Protein 3TC2 (pdb70)

Solvent-accessible surface area: 26231 Å² total; per-residue (Å²): 190,93,132,60,62,35,0,69,10,65,112,45,95,97,2,40,26,154,55,28,0,46,1,26,18,81,86,197,34,76,112,0,3,20,2,23,16,8,130,18,56,163,50,152,29,86,10,5,18,0,0,2,25,25,32,8,66,90,5,9,30,4,20,19,0,83,1,42,18,29,129,80,125,61,21,113,12,0,23,44,64,30,65,0,1,0,21,1,17,56,108,35,62,192,135,2,76,50,51,4,15,0,66,22,5,127,132,40,89,101,50,50,19,74,7,0,39,2,26,8,42,61,53,98,114,108,11,13,31,0,27,0,28,113,12,112,123,102,17,16,9,2,7,37,9,71,172,133,159,168,17,74,68,2,0,37,28,126,20,110,51,40,39,3,0,0,12,27,187,116,128,33,23,29,4,17,0,109,32,35,143,188,39,70,38,0,67,8,78,116,47,99,68,0,21,42,171,53,27,0,45,1,33,17,28,72,190,25,48,107,0,1,20,2,23,35,12,104,11,22,153,48,151,28,86,19,30,10,0,0,2,21,32,21,9,74,128,46,75,68,3,21,19,0,82,0,42,27,41,112,81,69,136,59,129,3,1,19,39,86,6,68,0,1,1,29,1,16,67,117,53,62,178,128,18,78,39,50,4,19,1,67,19,5,117,121,38,88,104,46,48,23,62,10,0,36,2,28,7,43,57,47,103,109,112,11,11,47,0,48,0,26,102,9,121,101,130,5,22,8,3,26,34,16,57,190,241,42,83,82,1,0,40,28,131,10,75,64,50,33,3,0,0,8,31,198,96,125,35,22,12,1,22,0,77,65,32,120,112,77,41,0,72,13,81,93,44,137,90,0,17,33,169,66,24,1,58,1,38,12,36,62,231,52,93,91,0,1,15,2,23,32,6,124,21,38,133,39,22,20,80,3,23,19,0,0,0,8,48,108,43,63,145,26,84,72,3,20,22,0,82,2,41,29,7,38,21,16,170,52,90,5,1,26,39,42,26,32,0,1,0,29,1,16,68,116,53,67,191,135,23,96,54,22,8,30,0,71,20,7,26,68,38,75,112,66,30,6,52,12,0,28,4,32,17,47,62,8,85,48,110,5,13,1,0,16,0,29,108,8,110,109,132,13,18,13,3,10,32,10,60,105,97,75,74,16,76,76,1,0,40,28,129,30,116,74,62,37,3,0,0,4,21,146,105,127,39,19,20,2,14,0,113,48,42,192

B-factor: mean 25.9, std 17.26, range [9.64, 158.47]

InterPro domains:
  IPR002160 Proteinase inhibitor I3, Kunitz legume [PF00197] (36-218)
  IPR002160 Proteinase inhibitor I3, Kunitz legume [PR00291] (35-64)
  IPR002160 Proteinase inhibitor I3, Kunitz legume [PR00291] (76-96)
  IPR002160 Proteinase inhibitor I3, Kunitz legume [PR00291] (158-177)
  IPR002160 Proteinase inhibitor I3, Kunitz legume [PR00291] (188-217)
  IPR002160 Proteinase inhibitor I3, Kunitz legume [PS00283] (36-52)
  IPR002160 Proteinase inhibitor I3, Kunitz legume [PTHR33107] (8-219)
  IPR002160 Proteinase inhibitor I3, Kunitz legume [SM00452] (35-221)
  IPR011065 Kunitz inhibitor STI-like superfamily [SSF50386] (32-217)

CATH classification: 2.80.10.50

Radius of gyration: 25.74 Å; Cα contacts (8 Å, |Δi|>4): 1441; chains: 3; bounding box: 69×62×65 Å

Foldseek 3Di:
DDDFAFAAFPVRHGAALVFWWWWWAPPAFQSTWTWAFAADPPDPDPDGWFIFTFRGRPDDTHFIKGWAFEPPCCPRTATAPGKTWIFRPDDDPPVCRQQRTWAWADQDPVFRFIFITGNADGRDCRGWIWGWHQDPPHAIWIFTARVVVGTFTWAFDADPNTTTITTDRDHHRHTGIGTDD/DFAAAAFPVRHGAFLVFWWWWWAPDFFQVIWTWAFAADPPDPQPDGWFIFTDRGPPDDTHQIKGWAFLVPDDHRGATAPTKTWMFRPDDDPPSCRQQRTKDWADQDVVQGFIFITGNADGNDCRHWIWGWHADPDDHIWIWTVHVVTFTWAFTADPNTTTITTDRDDHGHTHIGTDD/DAFAAFPVRDGAFLVFWWWWFFPDADQLTWTWAFAQAVVDDAPERWFTFTDGHNVDDTHQIKGWAFAPVDPDGTAGAPGKIWMFRPDDDDPSHPQRTTWAWADQDVVQRFTFITGRADGHDCRGWIKGWHADPPHAIWIWTAPVVVGTFTWAWDADPNTTTITTDRDDHGHIHIHTDD

Organism: Solanum tuberosum (NCBI:txid4113)

Sequence (536 aa):
PSDATPVLDVTGKELDPRLSYRIISTFWGALGGDVYLGKSPNSDAPCANGVFRYNSDVGPSGTPVRFIGSSSHFGQGIFEDEELLNIQFAISTSKMCVSYTIWKVGDYDASLGTMLLETGGTIGQADSSWFKIVKSSQFGYNLLYCPVDQFCLKVGVVHQNGKRRLALVKDNPLDVSFKQVQDATPVLDVTGKELDPRLSYRIISTFWGALGGDVYLGKSPNSDAPCANGVFRYNSDVGPSGTPVRFIGSSSHFGQGIFEDDELLNIQFAISTSKMCVSYTIWKVGDYDASLGTMLLETGGTIGQADSSWFKIVKSSQFGYNLLYCPVFCLKVGVVHQNGKRRLALVKDNPLDDVSFKQVQATPVLDVTGKELDPRLSSYRIISTFWGALGGDVYLGKSPNSDAPCANGVFRYNSDVGPSGTPVRFIGSSSHFGQGIFEDELLNIQFAISTSKMCVSYTIWKVGDYDASLGTMLLETGGTIGQADSSWFKIVKSSQFGYNLLYCPVDQFCLKVGVVHQNGKKRRLALVKDNPLDVSFKQVQ

Secondary structure (DSSP, 8-state):
-----B-B-TTSPBP-TTS-EEEE-S--GGG---EEEEPPTT---SS--EEEE-SSSSS-----EEEEE-SS---SS-BTT--EEEEE-----GGGGGGGBEEEEEEETTTTEEEEEE---SSSTTSPPEEEEE-SSSSEEEEE-----SSEEEEEEEETTEEEEEEESS-PPPBEEEE--/-PPBPB-TTSPBP-TTS-EEEEESS-GGG---EEEEPPTT---SS--EEEE-S-SSSPPPPPEEEEE-SSS-TTS-BTT--EEEEE-----GGGGGGGBEEEEEEETTTTEEEEEE---SSSTTSPEEEEEE-SSSSEEEEEE----EEEEEEEETTEEEEEEESS-PPPEEEEE--/--B-B-TTSPBP-TTS-EEEEESS-GGG---EEEEPPTT-SSSS--EEEE-S-SSSSPPPPEEEEE-TTS-TT--BTT--EEEEE-----STTTTS-BEEEEEEETTTTEEEEEE---SSSTTS--EEEEE-SSSSEEEEE-----S-EEEEEEEETTEEEEEEESS-PPPEEEEE--

Nearest PDB structures (foldseek):
  3tc2-assembly2_B  TM=1.006E+00  e=1.836E-35  Solanum tuberosum
  3tc2-assembly3_C  TM=9.780E-01  e=5.487E-29  Solanum tuberosum
  5dzu-assembly1_B  TM=9.741E-01  e=6.783E-26  Solanum tuberosum
  5dzu-assembly1_A  TM=9.634E-01  e=1.045E-24  Solanum tuberosum
  5fzz-assembly1_A  TM=9.513E-01  e=2.644E-24  Solanum tuberosum

Structure (mmCIF, N/CA/C/O backbone):
data_3TC2
#
_entry.id   3TC2
#
_cell.length_a   54.822
_cell.length_b   93.920
_cell.length_c   55.442
_cell.angle_alpha   90.00
_cell.angle_beta   100.69
_cell.angle_gamma   90.00
#
_symmetry.space_group_name_H-M   'P 1 21 1'
#
loop_
_entity.id
_entity.type
_entity.pdbx_description
1 polymer 'Kunitz-type proteinase inhibitor P1H5'
2 water water
#
loop_
_atom_site.group_PDB
_atom_site.id
_atom_site.type_symbol
_atom_site.label_atom_id
_atom_site.label_alt_id
_atom_site.label_comp_id
_atom_site.label_asym_id
_atom_site.label_entity_id
_atom_site.label_seq_id
_atom_site.pdbx_PDB_ins_code
_atom_site.Cartn_x
_atom_site.Cartn_y
_atom_site.Cartn_z
_atom_site.occupancy
_atom_site.B_iso_or_equiv
_atom_site.auth_seq_id
_atom_site.auth_comp_id
_atom_site.auth_asym_id
_atom_site.auth_atom_id
_atom_site.pdbx_PDB_model_num
ATOM 1 N N . PRO A 1 2 ? 19.883 82.525 -28.801 1.00 26.97 2 PRO A N 1
ATOM 2 C CA . PRO A 1 2 ? 20.786 81.558 -28.098 1.00 28.23 2 PRO A CA 1
ATOM 3 C C . PRO A 1 2 ? 21.121 81.890 -26.640 1.00 28.91 2 PRO A C 1
ATOM 4 O O . PRO A 1 2 ? 21.625 82.948 -26.311 1.00 26.71 2 PRO A O 1
ATOM 8 N N . SER A 1 3 ? 20.841 80.927 -25.738 1.00 27.76 3 SER A N 1
ATOM 9 C CA . SER A 1 3 ? 21.078 81.225 -24.342 1.00 29.59 3 SER A CA 1
ATOM 10 C C . SER A 1 3 ? 21.782 80.002 -23.656 1.00 29.87 3 SER A C 1
ATOM 11 O O . SER A 1 3 ? 21.919 78.881 -24.270 1.00 29.96 3 SER A O 1
ATOM 14 N N . ASP A 1 4 ? 22.263 80.281 -22.448 1.00 33.31 4 ASP A N 1
ATOM 15 C CA . ASP A 1 4 ? 22.723 79.299 -21.446 1.00 34.17 4 ASP A CA 1
ATOM 16 C C . ASP A 1 4 ? 21.685 78.191 -21.295 1.00 33.45 4 ASP A C 1
ATOM 17 O O . ASP A 1 4 ? 20.492 78.471 -21.174 1.00 33.29 4 ASP A O 1
ATOM 22 N N . ALA A 1 5 ? 22.137 76.937 -21.303 1.00 30.90 5 ALA A N 1
ATOM 23 C CA . ALA A 1 5 ? 21.234 75.799 -21.194 1.00 27.45 5 ALA A CA 1
ATOM 24 C C . ALA A 1 5 ? 20.416 75.904 -19.900 1.00 26.36 5 ALA A C 1
ATOM 25 O O . ALA A 1 5 ? 20.992 75.921 -18.793 1.00 26.55 5 ALA A O 1
ATOM 27 N N . THR A 1 6 ? 19.097 75.986 -20.013 1.00 23.42 6 THR A N 1
ATOM 28 C CA . THR A 1 6 ? 18.239 75.970 -18.803 1.00 22.40 6 THR A CA 1
ATOM 29 C C . THR A 1 6 ? 17.442 74.719 -18.917 1.00 19.93 6 THR A C 1
ATOM 30 O O . THR A 1 6 ? 16.622 74.601 -19.816 1.00 18.57 6 THR A O 1
ATOM 34 N N . PRO A 1 7 ? 17.681 73.740 -18.018 1.00 18.82 7 PRO A N 1
ATOM 35 C CA . PRO A 1 7 ? 16.918 72.516 -18.201 1.00 17.68 7 PRO A CA 1
ATOM 36 C C . PRO A 1 7 ? 15.423 72.785 -17.986 1.00 16.42 7 PRO A C 1
ATOM 37 O O . PRO A 1 7 ? 15.044 73.540 -17.059 1.00 16.97 7 PRO A O 1
ATOM 41 N N . VAL A 1 8 ? 14.576 72.104 -18.752 1.00 15.05 8 VAL A N 1
ATOM 42 C CA . VAL A 1 8 ? 13.176 71.984 -18.409 1.00 14.32 8 VAL A CA 1
ATOM 43 C C . VAL A 1 8 ? 13.019 71.071 -17.223 1.00 14.63 8 VAL A C 1
ATOM 44 O O . VAL A 1 8 ? 13.698 70.053 -17.134 1.00 14.71 8 VAL A O 1
ATOM 48 N N . LEU A 1 9 ? 12.117 71.408 -16.308 1.00 14.73 9 LEU A N 1
ATOM 49 C CA . LEU A 1 9 ? 11.877 70.604 -15.174 1.00 15.31 9 LEU A CA 1
ATOM 50 C C . LEU A 1 9 ? 10.483 69.964 -15.236 1.00 15.69 9 LEU A C 1
ATOM 51 O O . LEU A 1 9 ? 9.541 70.561 -15.777 1.00 14.85 9 LEU A O 1
ATOM 56 N N . ASP A 1 10 ? 10.299 68.831 -14.525 1.00 16.46 10 ASP A N 1
ATOM 57 C CA . ASP A 1 10 ? 8.980 68.269 -14.305 1.00 16.90 10 ASP A CA 1
ATOM 58 C C . ASP A 1 10 ? 8.316 68.835 -13.101 1.00 18.61 10 ASP A C 1
ATOM 59 O O . ASP A 1 10 ? 8.891 69.722 -12.402 1.00 17.85 10 ASP A O 1
ATOM 64 N N . VAL A 1 11 ? 7.141 68.289 -12.789 1.00 19.23 11 VAL A N 1
ATOM 65 C CA . VAL A 1 11 ? 6.367 68.797 -11.666 1.00 20.95 11 VAL A CA 1
ATOM 66 C C . VAL A 1 11 ? 7.004 68.625 -10.304 1.00 22.72 11 VAL A C 1
ATOM 67 O O . VAL A 1 11 ? 6.642 69.330 -9.351 1.00 25.03 11 VAL A O 1
ATOM 71 N N . THR A 1 12 ? 7.947 67.701 -10.185 1.00 20.69 12 THR A N 1
ATOM 72 C CA . THR A 1 12 ? 8.725 67.497 -9.004 1.00 21.57 12 THR A CA 1
ATOM 73 C C . THR A 1 12 ? 10.030 68.344 -8.937 1.00 21.27 12 THR A C 1
ATOM 74 O O . THR A 1 12 ? 10.685 68.386 -7.890 1.00 21.85 12 THR A O 1
ATOM 78 N N . GLY A 1 13 ? 10.344 69.085 -9.999 1.00 19.79 13 GLY A N 1
ATOM 79 C CA . GLY A 1 13 ? 11.507 69.932 -9.989 1.00 20.29 13 GLY A CA 1
ATOM 80 C C . GLY A 1 13 ? 12.689 69.200 -10.566 1.00 20.60 13 GLY A C 1
ATOM 81 O O . GLY A 1 13 ? 13.782 69.722 -10.549 1.00 19.71 13 GLY A O 1
ATOM 82 N N . LYS A 1 14 ? 12.468 67.977 -11.030 1.00 21.29 14 LYS A N 1
ATOM 83 C CA . LYS A 1 14 ? 13.574 67.177 -11.607 1.00 22.32 14 LYS A CA 1
ATOM 84 C C . LYS A 1 14 ? 13.757 67.453 -13.132 1.00 21.23 14 LYS A C 1
ATOM 85 O O . LYS A 1 14 ? 12.796 67.684 -13.834 1.00 19.66 14 LYS A O 1
ATOM 91 N N . GLU A 1 15 ? 14.984 67.491 -13.608 1.00 21.22 15 GLU A N 1
ATOM 92 C CA . GLU A 1 15 ? 15.226 67.864 -14.995 1.00 20.48 15 GLU A CA 1
ATOM 93 C C . GLU A 1 15 ? 14.614 66.845 -15.942 1.00 19.36 15 GLU A C 1
ATOM 94 O O . GLU A 1 15 ? 14.708 65.651 -15.627 1.00 19.54 15 GLU A O 1
ATOM 100 N N . LEU A 1 16 ? 13.973 67.283 -17.066 1.00 17.58 16 LEU A N 1
ATOM 101 C CA . LEU A 1 16 ? 13.411 66.329 -18.029 1.00 17.81 16 LEU A CA 1
ATOM 102 C C . LEU A 1 16 ? 14.554 65.531 -18.695 1.00 18.03 16 LEU A C 1
ATOM 103 O O . LEU A 1 16 ? 15.691 66.046 -18.911 1.00 18.14 16 LEU A O 1
ATOM 108 N N . ASP A 1 17 ? 14.274 64.252 -18.899 1.00 17.79 17 ASP A N 1
ATOM 109 C CA . ASP A 1 17 ? 15.313 63.352 -19.465 1.00 18.30 17 ASP A CA 1
ATOM 110 C C . ASP A 1 17 ? 14.681 62.801 -20.720 1.00 17.87 17 ASP A C 1
ATOM 111 O O . ASP A 1 17 ? 13.571 62.311 -20.684 1.00 18.09 17 ASP A O 1
ATOM 116 N N . PRO A 1 18 ? 15.388 62.825 -21.847 1.00 17.96 18 PRO A N 1
ATOM 117 C CA . PRO A 1 18 ? 14.840 62.164 -23.069 1.00 17.58 18 PRO A CA 1
ATOM 118 C C . PRO A 1 18 ? 14.691 60.649 -22.971 1.00 17.70 18 PRO A C 1
ATOM 119 O O . PRO A 1 18 ? 14.017 60.027 -23.817 1.00 18.31 18 PRO A O 1
ATOM 123 N N . ARG A 1 19 ? 15.322 60.029 -21.983 1.00 17.36 19 ARG A N 1
ATOM 124 C CA . ARG A 1 19 ? 15.248 58.587 -21.789 1.00 17.42 19 ARG A CA 1
ATOM 125 C C . ARG A 1 19 ? 13.983 58.190 -21.028 1.00 17.18 19 ARG A C 1
ATOM 126 O O . ARG A 1 19 ? 13.745 57.025 -20.865 1.00 17.70 19 ARG A O 1
ATOM 134 N N . LEU A 1 20 ? 13.163 59.152 -20.587 1.00 16.33 20 LEU A N 1
ATOM 135 C CA . LEU A 1 20 ? 11.951 58.906 -19.786 1.00 17.03 20 LEU A CA 1
ATOM 136 C C . LEU A 1 20 ? 10.729 59.431 -20.527 1.00 16.57 20 LEU A C 1
ATOM 137 O O . LEU A 1 20 ? 10.920 60.136 -21.536 1.00 17.41 20 LEU A O 1
ATOM 142 N N . SER A 1 21 ? 9.523 59.079 -20.058 1.00 17.29 21 SER A N 1
ATOM 143 C CA . SER A 1 21 ? 8.231 59.503 -20.711 1.00 17.45 21 SER A CA 1
ATOM 144 C C . SER A 1 21 ? 7.515 60.370 -19.723 1.00 16.67 21 SER A C 1
ATOM 145 O O . SER A 1 21 ? 7.739 60.224 -18.548 1.00 16.35 21 SER A O 1
ATOM 148 N N . TYR A 1 22 ? 6.634 61.242 -20.189 1.00 15.10 22 TYR A N 1
ATOM 149 C CA . TYR A 1 22 ? 6.011 62.285 -19.345 1.00 14.89 22 TYR A CA 1
ATOM 150 C C . TYR A 1 22 ? 4.602 62.445 -19.903 1.00 14.86 22 TYR A C 1
ATOM 151 O O . TYR A 1 22 ? 4.424 62.450 -21.138 1.00 14.83 22 TYR A O 1
ATOM 160 N N . ARG A 1 23 ? 3.626 62.667 -19.058 1.00 15.01 23 ARG A N 1
ATOM 161 C CA . ARG A 1 23 ? 2.394 63.218 -19.471 1.00 14.05 23 ARG A CA 1
ATOM 162 C C . ARG A 1 23 ? 2.488 64.737 -19.454 1.00 13.35 23 ARG A C 1
ATOM 163 O O . ARG A 1 23 ? 3.176 65.361 -18.627 1.00 13.05 23 ARG A O 1
ATOM 171 N N . ILE A 1 24 ? 1.777 65.345 -20.409 1.00 12.16 24 ILE A N 1
ATOM 172 C CA . ILE A 1 24 ? 1.731 66.785 -20.503 1.00 11.89 24 ILE A CA 1
ATOM 173 C C . ILE A 1 24 ? 0.409 67.101 -19.820 1.00 12.35 24 ILE A C 1
ATOM 174 O O . ILE A 1 24 ? -0.659 66.828 -20.334 1.00 12.42 24 ILE A O 1
ATOM 179 N N . ILE A 1 25 ? 0.546 67.714 -18.635 1.00 12.39 25 ILE A N 1
ATOM 180 C CA . ILE A 1 25 ? -0.621 67.895 -17.787 1.00 13.36 25 ILE A CA 1
ATOM 181 C C . ILE A 1 25 ? -0.954 69.389 -17.594 1.00 14.32 25 ILE A C 1
ATOM 182 O O . ILE A 1 25 ? -0.121 70.286 -17.863 1.00 13.72 25 ILE A O 1
ATOM 187 N N . SER A 1 26 ? -2.157 69.660 -17.143 1.00 16.39 26 SER A N 1
ATOM 188 C CA . SER A 1 26 ? -2.484 71.073 -16.852 1.00 21.40 26 SER A CA 1
ATOM 189 C C . SER A 1 26 ? -1.836 71.759 -15.669 1.00 29.52 26 SER A C 1
ATOM 190 O O . SER A 1 26 ? -1.479 73.060 -15.726 1.00 31.76 26 SER A O 1
ATOM 193 N N . THR A 1 27 ? -1.756 71.034 -14.572 1.00 28.26 27 THR A N 1
ATOM 194 C CA . THR A 1 27 ? -1.641 71.748 -13.207 1.00 37.19 27 THR A CA 1
ATOM 195 C C . THR A 1 27 ? -2.723 72.884 -12.938 1.00 39.28 27 THR A C 1
ATOM 196 O O . THR A 1 27 ? -2.392 73.979 -12.463 1.00 44.02 27 THR A O 1
ATOM 200 N N . PHE A 1 28 ? -3.974 72.623 -13.290 1.00 34.18 28 PHE A N 1
ATOM 201 C CA . PHE A 1 28 ? -5.139 73.203 -12.652 1.00 31.16 28 PHE A CA 1
ATOM 202 C C . PHE A 1 28 ? -5.855 71.875 -12.454 1.00 28.99 28 PHE A C 1
ATOM 203 O O . PHE A 1 28 ? -5.473 70.858 -13.080 1.00 30.23 28 PHE A O 1
ATOM 211 N N . TRP A 1 29 ? -6.927 71.858 -11.731 1.00 27.27 29 TRP A N 1
ATOM 212 C CA . TRP A 1 29 ? -7.659 70.643 -11.469 1.00 26.34 29 TRP A CA 1
ATOM 213 C C . TRP A 1 29 ? -9.072 71.001 -11.737 1.00 26.02 29 TRP A C 1
ATOM 214 O O . TRP A 1 29 ? -9.342 72.170 -12.057 1.00 26.08 29 TRP A O 1
ATOM 225 N N . GLY A 1 30 ? -9.979 70.023 -11.673 1.00 24.14 30 GLY A N 1
ATOM 226 C CA . GLY A 1 30 ? -11.373 70.350 -11.944 1.00 25.95 30 GLY A CA 1
ATOM 227 C C . GLY A 1 30 ? -11.579 70.461 -13.434 1.00 24.77 30 GLY A C 1
ATOM 228 O O . GLY A 1 30 ? -10.814 69.852 -14.268 1.00 23.14 30 GLY A O 1
ATOM 229 N N . ALA A 1 31 ? -12.593 71.231 -13.779 1.00 25.93 31 ALA A N 1
ATOM 230 C CA . ALA A 1 31 ? -12.950 71.430 -15.217 1.00 24.88 31 ALA A CA 1
ATOM 231 C C . ALA A 1 31 ? -11.856 72.136 -16.005 1.00 24.27 31 ALA A C 1
ATOM 232 O O . ALA A 1 31 ? -11.757 71.941 -17.171 1.00 23.19 31 ALA A O 1
ATOM 234 N N . LEU A 1 32 ? -10.974 72.871 -15.319 1.00 22.51 32 LEU A N 1
ATOM 235 C CA . LEU A 1 32 ? -9.792 73.458 -15.919 1.00 20.96 32 LEU A CA 1
ATOM 236 C C . LEU A 1 32 ? -8.675 72.488 -16.262 1.00 20.11 32 LEU A C 1
ATOM 237 O O . LEU A 1 32 ? -7.826 72.817 -17.162 1.00 20.65 32 LEU A O 1
ATOM 242 N N . GLY A 1 33 ? -8.615 71.326 -15.590 1.00 18.66 33 GLY A N 1
ATOM 243 C CA . GLY A 1 33 ? -7.582 70.317 -15.876 1.00 16.60 33 GLY A CA 1
ATOM 244 C C . GLY A 1 33 ? -7.921 69.453 -17.104 1.00 15.42 33 GLY A C 1
ATOM 245 O O . GLY A 1 33 ? -8.968 69.624 -17.754 1.00 15.26 33 GLY A O 1
ATOM 246 N N . GLY A 1 34 ? -7.013 68.537 -17.360 1.00 14.54 34 GLY A N 1
ATOM 247 C CA . GLY A 1 34 ? -7.158 67.553 -18.498 1.00 14.08 34 GLY A CA 1
ATOM 248 C C . GLY A 1 34 ? -5.802 67.406 -19.169 1.00 13.48 34 GLY A C 1
ATOM 249 O O . GLY A 1 34 ? -5.249 68.386 -19.648 1.00 13.58 34 GLY A O 1
ATOM 250 N N . ASP A 1 35 ? -5.281 66.211 -19.236 1.00 13.61 35 ASP A N 1
ATOM 251 C CA . ASP A 1 35 ? -3.948 66.014 -19.817 1.00 13.27 35 ASP A CA 1
ATOM 252 C C . ASP A 1 35 ? -4.051 65.938 -21.332 1.00 12.46 35 ASP A C 1
ATOM 253 O O . ASP A 1 35 ? -5.114 65.612 -21.872 1.00 12.58 35 ASP A O 1
ATOM 258 N N . VAL A 1 36 ? -2.915 66.121 -21.970 1.00 11.81 36 VAL A N 1
ATOM 259 C CA . VAL A 1 36 ? -2.868 65.966 -23.458 1.00 11.73 36 VAL A CA 1
ATOM 260 C C . VAL A 1 36 ? -3.038 64.465 -23.765 1.00 11.84 36 VAL A C 1
ATOM 261 O O . VAL A 1 36 ? -2.471 63.541 -23.086 1.00 12.21 36 VAL A O 1
ATOM 265 N N . TYR A 1 37 ? -3.756 64.166 -24.815 1.00 12.04 37 TYR A N 1
ATOM 266 C CA . TYR A 1 37 ? -3.862 62.737 -25.260 1.00 12.08 37 TYR A CA 1
ATOM 267 C C . TYR A 1 37 ? -3.988 62.589 -26.761 1.00 12.13 37 TYR A C 1
ATOM 268 O O . TYR A 1 37 ? -4.218 63.527 -27.496 1.00 11.98 37 TYR A O 1
ATOM 277 N N . LEU A 1 38 ? -3.755 61.334 -27.204 1.00 12.21 38 LEU A N 1
ATOM 278 C CA . LEU A 1 38 ? -3.850 60.936 -28.620 1.00 12.68 38 LEU A CA 1
ATOM 279 C C . LEU A 1 38 ? -5.267 60.502 -28.887 1.00 14.07 38 LEU A C 1
ATOM 280 O O . LEU A 1 38 ? -5.823 59.553 -28.267 1.00 14.53 38 LEU A O 1
ATOM 285 N N . GLY A 1 39 ? -5.847 61.123 -29.920 1.00 14.79 39 GLY A N 1
ATOM 286 C CA . GLY A 1 39 ? -7.238 60.783 -30.228 1.00 16.39 39 GLY A CA 1
ATOM 287 C C . GLY A 1 39 ? -7.595 60.790 -31.657 1.00 16.54 39 GLY A C 1
ATOM 288 O O . GLY A 1 39 ? -6.878 61.340 -32.434 1.00 15.58 39 GLY A O 1
ATOM 289 N N . LYS A 1 40 ? -8.733 60.215 -31.997 1.00 19.18 40 LYS A N 1
ATOM 290 C CA . LYS A 1 40 ? -9.218 60.247 -33.389 1.00 21.53 40 LYS A CA 1
ATOM 291 C C . LYS A 1 40 ? -9.687 61.614 -33.800 1.00 22.04 40 LYS A C 1
ATOM 292 O O . LYS A 1 40 ? -10.403 62.291 -33.034 1.00 22.67 40 LYS A O 1
ATOM 298 N N . SER A 1 41 ? -9.254 62.057 -34.977 1.00 22.87 41 SER A N 1
ATOM 299 C CA . SER A 1 41 ? -9.725 63.373 -35.503 1.00 24.52 41 SER A CA 1
ATOM 300 C C . SER A 1 41 ? -11.118 63.148 -36.136 1.00 26.53 41 SER A C 1
ATOM 301 O O . SER A 1 41 ? -11.362 62.104 -36.735 1.00 28.08 41 SER A O 1
ATOM 304 N N . PRO A 1 42 ? -12.038 64.098 -35.972 1.00 27.47 42 PRO A N 1
ATOM 305 C CA . PRO A 1 42 ? -13.396 63.873 -36.503 1.00 31.84 42 PRO A CA 1
ATOM 306 C C . PRO A 1 42 ? -13.402 63.609 -38.038 1.00 37.08 42 PRO A C 1
ATOM 307 O O . PRO A 1 42 ? -12.696 64.295 -38.791 1.00 35.57 42 PRO A O 1
ATOM 311 N N . ASN A 1 43 ? -14.151 62.592 -38.472 1.00 45.85 43 ASN A N 1
ATOM 312 C CA . ASN A 1 43 ? -14.227 62.227 -39.923 1.00 55.08 43 ASN A CA 1
ATOM 313 C C . ASN A 1 43 ? -12.902 62.456 -40.691 1.00 52.05 43 ASN A C 1
ATOM 314 O O . ASN A 1 43 ? -12.843 63.239 -41.633 1.00 49.10 43 ASN A O 1
ATOM 319 N N . SER A 1 44 ? -11.842 61.796 -40.202 1.00 50.14 44 SER A N 1
ATOM 320 C CA . SER A 1 44 ? -10.449 61.843 -40.720 1.00 44.23 44 SER A CA 1
ATOM 321 C C . SER A 1 44 ? -10.317 60.632 -41.658 1.00 40.72 44 SER A C 1
ATOM 322 O O . SER A 1 44 ? -10.947 59.601 -41.404 1.00 38.81 44 SER A O 1
ATOM 325 N N . ASP A 1 45 ? -9.499 60.725 -42.698 1.00 39.39 45 ASP A N 1
ATOM 326 C CA . ASP A 1 45 ? -9.215 59.492 -43.471 1.00 41.06 45 ASP A CA 1
ATOM 327 C C . ASP A 1 45 ? -7.926 58.728 -42.979 1.00 39.08 45 ASP A C 1
ATOM 328 O O . ASP A 1 45 ? -7.543 57.710 -43.584 1.00 35.30 45 ASP A O 1
ATOM 333 N N . ALA A 1 46 ? -7.299 59.190 -41.872 1.00 31.79 46 ALA A N 1
ATOM 334 C CA . ALA A 1 46 ? -6.102 58.519 -41.319 1.00 27.09 46 ALA A CA 1
ATOM 335 C C . ALA A 1 46 ? -6.482 57.094 -40.849 1.00 25.53 46 ALA A C 1
ATOM 336 O O . ALA A 1 46 ? -7.572 56.884 -40.291 1.00 24.67 46 ALA A O 1
ATOM 338 N N . PRO A 1 47 ? -5.589 56.092 -41.080 1.00 23.49 47 PRO A N 1
ATOM 339 C CA . PRO A 1 47 ? -5.794 54.677 -40.649 1.00 23.34 47 PRO A CA 1
ATOM 340 C C . PRO A 1 47 ? -5.492 54.452 -39.164 1.00 22.31 47 PRO A C 1
ATOM 341 O O . PRO A 1 47 ? -5.765 53.378 -38.683 1.00 22.87 47 PRO A O 1
ATOM 345 N N . CYS A 1 48 ? -5.075 55.507 -38.438 1.00 19.98 48 CYS A N 1
ATOM 346 C CA . CYS A 1 48 ? -4.716 55.396 -37.033 1.00 18.69 48 CYS A CA 1
ATOM 347 C C . CYS A 1 48 ? -5.188 56.743 -36.405 1.00 16.91 48 CYS A C 1
ATOM 348 O O . CYS A 1 48 ? -5.320 57.741 -37.163 1.00 16.46 48 CYS A O 1
ATOM 351 N N . ALA A 1 49 ? -5.348 56.800 -35.072 1.00 15.89 49 ALA A N 1
ATOM 352 C CA . ALA A 1 49 ? -5.607 58.085 -34.380 1.00 15.18 49 ALA A CA 1
ATOM 353 C C . ALA A 1 49 ? -4.538 59.105 -34.758 1.00 14.30 49 ALA A C 1
ATOM 354 O O . ALA A 1 49 ? -3.373 58.782 -34.719 1.00 13.84 49 ALA A O 1
ATOM 356 N N . ASN A 1 50 ? -4.956 60.274 -35.188 1.00 14.00 50 ASN A N 1
ATOM 357 C CA . ASN A 1 50 ? -3.957 61.299 -35.635 1.00 13.88 50 ASN A CA 1
ATOM 358 C C . ASN A 1 50 ? -4.175 62.697 -35.100 1.00 13.05 50 ASN A C 1
ATOM 359 O O . ASN A 1 50 ? -3.623 63.677 -35.661 1.00 12.78 50 ASN A O 1
ATOM 364 N N . GLY A 1 51 ? -4.969 62.779 -34.015 1.00 12.82 51 GLY A N 1
ATOM 365 C CA . GLY A 1 51 ? -5.256 64.041 -33.345 1.00 12.37 51 GLY A CA 1
ATOM 366 C C . GLY A 1 51 ? -4.522 64.169 -32.040 1.00 12.15 51 GLY A C 1
ATOM 367 O O . GLY A 1 51 ? -4.518 63.243 -31.205 1.00 12.36 51 GLY A O 1
ATOM 368 N N . VAL A 1 52 ? -4.121 65.417 -31.780 1.00 11.67 52 VAL A N 1
ATOM 369 C CA . VAL A 1 52 ? -3.540 65.793 -30.487 1.00 11.43 52 VAL A CA 1
ATOM 370 C C . VAL A 1 52 ? -4.587 66.633 -29.766 1.00 11.44 52 VAL A C 1
ATOM 371 O O . VAL A 1 52 ? -4.883 67.761 -30.168 1.00 11.04 52 VAL A O 1
ATOM 375 N N . PHE A 1 53 ? -5.179 66.069 -28.693 1.00 11.39 53 PHE A N 1
ATOM 376 C CA . PHE A 1 53 ? -6.206 66.746 -27.881 1.00 11.59 53 PHE A CA 1
ATOM 377 C C . PHE A 1 53 ? -5.748 66.961 -26.403 1.00 11.55 53 PHE A C 1
ATOM 378 O O . PHE A 1 53 ? -4.707 66.432 -26.032 1.00 11.29 53 PHE A O 1
ATOM 386 N N . ARG A 1 54 ? -6.567 67.615 -25.531 1.00 12.08 54 ARG A N 1
ATOM 387 C CA . ARG A 1 54 ? -6.408 67.373 -24.088 1.00 12.67 54 ARG A CA 1
ATOM 388 C C . ARG A 1 54 ? -7.810 67.116 -23.580 1.00 13.18 54 ARG A C 1
ATOM 389 O O . ARG A 1 54 ? -8.846 67.621 -24.143 1.00 13.35 54 ARG A O 1
ATOM 397 N N . TYR A 1 55 ? -7.901 66.368 -22.506 1.00 12.84 55 TYR A N 1
ATOM 398 C CA . TYR A 1 55 ? -9.181 66.083 -21.952 1.00 14.16 55 TYR A CA 1
ATOM 399 C C . TYR A 1 55 ? -9.897 67.351 -21.430 1.00 14.58 55 TYR A C 1
ATOM 400 O O . TYR A 1 55 ? -9.289 68.409 -21.239 1.00 14.09 55 TYR A O 1
ATOM 409 N N . ASN A 1 56 ? -11.201 67.245 -21.248 1.00 16.21 56 ASN A N 1
ATOM 410 C CA . ASN A 1 56 ? -12.062 68.380 -20.904 1.00 18.09 56 ASN A CA 1
ATOM 411 C C . ASN A 1 56 ? -12.087 68.689 -19.412 1.00 19.27 56 ASN A C 1
ATOM 412 O O . ASN A 1 56 ? -12.682 69.702 -18.882 1.00 20.09 56 ASN A O 1
ATOM 417 N N . SER A 1 57 ? -11.492 67.792 -18.648 1.00 19.75 57 SER A N 1
ATOM 418 C CA . SER A 1 57 ? -11.390 68.012 -17.193 1.00 20.66 57 SER A CA 1
ATOM 419 C C . SER A 1 57 ? -10.426 66.980 -16.607 1.00 20.83 57 SER A C 1
ATOM 420 O O . SER A 1 57 ? -9.915 66.084 -17.336 1.00 18.47 57 SER A O 1
ATOM 423 N N . ASP A 1 58 ? -10.158 67.052 -15.315 1.00 24.68 58 ASP A N 1
ATOM 424 C CA . ASP A 1 58 ? -9.229 66.048 -14.798 1.00 28.76 58 ASP A CA 1
ATOM 425 C C . ASP A 1 58 ? -9.950 64.903 -14.112 1.00 30.25 58 ASP A C 1
ATOM 426 O O . ASP A 1 58 ? -9.354 64.021 -13.530 1.00 32.93 58 ASP A O 1
ATOM 431 N N . VAL A 1 59 ? -11.247 64.860 -14.324 1.00 32.19 59 VAL A N 1
ATOM 432 C CA . VAL A 1 59 ? -12.031 63.776 -13.787 1.00 37.03 59 VAL A CA 1
ATOM 433 C C . VAL A 1 59 ? -12.363 62.955 -15.005 1.00 36.48 59 VAL A C 1
ATOM 434 O O . VAL A 1 59 ? -13.275 63.258 -15.771 1.00 44.48 59 VAL A O 1
ATOM 438 N N . GLY A 1 60 ? -11.514 61.944 -15.196 1.00 31.53 60 GLY A N 1
ATOM 439 C CA . GLY A 1 60 ? -11.303 61.354 -16.489 1.00 26.83 60 GLY A CA 1
ATOM 440 C C . GLY A 1 60 ? -9.966 60.597 -16.492 1.00 25.23 60 GLY A C 1
ATOM 441 O O . GLY A 1 60 ? -9.239 60.536 -15.439 1.00 23.28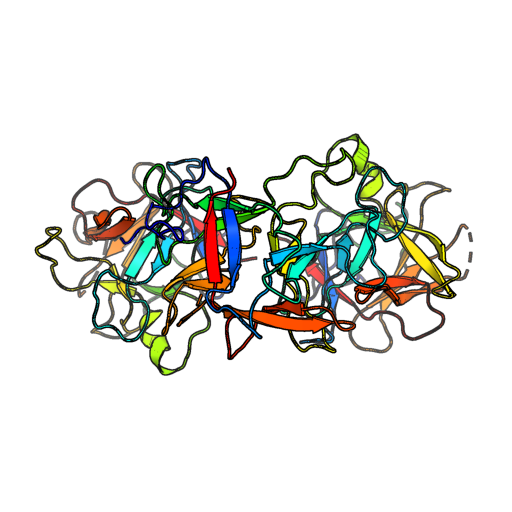 60 GLY A O 1
ATOM 442 N N . PRO A 1 61 ? -9.647 59.965 -17.603 1.00 24.05 61 PRO A N 1
ATOM 443 C CA . PRO A 1 61 ? -8.339 59.339 -17.599 1.00 23.44 61 PRO A CA 1
ATOM 444 C C . PRO A 1 61 ? -7.154 60.270 -17.677 1.00 22.08 61 PRO A C 1
ATOM 445 O O . PRO A 1 61 ? -7.287 61.437 -17.935 1.00 20.97 61 PRO A O 1
ATOM 449 N N . SER A 1 62 ? -5.984 59.693 -17.417 1.00 22.35 62 SER A N 1
ATOM 450 C CA . SER A 1 62 ? -4.729 60.408 -17.492 1.00 20.35 62 SER A CA 1
ATOM 451 C C . SER A 1 62 ? -4.406 60.351 -18.971 1.00 18.25 62 SER A C 1
ATOM 452 O O . SER A 1 62 ? -4.940 59.497 -19.707 1.00 18.39 62 SER A O 1
ATOM 455 N N . GLY A 1 63 ? -3.532 61.262 -19.314 1.00 16.88 63 GLY A N 1
ATOM 456 C CA . GLY A 1 63 ? -3.187 61.470 -20.760 1.00 15.51 63 GLY A CA 1
ATOM 457 C C . GLY A 1 63 ? -2.249 60.436 -21.330 1.00 15.88 63 GLY A C 1
ATOM 458 O O . GLY A 1 63 ? -1.855 59.452 -20.684 1.00 16.91 63 GLY A O 1
ATOM 459 N N . THR A 1 64 ? -1.887 60.660 -22.560 1.00 14.38 64 THR A N 1
ATOM 460 C CA . THR A 1 64 ? -0.989 59.709 -23.278 1.00 14.39 64 THR A CA 1
ATOM 461 C C . THR A 1 64 ? 0.449 60.188 -23.071 1.00 14.67 64 THR A C 1
ATOM 462 O O . THR A 1 64 ? 0.736 61.380 -23.411 1.00 15.25 64 THR A O 1
ATOM 466 N N . PRO A 1 65 ? 1.335 59.313 -22.545 1.00 15.41 65 PRO A N 1
ATOM 467 C CA . PRO A 1 65 ? 2.750 59.723 -22.219 1.00 15.74 65 PRO A CA 1
ATOM 468 C C . PRO A 1 65 ? 3.435 60.140 -23.581 1.00 14.98 65 PRO A C 1
ATOM 469 O O . PRO A 1 65 ? 3.053 59.657 -24.669 1.00 15.10 65 PRO A O 1
ATOM 473 N N . VAL A 1 66 ? 4.330 61.085 -23.459 1.00 14.88 66 VAL A N 1
ATOM 474 C CA . VAL A 1 66 ? 5.173 61.516 -24.605 1.00 15.29 66 VAL A CA 1
ATOM 475 C C . VAL A 1 66 ? 6.666 61.396 -24.258 1.00 15.55 66 VAL A C 1
ATOM 476 O O . VAL A 1 66 ? 7.057 61.302 -23.082 1.00 15.30 66 VAL A O 1
ATOM 480 N N . ARG A 1 67 ? 7.529 61.357 -25.288 1.00 14.23 67 ARG A N 1
ATOM 481 C CA . ARG A 1 67 ? 8.893 61.593 -25.041 1.00 14.92 67 ARG A CA 1
ATOM 482 C C . ARG A 1 67 ? 9.319 62.743 -25.942 1.00 14.43 67 ARG A C 1
ATOM 483 O O . ARG A 1 67 ? 8.604 63.058 -26.938 1.00 13.64 67 ARG A O 1
ATOM 491 N N . PHE A 1 68 ? 10.420 63.430 -25.563 1.00 14.41 68 PHE A N 1
ATOM 492 C CA . PHE A 1 68 ? 10.968 64.583 -26.308 1.00 14.87 68 PHE A CA 1
ATOM 493 C C . PHE A 1 68 ? 12.317 64.199 -26.908 1.00 15.41 68 PHE A C 1
ATOM 494 O O . PHE A 1 68 ? 13.175 63.554 -26.215 1.00 15.90 68 PHE A O 1
ATOM 502 N N . ILE A 1 69 ? 12.507 64.442 -28.192 1.00 15.46 69 ILE A N 1
ATOM 503 C CA . ILE A 1 69 ? 13.682 63.957 -28.902 1.00 16.71 69 ILE A CA 1
ATOM 504 C C . ILE A 1 69 ? 14.408 65.223 -29.417 1.00 18.49 69 ILE A C 1
ATOM 505 O O . ILE A 1 69 ? 13.936 65.869 -30.347 1.00 16.09 69 ILE A O 1
ATOM 510 N N . GLY A 1 70 ? 15.524 65.590 -28.800 1.00 21.05 70 GLY A N 1
ATOM 511 C CA . GLY A 1 70 ? 16.268 66.809 -29.259 1.00 23.74 70 GLY A CA 1
ATOM 512 C C . GLY A 1 70 ? 16.914 66.632 -30.634 1.00 26.15 70 GLY A C 1
ATOM 513 O O . GLY A 1 70 ? 17.207 65.528 -31.077 1.00 25.46 70 GLY A O 1
ATOM 514 N N . SER A 1 71 ? 17.134 67.733 -31.360 1.00 32.77 71 SER A N 1
ATOM 515 C CA . SER A 1 71 ? 17.921 67.669 -32.629 1.00 34.27 71 SER A CA 1
ATOM 516 C C . SER A 1 71 ? 19.355 67.171 -32.416 1.00 39.85 71 SER A C 1
ATOM 517 O O . SER A 1 71 ? 19.840 67.065 -31.274 1.00 37.49 71 SER A O 1
ATOM 520 N N . SER A 1 72 ? 20.021 66.892 -33.545 1.00 46.72 72 SER A N 1
ATOM 521 C CA . SER A 1 72 ? 21.467 66.528 -33.626 1.00 55.01 72 SER A CA 1
ATOM 522 C C . SER A 1 72 ? 22.430 67.548 -33.010 1.00 59.97 72 SER A C 1
ATOM 523 O O . SER A 1 72 ? 23.637 67.302 -32.931 1.00 58.57 72 SER A O 1
ATOM 526 N N . SER A 1 73 ? 21.894 68.695 -32.602 1.00 63.56 73 SER A N 1
ATOM 527 C CA . SER A 1 73 ? 22.693 69.797 -32.091 1.00 77.06 73 SER A CA 1
ATOM 528 C C . SER A 1 73 ? 22.607 69.847 -30.568 1.00 85.57 73 SER A C 1
ATOM 529 O O . SER A 1 73 ? 21.502 69.824 -30.018 1.00 85.09 73 SER A O 1
ATOM 532 N N . HIS A 1 74 ? 23.767 69.915 -29.901 1.00 95.20 74 HIS A N 1
ATOM 533 C CA . HIS A 1 74 ? 23.845 69.950 -28.427 1.00 110.78 74 HIS A CA 1
ATOM 534 C C . HIS A 1 74 ? 23.198 68.725 -27.854 1.00 121.95 74 HIS A C 1
ATOM 535 O O . HIS A 1 74 ? 23.894 67.833 -27.325 1.00 133.45 74 HIS A O 1
ATOM 542 N N . PHE A 1 75 ? 21.863 68.659 -27.985 1.00 123.97 75 PHE A N 1
ATOM 543 C CA . PHE A 1 75 ? 21.045 67.702 -27.263 1.00 118.75 75 PHE A CA 1
ATOM 544 C C . PHE A 1 75 ? 21.214 67.970 -25.740 1.00 120.16 75 PHE A C 1
ATOM 545 O O . PHE A 1 75 ? 20.236 68.365 -25.068 1.00 113.92 75 PHE A O 1
ATOM 553 N N . GLY A 1 76 ? 22.446 67.751 -25.227 1.00 107.94 76 GLY A N 1
ATOM 554 C CA . GLY A 1 76 ? 22.927 68.264 -23.919 1.00 90.10 76 GLY A CA 1
ATOM 555 C C . GLY A 1 76 ? 22.627 67.418 -22.686 1.00 85.43 76 GLY A C 1
ATOM 556 O O . GLY A 1 76 ? 22.668 67.914 -21.533 1.00 93.27 76 GLY A O 1
ATOM 557 N N . GLN A 1 77 ? 22.326 66.139 -22.924 1.00 76.61 77 GLN A N 1
ATOM 558 C CA . GLN A 1 77 ? 21.961 65.180 -21.860 1.00 61.41 77 GLN A CA 1
ATOM 559 C C . GLN A 1 77 ? 20.499 65.176 -21.482 1.00 52.88 77 GLN A C 1
ATOM 560 O O . GLN A 1 77 ? 19.862 64.127 -21.591 1.00 43.76 77 GLN A O 1
ATOM 566 N N . GLY A 1 78 ? 20.005 66.336 -21.019 1.00 41.78 78 GLY A N 1
ATOM 567 C CA . GLY A 1 78 ? 18.578 66.547 -20.679 1.00 31.24 78 GLY A CA 1
ATOM 568 C C . GLY A 1 78 ? 17.890 67.285 -21.831 1.00 28.43 78 GLY A C 1
ATOM 569 O O . GLY A 1 78 ? 18.381 67.298 -22.956 1.00 27.31 78 GLY A O 1
ATOM 570 N N . ILE A 1 79 ? 16.739 67.855 -21.532 1.00 23.03 79 ILE A N 1
ATOM 571 C CA . ILE A 1 79 ? 15.912 68.608 -22.487 1.00 19.42 79 ILE A CA 1
ATOM 572 C C . ILE A 1 79 ? 15.946 70.044 -21.921 1.00 18.53 79 ILE A C 1
ATOM 573 O O . ILE A 1 79 ? 15.607 70.249 -20.755 1.00 18.64 79 ILE A O 1
ATOM 578 N N . PHE A 1 80 ? 16.338 71.013 -22.735 1.00 19.02 80 PHE A N 1
ATOM 579 C CA . PHE A 1 80 ? 16.560 72.397 -22.317 1.00 19.49 80 PHE A CA 1
ATOM 580 C C . PHE A 1 80 ? 15.502 73.325 -22.926 1.00 17.69 80 PHE A C 1
ATOM 581 O O . PHE A 1 80 ? 14.941 73.040 -23.962 1.00 17.82 80 PHE A O 1
ATOM 589 N N . GLU A 1 81 ? 15.216 74.415 -22.238 1.00 17.07 81 GLU A N 1
ATOM 590 C CA . GLU A 1 81 ? 14.309 75.408 -22.821 1.00 15.97 81 GLU A CA 1
ATOM 591 C C . GLU A 1 81 ? 14.856 75.974 -24.153 1.00 16.97 81 GLU A C 1
ATOM 592 O O . GLU A 1 81 ? 16.084 76.145 -24.358 1.00 16.50 81 GLU A O 1
ATOM 598 N N . ASP A 1 82 ? 13.918 76.238 -25.022 1.00 17.52 82 ASP A N 1
ATOM 599 C CA . ASP A 1 82 ? 14.271 76.912 -26.253 1.00 20.70 82 ASP A CA 1
ATOM 600 C C . ASP A 1 82 ? 15.078 76.061 -27.188 1.00 21.27 82 ASP A C 1
ATOM 601 O O . ASP A 1 82 ? 15.632 76.588 -28.185 1.00 23.75 82 ASP A O 1
ATOM 606 N N . GLU A 1 83 ? 15.213 74.770 -26.963 1.00 20.25 83 GLU A N 1
ATOM 607 C CA A GLU A 1 83 ? 15.951 73.960 -27.965 0.80 20.72 83 GLU A CA 1
ATOM 608 C CA B GLU A 1 83 ? 15.942 73.957 -27.947 0.20 19.42 83 GLU A CA 1
ATOM 609 C C . GLU A 1 83 ? 14.980 73.161 -28.827 1.00 18.59 83 GLU A C 1
ATOM 610 O O . GLU A 1 83 ? 14.000 72.676 -28.361 1.00 17.03 83 GLU A O 1
ATOM 621 N N . LEU A 1 84 ? 15.282 73.077 -30.122 1.00 16.95 84 LEU A N 1
ATOM 622 C CA . LEU A 1 84 ? 14.387 72.369 -31.021 1.00 16.09 84 LEU A CA 1
ATOM 623 C C . LEU A 1 84 ? 14.322 70.879 -30.753 1.00 15.11 84 LEU A C 1
ATOM 624 O O . LEU A 1 84 ? 15.345 70.213 -30.532 1.00 15.44 84 LEU A O 1
ATOM 629 N N . LEU A 1 85 ? 13.105 70.348 -30.795 1.00 13.77 85 LEU A N 1
ATOM 630 C CA . LEU A 1 85 ? 12.895 68.935 -30.547 1.00 14.11 85 LEU A CA 1
ATOM 631 C C . LEU A 1 85 ? 11.695 68.414 -31.315 1.00 13.45 85 LEU A C 1
ATOM 632 O O . LEU A 1 85 ? 10.901 69.214 -31.753 1.00 13.06 85 LEU A O 1
ATOM 637 N N . ASN A 1 86 ? 11.608 67.076 -31.440 1.00 13.34 86 ASN A N 1
ATOM 638 C CA . ASN A 1 86 ? 10.402 66.420 -31.901 1.00 13.13 86 ASN A CA 1
ATOM 639 C C . ASN A 1 86 ? 9.663 65.852 -30.692 1.00 12.52 86 ASN A C 1
ATOM 640 O O . ASN A 1 86 ? 10.312 65.519 -29.637 1.00 12.27 86 ASN A O 1
ATOM 645 N N . ILE A 1 87 ? 8.321 65.717 -30.829 1.00 11.80 87 ILE A N 1
ATOM 646 C CA . ILE A 1 87 ? 7.537 65.177 -29.765 1.00 12.06 87 ILE A CA 1
ATOM 647 C C . ILE A 1 87 ? 6.875 63.905 -30.240 1.00 11.86 87 ILE A C 1
ATOM 648 O O . ILE A 1 87 ? 6.355 63.904 -31.379 1.00 11.75 87 ILE A O 1
ATOM 653 N N . GLN A 1 88 ? 6.894 62.846 -29.398 1.00 11.68 88 GLN A N 1
ATOM 654 C CA . GLN A 1 88 ? 6.342 61.584 -29.798 1.00 12.42 88 GLN A CA 1
ATOM 655 C C . GLN A 1 88 ? 5.557 60.985 -28.691 1.00 12.33 88 GLN A C 1
ATOM 656 O O . GLN A 1 88 ? 6.047 60.850 -27.588 1.00 13.02 88 GLN A O 1
ATOM 662 N N . PHE A 1 89 ? 4.348 60.536 -28.957 1.00 12.68 89 PHE A N 1
ATOM 663 C CA . PHE A 1 89 ? 3.663 59.752 -27.884 1.00 13.02 89 PHE A CA 1
ATOM 664 C C . PHE A 1 89 ? 4.348 58.424 -27.707 1.00 14.39 89 PHE A C 1
ATOM 665 O O . PHE A 1 89 ? 4.637 57.674 -28.686 1.00 14.87 89 PHE A O 1
ATOM 673 N N . ALA A 1 90 ? 4.590 58.067 -26.446 1.00 15.16 90 ALA A N 1
ATOM 674 C CA . ALA A 1 90 ? 5.531 57.052 -26.061 1.00 17.33 90 ALA A CA 1
ATOM 675 C C . ALA A 1 90 ? 4.632 55.921 -25.689 1.00 19.19 90 ALA A C 1
ATOM 676 O O . ALA A 1 90 ? 4.420 55.600 -24.496 1.00 22.83 90 ALA A O 1
ATOM 678 N N . ILE A 1 91 ? 4.062 55.292 -26.715 1.00 18.88 91 ILE A N 1
ATOM 679 C CA . ILE A 1 91 ? 3.139 54.158 -26.550 1.00 20.72 91 ILE A CA 1
ATOM 680 C C . ILE A 1 91 ? 3.434 53.043 -27.569 1.00 22.56 91 ILE A C 1
ATOM 681 O O . ILE A 1 91 ? 3.962 53.295 -28.622 1.00 23.97 91 ILE A O 1
ATOM 686 N N . SER A 1 92 ? 3.033 51.829 -27.256 1.00 23.07 92 SER A N 1
ATOM 687 C CA . SER A 1 92 ? 3.014 50.723 -28.228 1.00 24.91 92 SER A CA 1
ATOM 688 C C . SER A 1 92 ? 1.881 50.887 -29.280 1.00 23.82 92 SER A C 1
ATOM 689 O O . SER A 1 92 ? 0.771 51.302 -28.957 1.00 23.34 92 SER A O 1
ATOM 692 N N . THR A 1 93 ? 2.186 50.635 -30.560 1.00 23.82 93 THR A N 1
ATOM 693 C CA . THR A 1 93 ? 1.155 50.642 -31.587 1.00 22.51 93 THR A CA 1
ATOM 694 C C . THR A 1 93 ? 1.487 49.478 -32.510 1.00 23.81 93 THR A C 1
ATOM 695 O O . THR A 1 93 ? 2.527 48.819 -32.363 1.00 23.41 93 THR A O 1
ATOM 699 N N . SER A 1 94 ? 0.639 49.269 -33.494 1.00 24.61 94 SER A N 1
ATOM 700 C CA . SER A 1 94 ? 0.952 48.320 -34.556 1.00 27.48 94 SER A CA 1
ATOM 701 C C . SER A 1 94 ? 2.029 49.005 -35.401 1.00 26.82 94 SER A C 1
ATOM 702 O O . SER A 1 94 ? 2.208 50.235 -35.402 1.00 24.32 94 SER A O 1
ATOM 705 N N . LYS A 1 95 ? 2.710 48.178 -36.148 1.00 26.82 95 LYS A N 1
ATOM 706 C CA . LYS A 1 95 ? 3.692 48.632 -37.089 1.00 27.76 95 LYS A CA 1
ATOM 707 C C . LYS A 1 95 ? 3.184 49.736 -38.001 1.00 25.46 95 LYS A C 1
ATOM 708 O O . LYS A 1 95 ? 3.815 50.811 -38.088 1.00 23.06 95 LYS A O 1
ATOM 714 N N . MET A 1 96 ? 1.999 49.575 -38.587 1.00 25.03 96 MET A N 1
ATOM 715 C CA . MET A 1 96 ? 1.514 50.625 -39.485 1.00 25.67 96 MET A CA 1
ATOM 716 C C . MET A 1 96 ? 1.238 51.990 -38.840 1.00 23.38 96 MET A C 1
ATOM 717 O O . MET A 1 96 ? 1.218 53.012 -39.545 1.00 22.78 96 MET A O 1
ATOM 722 N N . CYS A 1 97 ? 0.955 52.001 -37.535 1.00 21.84 97 CYS A N 1
ATOM 723 C CA . CYS A 1 97 ? 0.687 53.268 -36.809 1.00 20.13 97 CYS A CA 1
ATOM 724 C C . CYS A 1 97 ? 1.845 53.954 -36.131 1.00 18.87 97 CYS A C 1
ATOM 725 O O . CYS A 1 97 ? 1.639 54.971 -35.456 1.00 17.48 97 CYS A O 1
ATOM 728 N N . VAL A 1 98 ? 3.063 53.415 -36.277 1.00 19.90 98 VAL A N 1
ATOM 729 C CA . VAL A 1 98 ? 4.227 54.045 -35.588 1.00 19.94 98 VAL A CA 1
ATOM 730 C C . VAL A 1 98 ? 4.370 55.511 -35.950 1.00 19.13 98 VAL A C 1
ATOM 731 O O . VAL A 1 98 ? 4.568 56.329 -35.027 1.00 18.90 98 VAL A O 1
ATOM 735 N N . SER A 1 99 ? 4.217 55.889 -37.241 1.00 18.46 99 SER A N 1
ATOM 736 C CA . SER A 1 99 ? 4.307 57.316 -37.657 1.00 19.18 99 SER A CA 1
ATOM 737 C C . SER A 1 99 ? 3.310 58.188 -36.933 1.00 17.05 99 SER A C 1
ATOM 738 O O . SER A 1 99 ? 3.583 59.375 -36.653 1.00 17.12 99 SER A O 1
ATOM 741 N N . TYR A 1 100 ? 2.133 57.581 -36.689 1.00 16.77 100 TYR A N 1
ATOM 742 C CA . TYR A 1 100 ? 1.030 58.257 -35.968 1.00 15.27 100 TYR A CA 1
ATOM 743 C C . TYR A 1 100 ? 1.154 58.286 -34.427 1.00 14.20 100 TYR A C 1
ATOM 744 O O . TYR A 1 100 ? 0.160 58.636 -33.741 1.00 13.43 100 TYR A O 1
ATOM 753 N N . THR A 1 101 ? 2.374 58.082 -33.912 1.00 13.48 101 THR A N 1
ATOM 754 C CA . THR A 1 101 ? 2.730 58.565 -32.594 1.00 12.81 101 THR A CA 1
ATOM 755 C C . THR A 1 101 ? 3.523 59.895 -32.637 1.00 12.14 101 THR A C 1
ATOM 756 O O . THR A 1 101 ? 3.604 60.604 -31.636 1.00 11.38 101 THR A O 1
ATOM 760 N N . ILE A 1 102 ? 4.039 60.241 -33.787 1.00 12.11 102 ILE A N 1
ATOM 761 C CA . ILE A 1 102 ? 4.960 61.404 -33.920 1.00 11.69 102 ILE A CA 1
ATOM 762 C C . ILE A 1 102 ? 4.197 62.694 -34.265 1.00 11.25 102 ILE A C 1
ATOM 763 O O . ILE A 1 102 ? 3.497 62.771 -35.236 1.00 11.45 102 ILE A O 1
ATOM 768 N N . TRP A 1 103 ? 4.376 63.718 -33.438 1.00 10.73 103 TRP A N 1
ATOM 769 C CA . TRP A 1 103 ? 3.605 64.962 -33.594 1.00 10.62 103 TRP A CA 1
ATOM 770 C C . TRP A 1 103 ? 4.010 65.703 -34.834 1.00 10.92 103 TRP A C 1
ATOM 771 O O . TRP A 1 103 ? 5.188 65.776 -35.194 1.00 11.32 103 TRP A O 1
ATOM 782 N N . LYS A 1 104 ? 3.046 66.315 -35.504 1.00 11.36 104 LYS A N 1
ATOM 783 C CA . LYS A 1 104 ? 3.363 67.195 -36.628 1.00 12.04 104 LYS A CA 1
ATOM 784 C C . LYS A 1 104 ? 2.247 68.266 -36.622 1.00 12.57 104 LYS A C 1
ATOM 785 O O . LYS A 1 104 ? 1.195 68.207 -35.909 1.00 12.85 104 LYS A O 1
ATOM 791 N N . VAL A 1 105 ? 2.462 69.273 -37.450 1.00 12.79 105 VAL A N 1
ATOM 792 C CA . VAL A 1 105 ? 1.426 70.331 -37.598 1.00 13.40 105 VAL A CA 1
ATOM 793 C C . VAL A 1 105 ? 0.619 70.031 -38.840 1.00 14.60 105 VAL A C 1
ATOM 794 O O . VAL A 1 105 ? 1.226 69.824 -39.915 1.00 15.56 105 VAL A O 1
ATOM 798 N N . GLY A 1 106 ? -0.706 69.954 -38.680 1.00 14.81 106 GLY A N 1
ATOM 799 C CA . GLY A 1 106 ? -1.559 69.662 -39.834 1.00 14.40 106 GLY A CA 1
ATOM 800 C C . GLY A 1 106 ? -1.704 70.815 -40.818 1.00 15.29 106 GLY A C 1
ATOM 801 O O . GLY A 1 106 ? -1.103 71.948 -40.652 1.00 14.50 106 GLY A O 1
ATOM 802 N N . ASP A 1 107 ? -2.390 70.506 -41.922 1.00 16.12 107 ASP A N 1
ATOM 803 C CA . ASP A 1 107 ? -2.680 71.593 -42.868 1.00 16.92 107 ASP A CA 1
ATOM 804 C C . ASP A 1 107 ? -3.682 72.620 -42.335 1.00 16.69 107 ASP A C 1
ATOM 805 O O . ASP A 1 107 ? -4.403 72.390 -41.342 1.00 16.40 107 ASP A O 1
ATOM 810 N N . TYR A 1 108 ? -3.734 73.785 -42.988 1.00 16.51 108 TYR A N 1
ATOM 811 C CA . TYR A 1 108 ? -4.714 74.800 -42.465 1.00 16.62 108 TYR A CA 1
ATOM 812 C C . TYR A 1 108 ? -6.112 74.202 -42.504 1.00 17.06 108 TYR A C 1
ATOM 813 O O . TYR A 1 108 ? -6.478 73.529 -43.518 1.00 17.12 108 TYR A O 1
ATOM 822 N N . ASP A 1 109 ? -6.936 74.402 -41.463 1.00 17.08 109 ASP A N 1
ATOM 823 C CA . ASP A 1 109 ? -8.267 73.799 -41.378 1.00 18.15 109 ASP A CA 1
ATOM 824 C C . ASP A 1 109 ? -9.294 74.926 -41.474 1.00 18.25 109 ASP A C 1
ATOM 825 O O . ASP A 1 109 ? -9.349 75.727 -40.595 1.00 16.92 109 ASP A O 1
ATOM 830 N N . ALA A 1 110 ? -10.073 75.011 -42.544 1.00 19.22 110 ALA A N 1
ATOM 831 C CA . ALA A 1 110 ? -10.897 76.184 -42.783 1.00 20.89 110 ALA A CA 1
ATOM 832 C C . ALA A 1 110 ? -12.044 76.251 -41.764 1.00 21.40 110 ALA A C 1
ATOM 833 O O . ALA A 1 110 ? -12.636 77.304 -41.608 1.00 24.37 110 ALA A O 1
ATOM 835 N N . SER A 1 111 ? -12.419 75.134 -41.163 1.00 21.57 111 SER A N 1
ATOM 836 C CA . SER A 1 111 ? -13.473 75.089 -40.127 1.00 22.29 111 SER A CA 1
ATOM 837 C C . SER A 1 111 ? -13.056 75.817 -38.836 1.00 22.41 111 SER A C 1
ATOM 838 O O . SER A 1 111 ? -13.918 76.190 -38.048 1.00 22.64 111 SER A O 1
ATOM 841 N N . LEU A 1 112 ? -11.746 75.917 -38.606 1.00 19.32 112 LEU A N 1
ATOM 842 C CA . LEU A 1 112 ? -11.200 76.444 -37.345 1.00 18.28 112 LEU A CA 1
ATOM 843 C C . LEU A 1 112 ? -10.225 77.576 -37.500 1.00 17.35 112 LEU A C 1
ATOM 844 O O . LEU A 1 112 ? -9.812 78.155 -36.483 1.00 17.22 112 LEU A O 1
ATOM 849 N N . GLY A 1 113 ? -9.852 77.896 -38.750 1.00 17.43 113 GLY A N 1
ATOM 850 C CA . GLY A 1 113 ? -9.024 79.094 -39.007 1.00 16.62 113 GLY A CA 1
ATOM 851 C C . GLY A 1 113 ? -7.598 78.973 -38.542 1.00 15.93 113 GLY A C 1
ATOM 852 O O . GLY A 1 113 ? -6.933 80.003 -38.255 1.00 15.62 113 GLY A O 1
ATOM 853 N N . THR A 1 114 ? -7.113 77.736 -38.401 1.00 15.04 114 THR A N 1
ATOM 854 C CA . THR A 1 114 ? -5.729 77.521 -37.971 1.00 14.68 114 THR A CA 1
ATOM 855 C C . THR A 1 114 ? -5.260 76.114 -38.384 1.00 14.31 114 THR A C 1
ATOM 856 O O . THR A 1 114 ? -6.043 75.390 -38.993 1.00 14.70 114 THR A O 1
ATOM 860 N N . MET A 1 115 ? -4.022 75.770 -38.023 1.00 13.85 115 MET A N 1
ATOM 861 C CA . MET A 1 115 ? -3.442 74.460 -38.206 1.00 14.23 115 MET A CA 1
ATOM 862 C C . MET A 1 115 ? -3.561 73.698 -36.946 1.00 13.29 115 MET A C 1
ATOM 863 O O . MET A 1 115 ? -3.205 74.202 -35.866 1.00 12.42 115 MET A O 1
ATOM 868 N N . LEU A 1 116 ? -4.036 72.468 -37.077 1.00 12.80 116 LEU A N 1
ATOM 869 C CA . LEU A 1 116 ? -4.229 71.661 -35.869 1.00 12.56 116 LEU A CA 1
ATOM 870 C C . LEU A 1 116 ? -3.064 70.771 -35.609 1.00 12.27 116 LEU A C 1
ATOM 871 O O . LEU A 1 116 ? -2.409 70.368 -36.565 1.00 12.42 116 LEU A O 1
ATOM 876 N N . LEU A 1 117 ? -2.788 70.380 -34.349 1.00 12.05 117 LEU A N 1
ATOM 877 C CA . LEU A 1 117 ? -1.738 69.388 -34.085 1.00 12.07 117 LEU A CA 1
ATOM 878 C C . LEU A 1 117 ? -2.258 67.997 -34.408 1.00 11.89 117 LEU A C 1
ATOM 879 O O . LEU A 1 117 ? -3.366 67.671 -34.026 1.00 11.58 117 LEU A O 1
ATOM 884 N N . GLU A 1 118 ? -1.417 67.216 -35.081 1.00 11.44 118 GLU A N 1
ATOM 885 C CA . GLU A 1 118 ? -1.798 65.890 -35.567 1.00 12.30 118 GLU A CA 1
ATOM 886 C C . GLU A 1 118 ? -0.610 64.940 -35.200 1.00 11.99 118 GLU A C 1
ATOM 887 O O . GLU A 1 118 ? 0.465 65.428 -34.713 1.00 11.29 118 GLU A O 1
ATOM 893 N N . THR A 1 119 ? -0.782 63.626 -35.524 1.00 12.03 119 THR A N 1
ATOM 894 C CA . THR A 1 119 ? 0.425 62.815 -35.580 1.00 12.16 119 THR A CA 1
ATOM 895 C C . THR A 1 119 ? 0.536 62.313 -37.004 1.00 13.04 119 THR A C 1
ATOM 896 O O . THR A 1 119 ? -0.319 62.679 -37.861 1.00 13.76 119 THR A O 1
ATOM 900 N N . GLY A 1 120 ? 1.601 61.542 -37.259 1.00 13.02 120 GLY A N 1
ATOM 901 C CA . GLY A 1 120 ? 1.913 61.153 -38.656 1.00 14.65 120 GLY A CA 1
ATOM 902 C C . GLY A 1 120 ? 3.172 61.825 -39.136 1.00 14.93 120 GLY A C 1
ATOM 903 O O . GLY A 1 120 ? 3.454 61.748 -40.342 1.00 16.47 120 GLY A O 1
ATOM 904 N N . GLY A 1 121 ? 3.952 62.420 -38.243 1.00 14.74 121 GLY A N 1
ATOM 905 C CA . GLY A 1 121 ? 5.200 63.123 -38.612 1.00 15.14 121 GLY A CA 1
ATOM 906 C C . GLY A 1 121 ? 6.446 62.248 -38.669 1.00 15.87 121 GLY A C 1
ATOM 907 O O . GLY A 1 121 ? 6.390 60.972 -38.634 1.00 17.99 121 GLY A O 1
ATOM 908 N N . THR A 1 122 ? 7.603 62.900 -38.726 1.00 16.15 122 THR A N 1
ATOM 909 C CA . THR A 1 122 ? 8.891 62.194 -38.756 1.00 16.77 122 THR A CA 1
ATOM 910 C C . THR A 1 122 ? 9.794 62.826 -37.671 1.00 16.36 122 THR A C 1
ATOM 911 O O . THR A 1 122 ? 9.494 63.886 -37.104 1.00 16.44 122 THR A O 1
ATOM 915 N N . ILE A 1 123 ? 10.911 62.175 -37.393 1.00 16.87 123 ILE A N 1
ATOM 916 C CA . ILE A 1 123 ? 11.789 62.600 -36.328 1.00 17.47 123 ILE A CA 1
ATOM 917 C C . ILE A 1 123 ? 13.133 62.862 -37.006 1.00 18.84 123 ILE A C 1
ATOM 918 O O . ILE A 1 123 ? 13.593 62.053 -37.851 1.00 19.33 123 ILE A O 1
ATOM 923 N N . GLY A 1 124 ? 13.786 63.953 -36.603 1.00 18.86 124 GLY A N 1
ATOM 924 C CA . GLY A 1 124 ? 15.171 64.161 -36.957 1.00 21.40 124 GLY A CA 1
ATOM 925 C C . GLY A 1 124 ? 15.401 64.527 -38.416 1.00 24.10 124 GLY A C 1
ATOM 926 O O . GLY A 1 124 ? 16.547 64.440 -38.914 1.00 26.22 124 GLY A O 1
ATOM 927 N N . GLN A 1 125 ? 14.350 64.911 -39.146 1.00 24.20 125 GLN A N 1
ATOM 928 C CA . GLN A 1 125 ? 14.543 65.137 -40.570 1.00 26.97 125 GLN A CA 1
ATOM 929 C C . GLN A 1 125 ? 14.160 66.525 -40.971 1.00 26.65 125 GLN A C 1
ATOM 930 O O . GLN A 1 125 ? 13.634 67.274 -40.198 1.00 26.07 125 GLN A O 1
ATOM 936 N N . ALA A 1 126 ? 14.416 66.870 -42.246 1.00 30.05 126 ALA A N 1
ATOM 937 C CA . ALA A 1 126 ? 14.097 68.251 -42.627 1.00 29.87 126 ALA A CA 1
ATOM 938 C C . ALA A 1 126 ? 12.599 68.448 -42.822 1.00 27.84 126 ALA A C 1
ATOM 939 O O . ALA A 1 126 ? 12.130 69.583 -42.859 1.00 31.10 126 ALA A O 1
ATOM 941 N N . ASP A 1 127 ? 11.846 67.357 -42.909 1.00 25.44 127 ASP A N 1
ATOM 942 C CA . ASP A 1 127 ? 10.419 67.495 -43.075 1.00 23.89 127 ASP A CA 1
ATOM 943 C C . ASP A 1 127 ? 9.765 67.254 -41.711 1.00 20.93 127 ASP A C 1
ATOM 944 O O . ASP A 1 127 ? 8.544 67.175 -41.660 1.00 20.93 127 ASP A O 1
ATOM 949 N N . SER A 1 128 ? 10.562 67.120 -40.629 1.00 18.80 128 SER A N 1
ATOM 950 C CA . SER A 1 128 ? 9.934 66.875 -39.291 1.00 16.86 128 SER A CA 1
ATOM 951 C C . SER A 1 128 ? 9.336 68.195 -38.750 1.00 16.71 128 SER A C 1
ATOM 952 O O . SER A 1 128 ? 9.796 69.283 -39.095 1.00 16.62 128 SER A O 1
ATOM 955 N N . SER A 1 129 ? 8.288 68.079 -37.940 1.00 15.03 129 SER A N 1
ATOM 956 C CA . SER A 1 129 ? 7.796 69.257 -37.152 1.00 14.33 129 SER A CA 1
ATOM 957 C C . SER A 1 129 ? 8.638 69.422 -35.828 1.00 13.93 129 SER A C 1
ATOM 958 O O . SER A 1 129 ? 8.769 68.505 -35.006 1.00 13.29 129 SER A O 1
ATOM 961 N N . TRP A 1 130 ? 9.283 70.579 -35.725 1.00 13.78 130 TRP A N 1
ATOM 962 C CA . TRP A 1 130 ? 10.184 70.935 -34.610 1.00 13.07 130 TRP A CA 1
ATOM 963 C C . TRP A 1 130 ? 9.413 71.817 -33.682 1.00 12.87 130 TRP A C 1
ATOM 964 O O . TRP A 1 130 ? 8.718 72.754 -34.117 1.00 12.79 130 TRP A O 1
ATOM 975 N N . PHE A 1 131 ? 9.503 71.482 -32.414 1.00 12.53 131 PHE A N 1
ATOM 976 C CA . PHE A 1 131 ? 8.829 72.261 -31.388 1.00 12.90 131 PHE A CA 1
ATOM 977 C C . PHE A 1 131 ? 9.880 72.756 -30.423 1.00 13.48 131 PHE A C 1
ATOM 978 O O . PHE A 1 131 ? 10.986 72.231 -30.396 1.00 13.88 131 PHE A O 1
ATOM 986 N N . LYS A 1 132 ? 9.534 73.669 -29.512 1.00 14.20 132 LYS A N 1
ATOM 987 C CA . LYS A 1 132 ? 10.489 73.921 -28.408 1.00 14.74 132 LYS A CA 1
ATOM 988 C C . LYS A 1 132 ? 9.632 74.216 -27.186 1.00 14.11 132 LYS A C 1
ATOM 989 O O . LYS A 1 132 ? 8.441 74.549 -27.291 1.00 13.56 132 LYS A O 1
ATOM 995 N N . ILE A 1 133 ? 10.249 74.040 -26.023 1.00 13.86 133 ILE A N 1
ATOM 996 C CA . ILE A 1 133 ? 9.519 74.270 -24.745 1.00 13.08 133 ILE A CA 1
ATOM 997 C C . ILE A 1 133 ? 10.063 75.572 -24.182 1.00 13.58 133 ILE A C 1
ATOM 998 O O . ILE A 1 133 ? 11.279 75.673 -24.033 1.00 14.20 133 ILE A O 1
ATOM 1003 N N . VAL A 1 134 ? 9.187 76.445 -23.736 1.00 13.55 134 VAL A N 1
ATOM 1004 C CA . VAL A 1 134 ? 9.647 77.720 -23.140 1.00 14.09 134 VAL A CA 1
ATOM 1005 C C . VAL A 1 134 ? 8.874 77.939 -21.898 1.00 14.60 134 VAL A C 1
ATOM 1006 O O . VAL A 1 134 ? 7.841 77.351 -21.682 1.00 14.12 134 VAL A O 1
ATOM 1010 N N . LYS A 1 135 ? 9.433 78.741 -21.000 1.00 15.67 135 LYS A N 1
ATOM 1011 C CA . LYS A 1 135 ? 8.716 79.113 -19.778 1.00 17.12 135 LYS A CA 1
ATOM 1012 C C . LYS A 1 135 ? 7.510 79.991 -20.141 1.00 17.17 135 LYS A C 1
ATOM 1013 O O . LYS A 1 135 ? 7.595 80.902 -20.932 1.00 17.82 135 LYS A O 1
ATOM 1019 N N . SER A 1 136 ? 6.363 79.665 -19.589 1.00 17.36 136 SER A N 1
ATOM 1020 C CA . SER A 1 136 ? 5.141 80.434 -19.724 1.00 17.79 136 SER A CA 1
ATOM 1021 C C . SER A 1 136 ? 5.332 81.762 -19.027 1.00 19.06 136 SER A C 1
ATOM 1022 O O . SER A 1 136 ? 6.056 81.843 -17.973 1.00 18.40 136 SER A O 1
ATOM 1025 N N . SER A 1 137 ? 4.651 82.773 -19.547 1.00 20.40 137 SER A N 1
ATOM 1026 C CA . SER A 1 137 ? 4.589 84.094 -18.839 1.00 23.44 137 SER A CA 1
ATOM 1027 C C . SER A 1 137 ? 3.602 84.022 -17.680 1.00 24.80 137 SER A C 1
ATOM 1028 O O . SER A 1 137 ? 3.571 84.925 -16.826 1.00 25.85 137 SER A O 1
ATOM 1031 N N . GLN A 1 138 ? 2.820 82.937 -17.601 1.00 25.24 138 GLN A N 1
ATOM 1032 C CA . GLN A 1 138 ? 1.824 82.748 -16.491 1.00 27.82 138 GLN A CA 1
ATOM 1033 C C . GLN A 1 138 ? 2.371 81.672 -15.553 1.00 27.07 138 GLN A C 1
ATOM 1034 O O . GLN A 1 138 ? 2.913 81.986 -14.494 1.00 27.92 138 GLN A O 1
ATOM 1040 N N . PHE A 1 139 ? 2.213 80.407 -15.920 1.00 23.17 139 PHE A N 1
ATOM 1041 C CA . PHE A 1 139 ? 2.707 79.339 -15.096 1.00 22.39 139 PHE A CA 1
ATOM 1042 C C . PHE A 1 139 ? 3.040 78.144 -15.943 1.00 20.10 139 PHE A C 1
ATOM 1043 O O . PHE A 1 139 ? 2.408 77.881 -16.995 1.00 19.43 139 PHE A O 1
ATOM 1051 N N . GLY A 1 140 ? 4.064 77.428 -15.508 1.00 17.79 140 GLY A N 1
ATOM 1052 C CA . GLY A 1 140 ? 4.430 76.202 -16.206 1.00 15.74 140 GLY A CA 1
ATOM 1053 C C . GLY A 1 140 ? 5.158 76.606 -17.472 1.00 14.90 140 GLY A C 1
ATOM 1054 O O . GLY A 1 140 ? 5.906 77.576 -17.497 1.00 15.29 140 GLY A O 1
ATOM 1055 N N . TYR A 1 141 ? 4.933 75.829 -18.530 1.00 13.69 141 TYR A N 1
ATOM 1056 C CA . TYR A 1 141 ? 5.635 75.955 -19.803 1.00 13.06 141 TYR A CA 1
ATOM 1057 C C . TYR A 1 141 ? 4.639 76.082 -20.947 1.00 12.94 141 TYR A C 1
ATOM 1058 O O . TYR A 1 141 ? 3.477 75.744 -20.807 1.00 12.78 141 TYR A O 1
ATOM 1067 N N . ASN A 1 142 ? 5.093 76.550 -22.108 1.00 12.38 142 ASN A N 1
ATOM 1068 C CA . ASN A 1 142 ? 4.336 76.503 -23.331 1.00 12.16 142 ASN A CA 1
ATOM 1069 C C . ASN A 1 142 ? 5.155 75.702 -24.367 1.00 11.92 142 ASN A C 1
ATOM 1070 O O . ASN A 1 142 ? 6.391 75.669 -24.293 1.00 12.44 142 ASN A O 1
ATOM 1075 N N . LEU A 1 143 ? 4.463 75.067 -25.280 1.00 11.14 143 LEU A N 1
ATOM 1076 C CA . LEU A 1 143 ? 5.111 74.421 -26.438 1.00 10.97 143 LEU A CA 1
ATOM 1077 C C . LEU A 1 143 ? 4.952 75.411 -27.642 1.00 11.07 143 LEU A C 1
ATOM 1078 O O . LEU A 1 143 ? 3.899 75.979 -27.826 1.00 10.97 143 LEU A O 1
ATOM 1083 N N . LEU A 1 144 ? 6.022 75.596 -28.356 1.00 11.48 144 LEU A N 1
ATOM 1084 C CA . LEU A 1 144 ? 5.972 76.475 -29.534 1.00 11.73 144 LEU A CA 1
ATOM 1085 C C . LEU A 1 144 ? 6.330 75.615 -30.733 1.00 11.74 144 LEU A C 1
ATOM 1086 O O . LEU A 1 144 ? 7.143 74.699 -30.649 1.00 12.21 144 LEU A O 1
ATOM 1091 N N . TYR A 1 145 ? 5.717 75.934 -31.874 1.00 12.33 145 TYR A N 1
ATOM 1092 C CA . TYR A 1 145 ? 6.091 75.245 -33.155 1.00 12.73 145 TYR A CA 1
ATOM 1093 C C . TYR A 1 145 ? 7.056 76.174 -33.956 1.00 13.79 145 TYR A C 1
ATOM 1094 O O . TYR A 1 145 ? 6.786 77.382 -34.183 1.00 13.56 145 TYR A O 1
ATOM 1103 N N . CYS A 1 146 ? 8.177 75.595 -34.394 1.00 14.32 146 CYS A N 1
ATOM 1104 C CA . CYS A 1 146 ? 9.259 76.367 -35.050 1.00 16.01 146 CYS A CA 1
ATOM 1105 C C . CYS A 1 146 ? 9.376 75.854 -36.487 1.00 16.13 146 CYS A C 1
ATOM 1106 O O . CYS A 1 146 ? 10.135 74.901 -36.765 1.00 15.93 146 CYS A O 1
ATOM 1109 N N . PRO A 1 147 ? 8.584 76.443 -37.442 1.00 16.87 147 PRO A N 1
ATOM 1110 C CA . PRO A 1 147 ? 8.761 75.948 -38.817 1.00 17.78 147 PRO A CA 1
ATOM 1111 C C . PRO A 1 147 ? 10.166 76.319 -39.323 1.00 19.00 147 PRO A C 1
ATOM 1112 O O . PRO A 1 147 ? 10.639 77.424 -39.081 1.00 20.30 147 PRO A O 1
ATOM 1116 N N . VAL A 1 148 ? 10.754 75.367 -40.027 1.00 20.25 148 VAL A N 1
ATOM 1117 C CA . VAL A 1 148 ? 12.080 75.321 -40.673 1.00 24.49 148 VAL A CA 1
ATOM 1118 C C . VAL A 1 148 ? 13.330 75.255 -39.800 1.00 29.00 148 V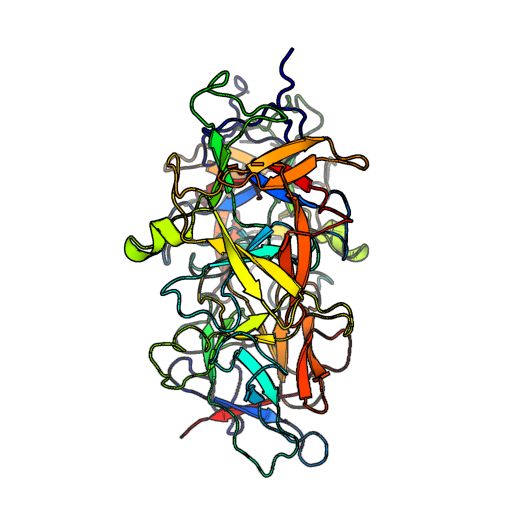AL A C 1
ATOM 1119 O O . VAL A 1 148 ? 13.280 74.681 -38.673 1.00 35.69 148 VAL A O 1
ATOM 1123 N N . ASP A 1 154 ? 9.968 82.947 -28.797 1.00 40.70 154 ASP A N 1
ATOM 1124 C CA . ASP A 1 154 ? 9.151 84.145 -28.48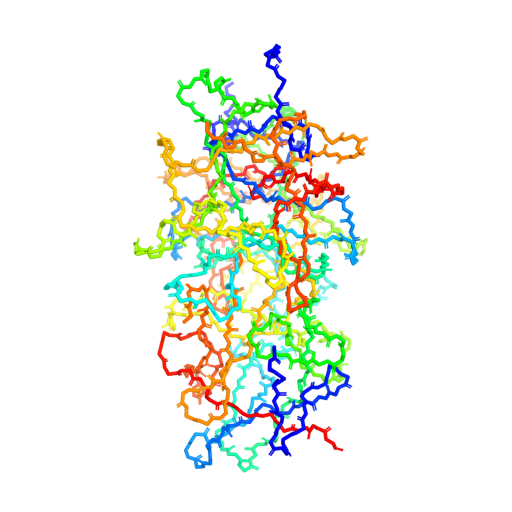6 1.00 39.69 154 ASP A CA 1
ATOM 1125 C C . ASP A 1 154 ? 8.515 84.908 -29.707 1.00 33.23 154 ASP A C 1
ATOM 1126 O O . ASP A 1 154 ? 7.347 84.704 -29.910 1.00 32.14 154 ASP A O 1
ATOM 1131 N N . GLN A 1 155 ? 9.170 85.750 -30.504 1.00 28.46 155 GLN A N 1
ATOM 1132 C CA . GLN A 1 155 ? 8.363 86.418 -31.583 1.00 27.52 155 GLN A CA 1
ATOM 1133 C C . GLN A 1 155 ? 8.241 85.557 -32.854 1.00 24.53 155 GLN A C 1
ATOM 1134 O O . GLN A 1 155 ? 7.557 85.956 -33.875 1.00 23.58 155 GLN A O 1
ATOM 1140 N N . PHE A 1 156 ? 8.977 84.439 -32.846 1.00 20.58 156 PHE A N 1
ATOM 1141 C CA . PHE A 1 156 ? 9.167 83.715 -34.086 1.00 19.15 156 PHE A CA 1
ATOM 1142 C C . PHE A 1 156 ? 8.373 82.432 -34.056 1.00 18.25 156 PHE A C 1
ATOM 1143 O O . PHE A 1 156 ? 7.442 82.249 -34.842 1.00 17.78 156 PHE A O 1
ATOM 1151 N N . CYS A 1 157 ? 8.680 81.538 -33.137 1.00 15.96 157 CYS A N 1
ATOM 1152 C CA . CYS A 1 157 ? 7.949 80.284 -33.193 1.00 15.70 157 CYS A CA 1
ATOM 1153 C C . CYS A 1 157 ? 6.503 80.522 -32.750 1.00 14.90 157 CYS A C 1
ATOM 1154 O O . CYS A 1 157 ? 6.200 81.535 -32.049 1.00 15.04 157 CYS A O 1
ATOM 1157 N N . LEU A 1 158 ? 5.607 79.603 -33.118 1.00 13.77 158 LEU A N 1
ATOM 1158 C CA . LEU A 1 158 ? 4.161 79.892 -33.068 1.00 13.85 158 LEU A CA 1
ATOM 1159 C C . LEU A 1 158 ? 3.624 79.143 -31.835 1.00 13.50 158 LEU A C 1
ATOM 1160 O O . LEU A 1 158 ? 3.914 77.971 -31.675 1.00 13.34 158 LEU A O 1
ATOM 1165 N N . LYS A 1 159 ? 2.842 79.829 -30.984 1.00 13.47 159 LYS A N 1
ATOM 1166 C CA . LYS A 1 159 ? 2.307 79.151 -29.792 1.00 13.38 159 LYS A CA 1
ATOM 1167 C C . LYS A 1 159 ? 1.378 77.956 -30.091 1.00 12.52 159 LYS A C 1
ATOM 1168 O O . LYS A 1 159 ? 0.504 78.033 -30.961 1.00 12.41 159 LYS A O 1
ATOM 1174 N N . VAL A 1 160 ? 1.472 76.929 -29.259 1.00 11.74 160 VAL A N 1
ATOM 1175 C CA . VAL A 1 160 ? 0.499 75.887 -29.274 1.00 11.72 160 VAL A CA 1
ATOM 1176 C C . VAL A 1 160 ? -0.554 76.250 -28.200 1.00 12.30 160 VAL A C 1
ATOM 1177 O O . VAL A 1 160 ? -0.205 76.410 -27.014 1.00 12.67 160 VAL A O 1
ATOM 1181 N N . GLY A 1 161 ? -1.819 76.218 -28.636 1.00 12.42 161 GLY A N 1
ATOM 1182 C CA . GLY A 1 161 ? -2.943 76.522 -27.806 1.00 13.06 161 GLY A CA 1
ATOM 1183 C C . GLY A 1 161 ? -4.019 75.480 -28.104 1.00 13.11 161 GLY A C 1
ATOM 1184 O O . GLY A 1 161 ? -3.737 74.381 -28.558 1.00 13.74 161 GLY A O 1
ATOM 1185 N N . VAL A 1 162 ? -5.262 75.814 -27.742 1.00 13.89 162 VAL A N 1
ATOM 1186 C CA . VAL A 1 162 ? -6.420 74.962 -27.954 1.00 14.14 162 VAL A CA 1
ATOM 1187 C C . VAL A 1 162 ? -7.507 75.715 -28.715 1.00 14.84 162 VAL A C 1
ATOM 1188 O O . VAL A 1 162 ? -7.852 76.901 -28.427 1.00 15.78 162 VAL A O 1
ATOM 1192 N N . VAL A 1 163 ? -8.114 75.013 -29.659 1.00 15.22 163 VAL A N 1
ATOM 1193 C CA . VAL A 1 163 ? -9.353 75.449 -30.228 1.00 16.08 163 VAL A CA 1
ATOM 1194 C C . VAL A 1 163 ? -10.381 74.359 -29.987 1.00 16.29 163 VAL A C 1
ATOM 1195 O O . VAL A 1 163 ? -10.031 73.196 -29.739 1.00 15.09 163 VAL A O 1
ATOM 1199 N N . HIS A 1 164 ? -11.643 74.744 -30.052 1.00 18.25 164 HIS A N 1
ATOM 1200 C CA . HIS A 1 164 ? -12.712 73.762 -29.738 1.00 20.21 164 HIS A CA 1
ATOM 1201 C C . HIS A 1 164 ? -13.248 73.175 -30.976 1.00 20.11 164 HIS A C 1
ATOM 1202 O O . HIS A 1 164 ? -13.741 73.885 -31.887 1.00 19.81 164 HIS A O 1
ATOM 1209 N N . GLN A 1 165 ? -13.197 71.880 -31.006 1.00 20.00 165 GLN A N 1
ATOM 1210 C CA . GLN A 1 165 ? -13.530 71.126 -32.185 1.00 21.83 165 GLN A CA 1
ATOM 1211 C C . GLN A 1 165 ? -14.498 70.039 -31.806 1.00 23.73 165 GLN A C 1
ATOM 1212 O O . GLN A 1 165 ? -14.140 69.084 -31.075 1.00 23.41 165 GLN A O 1
ATOM 1218 N N . ASN A 1 166 ? -15.705 70.150 -32.335 1.00 25.88 166 ASN A N 1
ATOM 1219 C CA . ASN A 1 166 ? -16.745 69.193 -31.993 1.00 29.48 166 ASN A CA 1
ATOM 1220 C C . ASN A 1 166 ? -16.888 68.878 -30.489 1.00 29.41 166 ASN A C 1
ATOM 1221 O O . ASN A 1 166 ? -17.083 67.723 -30.118 1.00 30.59 166 ASN A O 1
ATOM 1226 N N . GLY A 1 167 ? -16.771 69.910 -29.648 1.00 27.38 167 GLY A N 1
ATOM 1227 C CA . GLY A 1 167 ? -16.887 69.737 -28.215 1.00 27.51 167 GLY A CA 1
ATOM 1228 C C . GLY A 1 167 ? -15.634 69.205 -27.546 1.00 24.74 167 GLY A C 1
ATOM 1229 O O . GLY A 1 167 ? -15.687 68.823 -26.339 1.00 26.40 167 GLY A O 1
ATOM 1230 N N . LYS A 1 168 ? -14.506 69.151 -28.261 1.00 20.99 168 LYS A N 1
ATOM 1231 C CA . LYS A 1 168 ? -13.237 68.687 -27.612 1.00 19.42 168 LYS A CA 1
ATOM 1232 C C . LYS A 1 168 ? -12.212 69.816 -27.643 1.00 18.04 168 LYS A C 1
ATOM 1233 O O . LYS A 1 168 ? -12.296 70.741 -28.493 1.00 18.36 168 LYS A O 1
ATOM 1239 N N . ARG A 1 169 ? -11.240 69.719 -26.751 1.00 15.66 169 ARG A N 1
ATOM 1240 C CA . ARG A 1 169 ? -10.100 70.602 -26.769 1.00 14.11 169 ARG A CA 1
ATOM 1241 C C . ARG A 1 169 ? -9.038 70.039 -27.709 1.00 13.39 169 ARG A C 1
ATOM 1242 O O . ARG A 1 169 ? -8.384 69.041 -27.397 1.00 12.63 169 ARG A O 1
ATOM 1250 N N . ARG A 1 170 ? -8.828 70.710 -28.855 1.00 13.08 170 ARG A N 1
ATOM 1251 C CA . ARG A 1 170 ? -7.925 70.182 -29.853 1.00 12.52 170 ARG A CA 1
ATOM 1252 C C . ARG A 1 170 ? -6.684 71.119 -29.821 1.00 12.17 170 ARG A C 1
ATOM 1253 O O . ARG A 1 170 ? -6.826 72.361 -29.921 1.00 12.63 170 ARG A O 1
ATOM 1261 N N . LEU A 1 171 ? -5.466 70.565 -29.688 1.00 11.40 171 LEU A N 1
ATOM 1262 C CA . LEU A 1 171 ? -4.303 71.445 -29.695 1.00 11.06 171 LEU A CA 1
ATOM 1263 C C . LEU A 1 171 ? -4.086 71.951 -31.165 1.00 10.89 171 LEU A C 1
ATOM 1264 O O . LEU A 1 171 ? -4.359 71.213 -32.154 1.00 10.96 171 LEU A O 1
ATOM 1269 N N . ALA A 1 172 ? -3.633 73.184 -31.216 1.00 10.98 172 ALA A N 1
ATOM 1270 C CA . ALA A 1 172 ? -3.580 73.868 -32.552 1.00 11.43 172 ALA A CA 1
ATOM 1271 C C . ALA A 1 172 ? -2.631 75.060 -32.393 1.00 11.51 172 ALA A C 1
ATOM 1272 O O . ALA A 1 172 ? -2.332 75.526 -31.240 1.00 11.54 172 ALA A O 1
ATOM 1274 N N . LEU A 1 173 ? -2.232 75.689 -33.520 1.00 11.43 173 LEU A N 1
ATOM 1275 C CA . LEU A 1 173 ? -1.423 76.920 -33.491 1.00 12.08 173 LEU A CA 1
ATOM 1276 C C . LEU A 1 173 ? -2.331 78.125 -33.143 1.00 12.32 173 LEU A C 1
ATOM 1277 O O . LEU A 1 173 ? -3.468 78.183 -33.648 1.00 12.80 173 LEU A O 1
ATOM 1282 N N . VAL A 1 174 ? -1.933 78.980 -32.186 1.00 12.54 174 VAL A N 1
ATOM 1283 C CA . VAL A 1 174 ? -2.770 80.095 -31.762 1.00 13.60 174 VAL A CA 1
ATOM 1284 C C . VAL A 1 174 ? -1.906 81.348 -31.795 1.00 14.73 174 VAL A C 1
ATOM 1285 O O . VAL A 1 174 ? -0.691 81.227 -31.621 1.00 14.30 174 VAL A O 1
ATOM 1289 N N . LYS A 1 175 ? -2.538 82.536 -31.842 1.00 16.55 175 LYS A N 1
ATOM 1290 C CA . LYS A 1 175 ? -1.757 83.742 -31.716 1.00 19.75 175 LYS A CA 1
ATOM 1291 C C . LYS A 1 175 ? -1.652 84.207 -30.262 1.00 21.08 175 LYS A C 1
ATOM 1292 O O . LYS A 1 175 ? -0.660 84.805 -29.895 1.00 22.98 175 LYS A O 1
ATOM 1298 N N . ASP A 1 176 ? -2.662 83.930 -29.442 1.00 21.47 176 ASP A N 1
ATOM 1299 C CA . ASP A 1 176 ? -2.720 84.420 -28.062 1.00 22.43 176 ASP A CA 1
ATOM 1300 C C . ASP A 1 176 ? -3.235 83.252 -27.222 1.00 20.96 176 ASP A C 1
ATOM 1301 O O . ASP A 1 176 ? -3.926 82.357 -27.716 1.00 20.45 176 ASP A O 1
ATOM 1306 N N . ASN A 1 177 ? -3.032 83.333 -25.923 1.00 20.45 177 ASN A N 1
ATOM 1307 C CA . ASN A 1 177 ? -3.564 82.305 -25.009 1.00 21.60 177 ASN A CA 1
ATOM 1308 C C . ASN A 1 177 ? -2.967 80.891 -25.284 1.00 19.11 177 ASN A C 1
ATOM 1309 O O . ASN A 1 177 ? -3.684 79.901 -25.545 1.00 19.39 177 ASN A O 1
ATOM 1314 N N . PRO A 1 178 ? -1.641 80.785 -25.206 1.00 17.83 178 PRO A N 1
ATOM 1315 C CA . PRO A 1 178 ? -0.980 79.454 -25.332 1.00 15.86 178 PRO A CA 1
ATOM 1316 C C . PRO A 1 178 ? -1.414 78.520 -24.144 1.00 15.10 178 PRO A C 1
ATOM 1317 O O . PRO A 1 178 ? -1.819 79.009 -23.085 1.00 16.47 178 PRO A O 1
ATOM 1321 N N . LEU A 1 179 ? -1.394 77.239 -24.412 1.00 14.39 179 LEU A N 1
ATOM 1322 C CA . LEU A 1 179 ? -1.686 76.272 -23.421 1.00 14.41 179 LEU A CA 1
ATOM 1323 C C . LEU A 1 179 ? -0.520 76.191 -22.396 1.00 14.44 179 LEU A C 1
ATOM 1324 O O . LEU A 1 179 ? 0.613 75.934 -22.757 1.00 14.42 179 LEU A O 1
ATOM 1329 N N . ASP A 1 180 ? -0.844 76.389 -21.118 1.00 14.66 180 ASP A N 1
ATOM 1330 C CA . ASP A 1 180 ? 0.164 76.321 -20.050 1.00 14.92 180 ASP A CA 1
ATOM 1331 C C . ASP A 1 180 ? 0.237 74.885 -19.566 1.00 15.30 180 ASP A C 1
ATOM 1332 O O . ASP A 1 180 ? -0.784 74.317 -19.168 1.00 16.03 180 ASP A O 1
ATOM 1337 N N . VAL A 1 181 ? 1.411 74.291 -19.596 1.00 14.35 181 VAL A N 1
ATOM 1338 C CA . VAL A 1 181 ? 1.495 72.878 -19.222 1.00 13.79 181 VAL A CA 1
ATOM 1339 C C . VAL A 1 181 ? 2.584 72.590 -18.223 1.00 13.97 181 VAL A C 1
ATOM 1340 O O . VAL A 1 181 ? 3.546 73.396 -18.132 1.00 13.96 181 VAL A O 1
ATOM 1344 N N . SER A 1 182 ? 2.478 71.444 -17.565 1.00 14.29 182 SER A N 1
ATOM 1345 C CA . SER A 1 182 ? 3.583 70.871 -16.750 1.00 14.02 182 SER A CA 1
ATOM 1346 C C . SER A 1 182 ? 3.851 69.466 -17.243 1.00 13.59 182 SER A C 1
ATOM 1347 O O . SER A 1 182 ? 3.097 68.954 -18.067 1.00 12.99 182 SER A O 1
ATOM 1350 N N . PHE A 1 183 ? 4.949 68.849 -16.800 1.00 13.38 183 PHE A N 1
ATOM 1351 C CA . PHE A 1 183 ? 5.342 67.513 -17.297 1.00 13.21 183 PHE A CA 1
ATOM 1352 C C . PHE A 1 183 ? 5.443 66.594 -16.101 1.00 14.16 183 PHE A C 1
ATOM 1353 O O . PHE A 1 183 ? 6.098 66.932 -15.127 1.00 14.22 183 P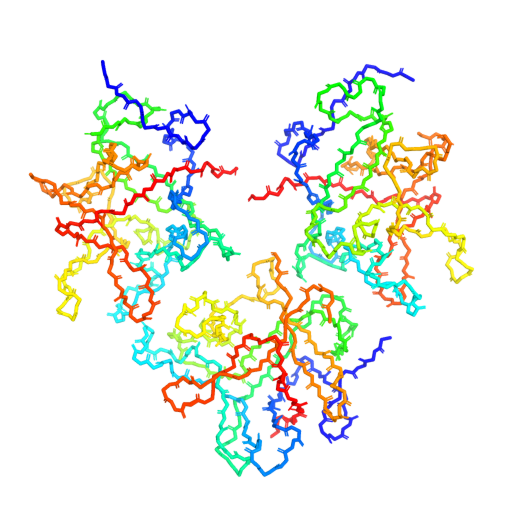HE A O 1
ATOM 1361 N N . LYS A 1 184 ? 4.775 65.464 -16.182 1.00 14.32 184 LYS A N 1
ATOM 1362 C CA . LYS A 1 184 ? 4.732 64.587 -14.995 1.00 15.66 184 LYS A CA 1
ATOM 1363 C C . LYS A 1 184 ? 5.297 63.252 -15.476 1.00 16.55 184 LYS A C 1
ATOM 1364 O O . LYS A 1 184 ? 4.769 62.587 -16.402 1.00 16.86 184 LYS A O 1
ATOM 1370 N N . GLN A 1 185 ? 6.389 62.802 -14.845 1.00 17.81 185 GLN A N 1
ATOM 1371 C CA . GLN A 1 185 ? 7.025 61.544 -15.275 1.00 18.69 185 GLN A CA 1
ATOM 1372 C C . GLN A 1 185 ? 6.102 60.343 -15.176 1.00 19.48 185 GLN A C 1
ATOM 1373 O O . GLN A 1 185 ? 5.336 60.252 -14.187 1.00 19.92 185 GLN A O 1
ATOM 1379 N N . VAL A 1 186 ? 6.104 59.456 -16.176 1.00 19.96 186 VAL A N 1
ATOM 1380 C CA . VAL A 1 186 ? 5.342 58.232 -16.111 1.00 23.19 186 VAL A CA 1
ATOM 1381 C C . VAL A 1 186 ? 5.939 57.249 -15.059 1.00 28.51 186 VAL A C 1
ATOM 1382 O O . VAL A 1 186 ? 7.159 57.141 -14.979 1.00 31.72 186 VAL A O 1
ATOM 1386 N N . GLN A 1 187 ? 5.026 56.559 -14.365 1.00 33.38 187 GLN A N 1
ATOM 1387 C CA . GLN A 1 187 ? 5.150 55.622 -13.176 1.00 43.90 187 GLN A CA 1
ATOM 1388 C C . GLN A 1 187 ? 5.173 56.365 -11.844 1.00 49.31 187 GLN A C 1
ATOM 1389 O O . GLN A 1 187 ? 4.285 56.186 -10.991 1.00 64.22 187 GLN A O 1
ATOM 1395 N N . ASP B 1 4 ? 30.867 44.540 7.572 1.00 37.97 4 ASP B N 1
ATOM 1396 C CA . ASP B 1 4 ? 30.555 43.562 6.496 1.00 38.28 4 ASP B CA 1
ATOM 1397 C C . ASP B 1 4 ? 29.089 43.387 6.228 1.00 33.54 4 ASP B C 1
ATOM 1398 O O . ASP B 1 4 ? 28.706 42.541 5.394 1.00 33.87 4 ASP B O 1
ATOM 1403 N N . ALA B 1 5 ? 28.235 44.164 6.886 1.00 30.77 5 ALA B N 1
ATOM 1404 C CA . ALA B 1 5 ? 26.787 43.990 6.596 1.00 28.11 5 ALA B CA 1
ATOM 1405 C C . ALA B 1 5 ? 26.483 44.472 5.157 1.00 25.88 5 ALA B C 1
ATOM 1406 O O . ALA B 1 5 ? 26.943 45.526 4.797 1.00 25.18 5 ALA B O 1
ATOM 1408 N N . THR B 1 6 ? 25.714 43.677 4.413 1.00 23.63 6 THR B N 1
ATOM 1409 C CA . THR B 1 6 ? 25.472 43.830 2.967 1.00 22.17 6 THR B CA 1
ATOM 1410 C C . THR B 1 6 ? 24.144 44.555 2.851 1.00 20.06 6 THR B C 1
ATOM 1411 O O . THR B 1 6 ? 23.111 44.057 3.364 1.00 19.60 6 THR B O 1
ATOM 1415 N N . PRO B 1 7 ? 24.135 45.731 2.195 1.00 19.02 7 PRO B N 1
ATOM 1416 C CA . PRO B 1 7 ? 22.863 46.473 1.998 1.00 18.02 7 PRO B CA 1
ATOM 1417 C C . PRO B 1 7 ? 21.986 45.624 1.041 1.00 16.48 7 PRO B C 1
ATOM 1418 O O . PRO B 1 7 ? 22.475 44.998 0.107 1.00 16.66 7 PRO B O 1
ATOM 1422 N N . VAL B 1 8 ? 20.690 45.663 1.268 1.00 15.58 8 VAL B N 1
ATOM 1423 C CA . VAL B 1 8 ? 19.745 45.099 0.294 1.00 14.62 8 VAL B CA 1
ATOM 1424 C C . VAL B 1 8 ? 19.720 46.197 -0.838 1.00 14.38 8 VAL B C 1
ATOM 1425 O O . VAL B 1 8 ? 19.638 47.387 -0.473 1.00 15.04 8 VAL B O 1
ATOM 1429 N N . LEU B 1 9 ? 19.647 45.752 -2.104 1.00 13.93 9 LEU B N 1
ATOM 1430 C CA . LEU B 1 9 ? 19.737 46.743 -3.282 1.00 13.79 9 LEU B CA 1
ATOM 1431 C C . LEU B 1 9 ? 18.402 46.761 -3.982 1.00 13.33 9 LEU B C 1
ATOM 1432 O O . LEU B 1 9 ? 17.742 45.688 -4.050 1.00 13.04 9 LEU B O 1
ATOM 1437 N N . ASP B 1 10 ? 17.957 47.938 -4.396 1.00 13.33 10 ASP B N 1
ATOM 1438 C CA . ASP B 1 10 ? 16.821 47.986 -5.347 1.00 13.17 10 ASP B CA 1
ATOM 1439 C C . ASP B 1 10 ? 17.269 47.566 -6.787 1.00 13.42 10 ASP B C 1
ATOM 1440 O O . ASP B 1 10 ? 18.448 47.204 -7.014 1.00 13.99 10 ASP B O 1
ATOM 1445 N N . VAL B 1 11 ? 16.349 47.617 -7.767 1.00 13.46 11 VAL B N 1
ATOM 1446 C CA . VAL B 1 11 ? 16.676 47.064 -9.102 1.00 13.78 11 VAL B CA 1
ATOM 1447 C C . VAL B 1 11 ? 17.697 47.941 -9.849 1.00 14.65 11 VAL B C 1
ATOM 1448 O O . VAL B 1 11 ? 18.166 47.518 -10.929 1.00 15.58 11 VAL B O 1
ATOM 1452 N N . THR B 1 12 ? 18.070 49.096 -9.272 1.00 14.78 12 THR B N 1
ATOM 1453 C CA . THR B 1 12 ? 19.073 49.977 -9.893 1.00 15.49 12 THR B CA 1
ATOM 1454 C C . THR B 1 12 ? 20.441 49.850 -9.193 1.00 15.80 12 THR B C 1
ATOM 1455 O O . THR B 1 12 ? 21.418 50.468 -9.635 1.00 16.62 12 THR B O 1
ATOM 1459 N N . GLY B 1 13 ? 20.502 49.036 -8.120 1.00 15.30 13 GLY B N 1
ATOM 1460 C CA . GLY B 1 13 ? 21.769 48.748 -7.452 1.00 15.73 13 GLY B CA 1
ATOM 1461 C C . GLY B 1 13 ? 21.969 49.640 -6.232 1.00 15.94 13 GLY B C 1
ATOM 1462 O O . GLY B 1 13 ? 23.023 49.648 -5.620 1.00 15.94 13 GLY B O 1
ATOM 1463 N N . LYS B 1 14 ? 20.912 50.375 -5.883 1.00 16.21 14 LYS B N 1
ATOM 1464 C CA . LYS B 1 14 ? 20.992 51.391 -4.764 1.00 17.36 14 LYS B CA 1
ATOM 1465 C C . LYS B 1 14 ? 20.460 50.778 -3.467 1.00 17.00 14 LYS B C 1
ATOM 1466 O O . LYS B 1 14 ? 19.416 50.160 -3.412 1.00 16.38 14 LYS B O 1
ATOM 1472 N N . GLU B 1 15 ? 21.213 50.955 -2.384 1.00 17.51 15 GLU B N 1
ATOM 1473 C CA . GLU B 1 15 ? 20.822 50.466 -1.059 1.00 17.89 15 GLU B CA 1
ATOM 1474 C C . GLU B 1 15 ? 19.426 50.917 -0.691 1.00 17.45 15 GLU B C 1
ATOM 1475 O O . GLU B 1 15 ? 19.098 52.075 -0.886 1.00 18.33 15 GLU B O 1
ATOM 1481 N N . LEU B 1 16 ? 18.582 50.041 -0.123 1.00 16.65 16 LEU B N 1
ATOM 1482 C CA . LEU B 1 16 ? 17.243 50.456 0.271 1.00 16.77 16 LEU B CA 1
ATOM 1483 C C . LEU B 1 16 ? 17.370 51.411 1.491 1.00 17.69 16 LEU B C 1
ATOM 1484 O O . LEU B 1 16 ? 18.269 51.300 2.332 1.00 18.20 16 LEU B O 1
ATOM 1489 N N . ASP B 1 17 ? 16.442 52.334 1.520 1.00 18.25 17 ASP B N 1
ATOM 1490 C CA . ASP B 1 17 ? 16.489 53.505 2.472 1.00 19.87 17 ASP B CA 1
ATOM 1491 C C . ASP B 1 17 ? 15.109 53.478 3.149 1.00 20.49 17 ASP B C 1
ATOM 1492 O O . ASP B 1 17 ? 14.051 53.421 2.475 1.00 20.37 17 ASP B O 1
ATOM 1497 N N . PRO B 1 18 ? 15.085 53.466 4.493 1.00 21.91 18 PRO B N 1
ATOM 1498 C CA . PRO B 1 18 ? 13.818 53.574 5.196 1.00 22.36 18 PRO B CA 1
ATOM 1499 C C . PRO B 1 18 ? 13.025 54.869 4.926 1.00 22.97 18 PRO B C 1
ATOM 1500 O O . PRO B 1 18 ? 11.801 54.893 5.115 1.00 23.44 18 PRO B O 1
ATOM 1504 N N . ARG B 1 19 ? 13.671 55.903 4.399 1.00 23.49 19 ARG B N 1
ATOM 1505 C CA . ARG B 1 19 ? 12.962 57.179 3.993 1.00 24.91 19 ARG B CA 1
ATOM 1506 C C . ARG B 1 19 ? 12.186 57.122 2.676 1.00 24.15 19 ARG B C 1
ATOM 1507 O O . ARG B 1 19 ? 11.376 58.013 2.385 1.00 24.74 19 ARG B O 1
ATOM 1515 N N . LEU B 1 20 ? 12.407 56.047 1.911 1.00 21.91 20 LEU B N 1
ATOM 1516 C CA . LEU B 1 20 ? 11.756 55.841 0.610 1.00 21.71 20 LEU B CA 1
ATOM 1517 C C . LEU B 1 20 ? 10.731 54.742 0.582 1.00 20.54 20 LEU B C 1
ATOM 1518 O O . LEU B 1 20 ? 10.643 53.986 1.551 1.00 20.99 20 LEU B O 1
ATOM 1523 N N . SER B 1 21 ? 10.024 54.598 -0.562 1.00 20.86 21 SER B N 1
ATOM 1524 C CA . SER B 1 21 ? 8.939 53.619 -0.705 1.00 20.57 21 SER B CA 1
ATOM 1525 C C . SER B 1 21 ? 9.331 52.735 -1.853 1.00 18.90 21 SER B C 1
ATOM 1526 O O . SER B 1 21 ? 9.983 53.219 -2.766 1.00 18.43 21 SER B O 1
ATOM 1529 N N . TYR B 1 22 ? 8.947 51.477 -1.804 1.00 17.64 22 TYR B N 1
ATOM 1530 C CA . TYR B 1 22 ? 9.330 50.495 -2.872 1.00 15.90 22 TYR B CA 1
ATOM 1531 C C . TYR B 1 22 ? 8.151 49.613 -3.234 1.00 16.13 22 TYR B C 1
ATOM 1532 O O . TYR B 1 22 ? 7.355 49.198 -2.371 1.00 16.19 22 TYR B O 1
ATOM 1541 N N . ARG B 1 23 ? 8.104 49.210 -4.513 1.00 15.99 23 ARG B N 1
ATOM 1542 C CA . ARG B 1 23 ? 7.252 48.062 -4.872 1.00 16.06 23 ARG B CA 1
ATOM 1543 C C . ARG B 1 23 ? 8.096 46.791 -4.733 1.00 14.66 23 ARG B C 1
ATOM 1544 O O . ARG B 1 23 ? 9.284 46.747 -5.101 1.00 13.40 23 ARG B O 1
ATOM 1552 N N . ILE B 1 24 ? 7.436 45.725 -4.275 1.00 13.72 24 ILE B N 1
ATOM 1553 C CA . ILE B 1 24 ? 8.062 44.447 -4.165 1.00 12.91 24 ILE B CA 1
ATOM 1554 C C . ILE B 1 24 ? 7.627 43.712 -5.392 1.00 12.83 24 ILE B C 1
ATOM 1555 O O . ILE B 1 24 ? 6.426 43.299 -5.539 1.00 13.58 24 ILE B O 1
ATOM 1560 N N . ILE B 1 25 ? 8.576 43.550 -6.299 1.00 12.54 25 ILE B N 1
ATOM 1561 C CA . ILE B 1 25 ? 8.213 43.065 -7.700 1.00 12.70 25 ILE B CA 1
ATOM 1562 C C . ILE B 1 25 ? 8.765 41.675 -7.892 1.00 12.94 25 ILE B C 1
ATOM 1563 O O . ILE B 1 25 ? 9.668 41.236 -7.206 1.00 12.66 25 ILE B O 1
ATOM 1568 N N . SER B 1 26 ? 8.195 40.918 -8.825 1.00 13.89 26 SER B N 1
ATOM 1569 C CA . SER B 1 26 ? 8.728 39.645 -9.178 1.00 15.04 26 SER B CA 1
ATOM 1570 C C . SER B 1 26 ? 10.046 39.807 -9.928 1.00 14.97 26 SER B C 1
ATOM 1571 O O . SER B 1 26 ? 10.327 40.829 -10.630 1.00 14.92 26 SER B O 1
ATOM 1574 N N . THR B 1 27 ? 10.852 38.737 -9.838 1.00 15.16 27 THR B N 1
ATOM 1575 C CA . THR B 1 27 ? 12.109 38.691 -10.601 1.00 15.69 27 THR B CA 1
ATOM 1576 C C . THR B 1 27 ? 11.858 38.075 -11.996 1.00 17.45 27 THR B C 1
ATOM 1577 O O . THR B 1 27 ? 12.761 38.050 -12.826 1.00 18.49 27 THR B O 1
ATOM 1581 N N . PHE B 1 28 ? 10.653 37.517 -12.210 1.00 17.63 28 PHE B N 1
ATOM 1582 C CA . PHE B 1 28 ? 10.285 36.853 -13.474 1.00 19.53 28 PHE B CA 1
ATOM 1583 C C . PHE B 1 28 ? 9.323 37.771 -14.255 1.00 19.89 28 PHE B C 1
ATOM 1584 O O . PHE B 1 28 ? 9.109 38.936 -13.791 1.00 21.46 28 PHE B O 1
ATOM 1592 N N . TRP B 1 29 ? 8.679 37.315 -15.310 1.00 18.01 29 TRP B N 1
ATOM 1593 C CA . TRP B 1 29 ? 7.968 38.255 -16.158 1.00 17.03 29 TRP B CA 1
ATOM 1594 C C . TRP B 1 29 ? 6.699 37.622 -16.606 1.00 17.00 29 TRP B C 1
ATOM 1595 O O . TRP B 1 29 ? 6.475 36.412 -16.376 1.00 16.58 29 TRP B O 1
ATOM 1606 N N . GLY B 1 30 ? 5.883 38.408 -17.314 1.00 16.47 30 GLY B N 1
ATOM 1607 C CA . GLY B 1 30 ? 4.625 37.966 -17.904 1.00 16.99 30 GLY B CA 1
ATOM 1608 C C . GLY B 1 30 ? 3.715 37.427 -16.791 1.00 16.39 30 GLY B C 1
ATOM 1609 O O . GLY B 1 30 ? 3.642 38.019 -15.695 1.00 15.57 30 GLY B O 1
ATOM 1610 N N . ALA B 1 31 ? 3.087 36.292 -17.031 1.00 17.06 31 ALA B N 1
ATOM 1611 C CA . ALA B 1 31 ? 2.234 35.663 -16.021 1.00 17.24 31 ALA B CA 1
ATOM 1612 C C . ALA B 1 31 ? 2.931 35.198 -14.782 1.00 16.95 31 ALA B C 1
ATOM 1613 O O . ALA B 1 31 ? 2.221 34.929 -13.772 1.00 17.61 31 ALA B O 1
ATOM 1615 N N . LEU B 1 32 ? 4.270 35.102 -14.771 1.00 16.58 32 LEU B N 1
ATOM 1616 C CA . LEU B 1 32 ? 4.959 34.764 -13.523 1.00 16.57 32 LEU B CA 1
ATOM 1617 C C . LEU B 1 32 ? 5.254 36.057 -12.725 1.00 15.57 32 LEU B C 1
ATOM 1618 O O . LEU B 1 32 ? 5.563 36.060 -11.535 1.00 15.53 32 LEU B O 1
ATOM 1623 N N . GLY B 1 33 ? 5.204 37.199 -13.395 1.00 15.36 33 GLY B N 1
ATOM 1624 C CA . GLY B 1 33 ? 5.367 38.534 -12.734 1.00 14.29 33 GLY B CA 1
ATOM 1625 C C . GLY B 1 33 ? 4.092 38.905 -11.954 1.00 14.23 33 GLY B C 1
ATOM 1626 O O . GLY B 1 33 ? 3.093 38.221 -12.039 1.00 14.51 33 GLY B O 1
ATOM 1627 N N . GLY B 1 34 ? 4.187 39.974 -11.178 1.00 13.92 34 GLY B N 1
ATOM 1628 C CA . GLY B 1 34 ? 3.068 40.489 -10.409 1.00 14.13 34 GLY B CA 1
ATOM 1629 C C . GLY B 1 34 ? 3.576 41.019 -9.098 1.00 13.85 34 GLY B C 1
ATOM 1630 O O . GLY B 1 34 ? 4.133 40.249 -8.272 1.00 14.30 34 GLY B O 1
ATOM 1631 N N . ASP B 1 35 ? 3.403 42.306 -8.916 1.00 14.20 35 ASP B N 1
ATOM 1632 C CA . ASP B 1 35 ? 3.874 42.985 -7.69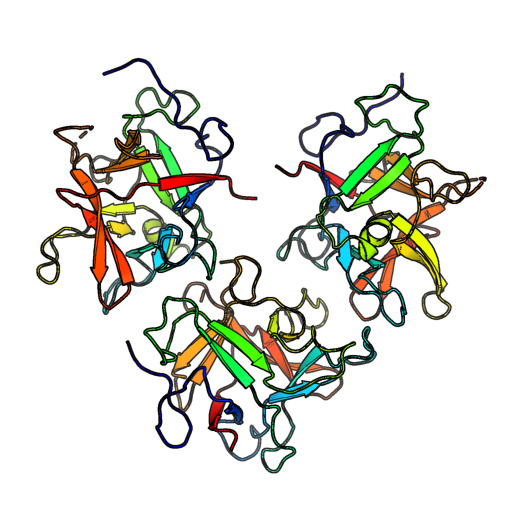1 1.00 13.72 35 ASP B CA 1
ATOM 1633 C C . ASP B 1 35 ? 2.958 42.685 -6.472 1.00 14.10 35 ASP B C 1
ATOM 1634 O O . ASP B 1 35 ? 1.750 42.439 -6.640 1.00 13.95 35 ASP B O 1
ATOM 1639 N N . VAL B 1 36 ? 3.557 42.783 -5.266 1.00 13.55 36 VAL B N 1
ATOM 1640 C CA . VAL B 1 36 ? 2.785 42.623 -3.979 1.00 14.44 36 VAL B CA 1
ATOM 1641 C C . VAL B 1 36 ? 1.803 43.809 -3.892 1.00 15.07 36 VAL B C 1
ATOM 1642 O O . VAL B 1 36 ? 2.143 44.937 -4.291 1.00 15.33 36 VAL B O 1
ATOM 1646 N N . TYR B 1 37 ? 0.605 43.532 -3.393 1.00 15.93 37 TYR B N 1
ATOM 1647 C CA . TYR B 1 37 ? -0.373 44.574 -3.163 1.00 17.06 37 TYR B CA 1
ATOM 1648 C C . TYR B 1 37 ? -1.266 44.301 -1.983 1.00 17.78 37 TYR B C 1
ATOM 1649 O O . TYR B 1 37 ? -1.332 43.153 -1.489 1.00 18.31 37 TYR B O 1
ATOM 1658 N N . LEU B 1 38 ? -1.882 45.361 -1.498 1.00 18.46 38 LEU B N 1
ATOM 1659 C CA . LEU B 1 38 ? -2.918 45.304 -0.454 1.00 19.90 38 LEU B CA 1
ATOM 1660 C C . LEU B 1 38 ? -4.322 45.105 -1.010 1.00 21.38 38 LEU B C 1
ATOM 1661 O O . LEU B 1 38 ? -4.775 45.903 -1.895 1.00 20.99 38 LEU B O 1
ATOM 1666 N N . GLY B 1 39 ? -4.984 44.035 -0.578 1.00 22.57 39 GLY B N 1
ATOM 1667 C CA . GLY B 1 39 ? -6.351 43.822 -1.040 1.00 25.85 39 GLY B CA 1
ATOM 1668 C C . GLY B 1 39 ? -7.258 43.291 0.030 1.00 28.97 39 GLY B C 1
ATOM 1669 O O . GLY B 1 39 ? -6.804 42.993 1.120 1.00 27.70 39 GLY B O 1
ATOM 1670 N N . LYS B 1 40 ? -8.548 43.134 -0.271 1.00 32.50 40 LYS B N 1
ATOM 1671 C CA . LYS B 1 40 ? -9.469 42.610 0.766 1.00 37.56 40 LYS B CA 1
ATOM 1672 C C . LYS B 1 40 ? -9.332 41.087 0.792 1.00 40.29 40 LYS B C 1
ATOM 1673 O O . LYS B 1 40 ? -9.330 40.467 -0.279 1.00 40.84 40 LYS B O 1
ATOM 1679 N N . SER B 1 41 ? -9.187 40.491 1.982 1.00 43.35 41 SER B N 1
ATOM 1680 C CA . SER B 1 41 ? -9.039 39.034 2.101 1.00 48.13 41 SER B CA 1
ATOM 1681 C C . SER B 1 41 ? -10.361 38.330 2.301 1.00 54.04 41 SER B C 1
ATOM 1682 O O . SER B 1 41 ? -11.213 38.858 3.013 1.00 53.98 41 SER B O 1
ATOM 1685 N N . PRO B 1 42 ? -10.526 37.137 1.670 1.00 56.69 42 PRO B N 1
ATOM 1686 C CA . PRO B 1 42 ? -11.674 36.249 1.879 1.00 64.45 42 PRO B CA 1
ATOM 1687 C C . PRO B 1 42 ? -11.961 35.982 3.356 1.00 66.07 42 PRO B C 1
ATOM 1688 O O . PRO B 1 42 ? -11.036 35.690 4.154 1.00 63.60 42 PRO B O 1
ATOM 1692 N N . ASN B 1 43 ? -13.236 36.114 3.710 1.00 72.44 43 ASN B N 1
ATOM 1693 C CA . ASN B 1 43 ? -13.711 35.733 5.055 1.00 76.59 43 ASN B CA 1
ATOM 1694 C C . ASN B 1 43 ? -12.982 36.401 6.244 1.00 71.52 43 ASN B C 1
ATOM 1695 O O . ASN B 1 43 ? -12.731 35.771 7.277 1.00 73.61 43 ASN B O 1
ATOM 1700 N N . SER B 1 44 ? -12.647 37.680 6.073 1.00 65.86 44 SER B N 1
ATOM 1701 C CA . SER B 1 44 ? -12.077 38.506 7.130 1.00 60.67 44 SER B CA 1
ATOM 1702 C C . SER B 1 44 ? -13.169 39.412 7.663 1.00 60.33 44 SER B C 1
ATOM 1703 O O . SER B 1 44 ? -14.020 39.878 6.906 1.00 62.82 44 SER B O 1
ATOM 1706 N N . ASP B 1 45 ? -13.142 39.687 8.958 1.00 58.57 45 ASP B N 1
ATOM 1707 C CA . ASP B 1 45 ? -14.001 40.757 9.480 1.00 57.62 45 ASP B CA 1
ATOM 1708 C C . ASP B 1 45 ? -13.202 42.025 9.907 1.00 52.51 45 ASP B C 1
ATOM 1709 O O . ASP B 1 45 ? -13.679 42.807 10.702 1.00 52.62 45 ASP B O 1
ATOM 1714 N N . ALA B 1 46 ? -12.003 42.229 9.349 1.00 45.59 46 ALA B N 1
ATOM 1715 C CA . ALA B 1 46 ? -11.251 43.505 9.488 1.00 42.85 46 ALA B CA 1
ATOM 1716 C C . ALA B 1 46 ? -12.084 44.722 8.964 1.00 42.78 46 ALA B C 1
ATOM 1717 O O . ALA B 1 46 ? -12.814 44.584 7.991 1.00 41.88 46 ALA B O 1
ATOM 1719 N N . PRO B 1 47 ? -11.981 45.922 9.618 1.00 43.15 47 PRO B N 1
ATOM 1720 C CA . PRO B 1 47 ? -12.792 47.026 9.064 1.00 43.44 47 PRO B CA 1
ATOM 1721 C C . PRO B 1 47 ? -12.117 47.727 7.871 1.00 40.94 47 PRO B C 1
ATOM 1722 O O . PRO B 1 47 ? -12.596 48.787 7.406 1.00 42.05 47 PRO B O 1
ATOM 1726 N N . CYS B 1 48 ? -11.040 47.109 7.344 1.00 37.79 48 CYS B N 1
ATOM 1727 C CA . CYS B 1 48 ? -10.210 47.694 6.315 1.00 35.32 48 CYS B CA 1
ATOM 1728 C C . CYS B 1 48 ? -9.630 46.547 5.514 1.00 33.50 48 CYS B C 1
ATOM 1729 O O . CYS B 1 48 ? -9.561 45.419 6.036 1.00 33.66 48 CYS B O 1
ATOM 1732 N N . ALA B 1 49 ? -9.138 46.825 4.295 1.00 31.48 49 ALA B N 1
ATOM 1733 C CA . ALA B 1 49 ? -8.377 45.801 3.536 1.00 29.28 49 ALA B CA 1
ATOM 1734 C C . ALA B 1 49 ? -7.229 45.266 4.403 1.00 28.00 49 ALA B C 1
ATOM 1735 O O . ALA B 1 49 ? -6.424 46.040 4.946 1.00 27.67 49 ALA B O 1
ATOM 1737 N N . ASN B 1 50 ? -7.077 43.966 4.478 1.00 27.47 50 ASN B N 1
ATOM 1738 C CA . ASN B 1 50 ? -6.049 43.460 5.359 1.00 27.26 50 ASN B CA 1
ATOM 1739 C C . ASN B 1 50 ? -5.305 42.238 4.753 1.00 25.89 50 ASN B C 1
ATOM 1740 O O . ASN B 1 50 ? -4.722 41.451 5.471 1.00 26.18 50 ASN B O 1
ATOM 1745 N N . GLY B 1 51 ? -5.387 42.054 3.434 1.00 24.70 51 GLY B N 1
ATOM 1746 C CA . GLY B 1 51 ? -4.761 40.861 2.827 1.00 23.12 51 GLY B CA 1
ATOM 1747 C C . GLY B 1 51 ? -3.527 41.297 2.046 1.00 21.54 51 GLY B C 1
ATOM 1748 O O . GLY B 1 51 ? -3.548 42.340 1.377 1.00 21.81 51 GLY B O 1
ATOM 1749 N N . VAL B 1 52 ? -2.470 40.488 2.103 1.00 20.43 52 VAL B N 1
ATOM 1750 C CA . VAL B 1 52 ? -1.246 40.762 1.359 1.00 18.93 52 VAL B CA 1
ATOM 1751 C C . VAL B 1 52 ? -1.218 39.719 0.217 1.00 18.66 52 VAL B C 1
ATOM 1752 O O . VAL B 1 52 ? -1.021 38.538 0.448 1.00 18.90 52 VAL B O 1
ATOM 1756 N N . PHE B 1 53 ? -1.300 40.245 -1.014 1.00 18.39 53 PHE B N 1
ATOM 1757 C CA . PHE B 1 53 ? -1.361 39.496 -2.253 1.00 18.07 53 PHE B CA 1
ATOM 1758 C C . PHE B 1 53 ? -0.222 39.913 -3.183 1.00 16.26 53 PHE B C 1
ATOM 1759 O O . PHE B 1 53 ? 0.482 40.843 -2.915 1.00 15.46 53 PHE B O 1
ATOM 1767 N N . ARG B 1 54 ? -0.047 39.147 -4.274 1.00 15.87 54 ARG B N 1
ATOM 1768 C CA . ARG B 1 54 ? 0.663 39.713 -5.460 1.00 15.45 54 ARG B CA 1
ATOM 1769 C C . ARG B 1 54 ? -0.207 39.517 -6.720 1.00 15.50 54 ARG B C 1
ATOM 1770 O O . ARG B 1 54 ? -1.077 38.612 -6.826 1.00 15.91 54 ARG B O 1
ATOM 1778 N N . TYR B 1 55 ? -0.020 40.374 -7.716 1.00 15.43 55 TYR B N 1
ATOM 1779 C CA . TYR B 1 55 ? -0.783 40.232 -8.931 1.00 16.38 55 TYR B CA 1
ATOM 1780 C C . TYR B 1 55 ? -0.485 38.967 -9.740 1.00 16.35 55 TYR B C 1
ATOM 1781 O O . TYR B 1 55 ? 0.541 38.337 -9.580 1.00 15.59 55 TYR B O 1
ATOM 1790 N N . ASN B 1 56 ? -1.390 38.675 -10.660 1.00 17.29 56 ASN B N 1
ATOM 1791 C CA . ASN B 1 56 ? -1.300 37.523 -11.524 1.00 17.93 56 ASN B CA 1
ATOM 1792 C C . ASN B 1 56 ? -0.488 37.755 -12.773 1.00 17.83 56 ASN B C 1
ATOM 1793 O O . ASN B 1 56 ? -0.339 36.825 -13.594 1.00 18.24 56 ASN B O 1
ATOM 1798 N N . SER B 1 57 ? -0.005 38.972 -12.998 1.00 17.57 57 SER B N 1
ATOM 1799 C CA . SER B 1 57 ? 0.942 39.180 -14.098 1.00 17.92 57 SER B CA 1
ATOM 1800 C C . SER B 1 57 ? 1.631 40.477 -13.806 1.00 17.84 57 SER B C 1
ATOM 1801 O O . SER B 1 57 ? 1.203 41.200 -12.936 1.00 18.17 57 SER B O 1
ATOM 1804 N N . ASP B 1 58 ? 2.624 40.837 -14.623 1.00 18.27 58 ASP B N 1
ATOM 1805 C CA . ASP B 1 58 ? 3.231 42.133 -14.566 1.00 18.43 58 ASP B CA 1
ATOM 1806 C C . ASP B 1 58 ? 2.696 43.142 -15.604 1.00 19.65 58 ASP B C 1
ATOM 1807 O O . ASP B 1 58 ? 3.308 44.154 -15.749 1.00 20.72 58 ASP B O 1
ATOM 1812 N N . VAL B 1 59 ? 1.557 42.883 -16.230 1.00 21.31 59 VAL B N 1
ATOM 1813 C CA . VAL B 1 59 ? 0.987 43.671 -17.366 1.00 24.85 59 VAL B CA 1
ATOM 1814 C C . VAL B 1 59 ? -0.104 44.600 -16.819 1.00 26.71 59 VAL B C 1
ATOM 1815 O O . VAL B 1 59 ? -0.489 45.548 -17.516 1.00 28.96 59 VAL B O 1
ATOM 1819 N N . GLY B 1 60 ? -0.589 44.352 -15.599 1.00 24.86 60 GLY B N 1
ATOM 1820 C CA . GLY B 1 60 ? -1.757 45.020 -15.067 1.00 25.81 60 GLY B CA 1
ATOM 1821 C C . GLY B 1 60 ? -1.272 46.105 -14.115 1.00 25.40 60 GLY B C 1
ATOM 1822 O O . GLY B 1 60 ? -0.306 46.814 -14.439 1.00 25.94 60 GLY B O 1
ATOM 1823 N N . PRO B 1 61 ? -1.947 46.264 -12.952 1.00 24.51 61 PRO B N 1
ATOM 1824 C CA . PRO B 1 61 ? -1.625 47.346 -11.973 1.00 23.67 61 PRO B CA 1
ATOM 1825 C C . PRO B 1 61 ? -0.283 47.101 -11.354 1.00 22.48 61 PRO B C 1
ATOM 1826 O O . PRO B 1 61 ? 0.155 45.930 -11.303 1.00 20.95 61 PRO B O 1
ATOM 1830 N N . SER B 1 62 ? 0.404 48.188 -10.968 1.00 22.20 62 SER B N 1
ATOM 1831 C CA . SER B 1 62 ? 1.645 48.038 -10.248 1.00 20.84 62 SER B CA 1
ATOM 1832 C C . SER B 1 62 ? 1.308 47.846 -8.750 1.00 19.33 62 SER B C 1
ATOM 1833 O O . SER B 1 62 ? 0.207 48.145 -8.292 1.00 19.57 62 SER B O 1
ATOM 1836 N N . GLY B 1 63 ? 2.287 47.407 -7.973 1.00 17.67 63 GLY B N 1
ATOM 1837 C CA . GLY B 1 63 ? 2.031 46.998 -6.590 1.00 17.62 63 GLY B CA 1
ATOM 1838 C C . GLY B 1 63 ? 1.822 48.177 -5.643 1.00 18.09 63 GLY B C 1
ATOM 1839 O O . GLY B 1 63 ? 2.030 49.339 -6.037 1.00 18.78 63 GLY B O 1
ATOM 1840 N N . THR B 1 64 ? 1.418 47.851 -4.410 1.00 18.04 64 THR B N 1
ATOM 1841 C CA . THR B 1 64 ? 1.235 48.877 -3.375 1.00 18.83 64 THR B CA 1
ATOM 1842 C C . THR B 1 64 ? 2.611 49.180 -2.809 1.00 18.74 64 THR B C 1
ATOM 1843 O O . THR B 1 64 ? 3.335 48.244 -2.405 1.00 18.74 64 THR B O 1
ATOM 1847 N N . PRO B 1 65 ? 3.026 50.478 -2.768 1.00 20.37 65 PRO B N 1
ATOM 1848 C CA . PRO B 1 65 ? 4.352 50.816 -2.223 1.00 19.79 65 PRO B CA 1
ATOM 1849 C C . PRO B 1 65 ? 4.466 50.308 -0.799 1.00 20.07 65 PRO B C 1
ATOM 1850 O O . PRO B 1 65 ? 3.436 50.340 -0.018 1.00 20.47 65 PRO B O 1
ATOM 1854 N N . VAL B 1 66 ? 5.693 49.952 -0.422 1.00 19.29 66 VAL B N 1
ATOM 1855 C CA . VAL B 1 66 ? 6.000 49.470 0.896 1.00 20.15 66 VAL B CA 1
ATOM 1856 C C . VAL B 1 66 ? 7.185 50.301 1.477 1.00 19.58 66 VAL B C 1
ATOM 1857 O O . VAL B 1 66 ? 8.098 50.703 0.738 1.00 19.22 66 VAL B O 1
ATOM 1861 N N . ARG B 1 67 ? 7.207 50.484 2.800 1.00 19.37 67 ARG B N 1
ATOM 1862 C CA . ARG B 1 67 ? 8.443 50.950 3.449 1.00 19.05 67 ARG B CA 1
ATOM 1863 C C . ARG B 1 67 ? 9.005 49.865 4.384 1.00 18.86 67 ARG B C 1
ATOM 1864 O O . ARG B 1 67 ? 8.224 48.959 4.851 1.00 18.93 67 ARG B O 1
ATOM 1872 N N . PHE B 1 68 ? 10.308 49.959 4.695 1.00 18.30 68 PHE B N 1
ATOM 1873 C CA . PHE B 1 68 ? 10.949 49.001 5.589 1.00 18.94 68 PHE B CA 1
ATOM 1874 C C . PHE B 1 68 ? 11.407 49.775 6.819 1.00 19.93 68 PHE B C 1
ATOM 1875 O O . PHE B 1 68 ? 12.106 50.763 6.654 1.00 20.26 68 PHE B O 1
ATOM 1883 N N . ILE B 1 69 ? 11.012 49.285 7.998 1.00 21.32 69 ILE B N 1
ATOM 1884 C CA . ILE B 1 69 ? 11.318 49.963 9.255 1.00 23.31 69 ILE B CA 1
ATOM 1885 C C . ILE B 1 69 ? 12.232 49.069 10.072 1.00 24.00 69 ILE B C 1
ATOM 1886 O O . ILE B 1 69 ? 11.807 48.029 10.635 1.00 24.16 69 ILE B O 1
ATOM 1891 N N . GLY B 1 70 ? 13.472 49.510 10.225 1.00 25.37 70 GLY B N 1
ATOM 1892 C CA . GLY B 1 70 ? 14.524 48.666 10.827 1.00 28.54 70 GLY B CA 1
ATOM 1893 C C . GLY B 1 70 ? 14.327 48.546 12.327 1.00 32.69 70 GLY B C 1
ATOM 1894 O O . GLY B 1 70 ? 13.605 49.327 12.897 1.00 33.64 70 GLY B O 1
ATOM 1895 N N . SER B 1 71 ? 14.988 47.570 12.957 1.00 38.63 71 SER B N 1
ATOM 1896 C CA . SER B 1 71 ? 14.838 47.285 14.395 1.00 47.03 71 SER B CA 1
ATOM 1897 C C . SER B 1 71 ? 15.398 48.360 15.342 1.00 54.59 71 SER B C 1
ATOM 1898 O O . SER B 1 71 ? 14.996 48.401 16.500 1.00 52.27 71 SER B O 1
ATOM 1901 N N . SER B 1 72 ? 16.274 49.248 14.836 1.00 64.31 72 SER B N 1
ATOM 1902 C CA . SER B 1 72 ? 16.895 50.367 15.601 1.00 81.50 72 SER B CA 1
ATOM 1903 C C . SER B 1 72 ? 18.346 49.973 15.875 1.00 94.56 72 SER B C 1
ATOM 1904 O O . SER B 1 72 ? 19.242 50.804 16.094 1.00 93.11 72 SER B O 1
ATOM 1907 N N . SER B 1 73 ? 18.532 48.660 15.850 1.00 111.58 73 SER B N 1
ATOM 1908 C CA . SER B 1 73 ? 19.819 48.012 15.891 1.00 136.81 73 SER B CA 1
ATOM 1909 C C . SER B 1 73 ? 20.816 48.590 14.881 1.00 154.15 73 SER B C 1
ATOM 1910 O O . SER B 1 73 ? 21.718 49.367 15.236 1.00 156.87 73 SER B O 1
ATOM 1913 N N . HIS B 1 74 ? 20.615 48.205 13.619 1.00 158.45 74 HIS B N 1
ATOM 1914 C CA . HIS B 1 74 ? 21.584 48.379 12.547 1.00 153.99 74 HIS B CA 1
ATOM 1915 C C . HIS B 1 74 ? 21.924 49.798 12.207 1.00 154.15 74 HIS B C 1
ATOM 1916 O O . HIS B 1 74 ? 21.472 50.756 12.852 1.00 158.47 74 HIS B O 1
ATOM 1923 N N . PHE B 1 75 ? 22.762 49.915 11.181 1.00 149.58 75 PHE B N 1
ATOM 1924 C CA . PHE B 1 75 ? 23.130 51.182 10.585 1.00 135.05 75 PHE B CA 1
ATOM 1925 C C . PHE B 1 75 ? 21.837 51.774 9.996 1.00 117.92 75 PHE B C 1
ATOM 1926 O O . PHE B 1 75 ? 21.336 51.293 8.974 1.00 115.13 75 PHE B O 1
ATOM 1934 N N . GLY B 1 76 ? 21.276 52.770 10.692 1.00 103.57 76 GLY B N 1
ATOM 1935 C CA . GLY B 1 76 ? 20.083 53.510 10.243 1.00 86.89 76 GLY B CA 1
ATOM 1936 C C . GLY B 1 76 ? 20.304 54.140 8.886 1.00 80.64 76 GLY B C 1
ATOM 1937 O O . GLY B 1 76 ? 21.414 54.084 8.337 1.00 90.41 76 GLY B O 1
ATOM 1938 N N . GLN B 1 77 ? 19.265 54.740 8.318 1.00 72.42 77 GLN B N 1
ATOM 1939 C CA . GLN B 1 77 ? 19.363 55.266 6.930 1.00 60.30 77 GLN B CA 1
ATOM 1940 C C . GLN B 1 77 ? 19.590 54.207 5.818 1.00 49.59 77 GLN B C 1
ATOM 1941 O O . GLN B 1 77 ? 19.486 54.560 4.623 1.00 49.98 77 GLN B O 1
ATOM 1947 N N . GLY B 1 78 ? 19.914 52.955 6.180 1.00 38.37 78 GLY B N 1
ATOM 1948 C CA . GLY B 1 78 ? 19.905 51.842 5.162 1.00 29.81 78 GLY B CA 1
ATOM 1949 C C . GLY B 1 78 ? 19.336 50.537 5.665 1.00 26.22 78 GLY B C 1
ATOM 1950 O O . GLY B 1 78 ? 19.233 50.311 6.893 1.00 26.40 78 GLY B O 1
ATOM 1951 N N . ILE B 1 79 ? 18.915 49.697 4.710 1.00 22.12 79 ILE B N 1
ATOM 1952 C CA . ILE B 1 79 ? 18.324 48.413 4.989 1.00 21.04 79 ILE B CA 1
ATOM 1953 C C . ILE B 1 79 ? 19.316 47.324 4.595 1.00 19.65 79 ILE B C 1
ATOM 1954 O O . ILE B 1 79 ? 19.740 47.274 3.433 1.00 18.81 79 ILE B O 1
ATOM 1959 N N . PHE B 1 80 ? 19.662 46.425 5.544 1.00 19.70 80 PHE B N 1
ATOM 1960 C CA . PHE B 1 80 ? 20.688 45.400 5.300 1.00 20.04 80 PHE B CA 1
ATOM 1961 C C . PHE B 1 80 ? 20.178 43.967 5.295 1.00 19.55 80 PHE B C 1
ATOM 1962 O O . PHE B 1 80 ? 19.167 43.633 5.945 1.00 18.48 80 PHE B O 1
ATOM 1970 N N . GLU B 1 81 ? 20.889 43.115 4.536 1.00 18.79 81 GLU B N 1
ATOM 1971 C CA . GLU B 1 81 ? 20.501 41.688 4.502 1.00 19.42 81 GLU B CA 1
ATOM 1972 C C . GLU B 1 81 ? 20.544 41.173 5.965 1.00 20.51 81 GLU B C 1
ATOM 1973 O O . GLU B 1 81 ? 21.401 41.620 6.768 1.00 20.98 81 GLU B O 1
ATOM 1979 N N . ASP B 1 82 ? 19.562 40.343 6.300 1.00 21.45 82 ASP B N 1
ATOM 1980 C CA A ASP B 1 82 ? 19.542 39.631 7.602 0.50 23.43 82 ASP B CA 1
ATOM 1981 C CA B ASP B 1 82 ? 19.506 39.637 7.589 0.50 23.10 82 ASP B CA 1
ATOM 1982 C C . ASP B 1 82 ? 19.138 40.531 8.778 1.00 23.70 82 ASP B C 1
ATOM 1983 O O . ASP B 1 82 ? 19.164 40.095 9.928 1.00 24.86 82 ASP B O 1
ATOM 1992 N N . GLU B 1 83 ? 18.789 41.771 8.517 1.00 22.59 83 GLU B N 1
ATOM 1993 C CA . GLU B 1 83 ? 18.370 42.714 9.586 1.00 23.77 83 GLU B CA 1
ATOM 1994 C C . GLU B 1 83 ? 16.873 42.545 9.861 1.00 22.99 83 GLU B C 1
ATOM 1995 O O . GLU B 1 83 ? 16.056 42.558 8.941 1.00 21.45 83 GLU B O 1
ATOM 2001 N N . LEU B 1 84 ? 16.483 42.410 11.143 1.00 22.84 84 LEU B N 1
ATOM 2002 C CA . LEU B 1 84 ? 15.072 42.320 11.412 1.00 22.75 84 LEU B CA 1
ATOM 2003 C C . LEU B 1 84 ? 14.380 43.663 11.196 1.00 22.21 84 LEU B C 1
ATOM 2004 O O . LEU B 1 84 ? 14.905 44.713 11.635 1.00 23.46 84 LEU B O 1
ATOM 2009 N N . LEU B 1 85 ? 13.190 43.635 10.602 1.00 21.80 85 LEU B N 1
ATOM 2010 C CA . LEU B 1 85 ? 12.435 44.823 10.264 1.00 21.94 85 LEU B CA 1
ATOM 2011 C C . LEU B 1 85 ? 10.919 44.561 10.235 1.00 22.49 85 LEU B C 1
ATOM 2012 O O . LEU B 1 85 ? 10.438 43.416 10.245 1.00 23.65 85 LEU B O 1
ATOM 2017 N N . ASN B 1 86 ? 10.159 45.634 10.318 1.00 22.73 86 ASN B N 1
ATOM 2018 C CA . ASN B 1 86 ? 8.757 45.625 10.070 1.00 22.51 86 ASN B CA 1
ATOM 2019 C C . ASN B 1 86 ? 8.555 46.139 8.665 1.00 21.68 86 ASN B C 1
ATOM 2020 O O . ASN B 1 86 ? 9.356 46.920 8.142 1.00 20.88 86 ASN B O 1
ATOM 2025 N N . ILE B 1 87 ? 7.497 45.627 8.054 1.00 21.24 87 ILE B N 1
ATOM 2026 C CA . ILE B 1 87 ? 7.077 46.056 6.719 1.00 20.59 87 ILE B CA 1
ATOM 2027 C C . ILE B 1 87 ? 5.697 46.771 6.742 1.00 21.14 87 ILE B C 1
ATOM 2028 O O . ILE B 1 87 ? 4.739 46.331 7.409 1.00 22.43 87 ILE B O 1
ATOM 2033 N N . GLN B 1 88 ? 5.596 47.887 6.034 1.00 20.41 88 GLN B N 1
ATOM 2034 C CA . GLN B 1 88 ? 4.323 48.618 6.084 1.00 21.51 88 GLN B CA 1
ATOM 2035 C C . GLN B 1 88 ? 3.980 49.122 4.693 1.00 21.02 88 GLN B C 1
ATOM 2036 O O . GLN B 1 88 ? 4.847 49.723 4.045 1.00 20.32 88 GLN B O 1
ATOM 2042 N N . PHE B 1 89 ? 2.720 48.974 4.251 1.00 21.38 89 PHE B N 1
ATOM 2043 C CA . PHE B 1 89 ? 2.314 49.654 2.996 1.00 21.17 89 PHE B CA 1
ATOM 2044 C C . PHE B 1 89 ? 2.383 51.144 3.177 1.00 22.29 89 PHE B C 1
ATOM 2045 O O . PHE B 1 89 ? 1.891 51.679 4.158 1.00 22.88 89 PHE B O 1
ATOM 2053 N N . ALA B 1 90 ? 2.997 51.814 2.217 1.00 22.07 90 ALA B N 1
ATOM 2054 C CA . ALA B 1 90 ? 3.299 53.237 2.361 1.00 23.99 90 ALA B CA 1
ATOM 2055 C C . ALA B 1 90 ? 2.248 53.980 1.575 1.00 25.69 90 ALA B C 1
ATOM 2056 O O . ALA B 1 90 ? 2.482 54.350 0.424 1.00 26.62 90 ALA B O 1
ATOM 2058 N N . ILE B 1 91 ? 1.035 54.080 2.143 1.00 26.35 91 ILE B N 1
ATOM 2059 C CA . ILE B 1 91 ? -0.122 54.652 1.440 1.00 28.06 91 ILE B CA 1
ATOM 2060 C C . ILE B 1 91 ? -0.904 55.512 2.406 1.00 30.53 91 ILE B C 1
ATOM 2061 O O . ILE B 1 91 ? -0.809 55.291 3.606 1.00 31.33 91 ILE B O 1
ATOM 2066 N N . SER B 1 92 ? -1.695 56.433 1.871 1.00 32.39 92 SER B N 1
ATOM 2067 C CA . SER B 1 92 ? -2.679 57.160 2.694 1.00 33.96 92 SER B CA 1
ATOM 2068 C C . SER B 1 92 ? -3.849 56.274 3.003 1.00 34.29 92 SER B C 1
ATOM 2069 O O . SER B 1 92 ? -4.373 55.582 2.119 1.00 33.41 92 SER B O 1
ATOM 2072 N N . THR B 1 93 ? -4.310 56.310 4.253 1.00 34.60 93 THR B N 1
ATOM 2073 C CA . THR B 1 93 ? -5.523 55.577 4.582 1.00 35.08 93 THR B CA 1
ATOM 2074 C C . THR B 1 93 ? -6.345 56.480 5.521 1.00 35.86 93 THR B C 1
ATOM 2075 O O . THR B 1 93 ? -5.855 57.496 5.969 1.00 36.06 93 THR B O 1
ATOM 2079 N N . SER B 1 94 ? -7.583 56.118 5.810 1.00 36.40 94 SER B N 1
ATOM 2080 C CA . SER B 1 94 ? -8.334 56.734 6.899 1.00 38.24 94 SER B CA 1
ATOM 2081 C C . SER B 1 94 ? -7.555 56.412 8.174 1.00 38.09 94 SER B C 1
ATOM 2082 O O . SER B 1 94 ? -6.734 55.478 8.225 1.00 35.46 94 SER B O 1
ATOM 2085 N N . LYS B 1 95 ? -7.830 57.161 9.215 1.00 40.07 95 LYS B N 1
ATOM 2086 C CA . LYS B 1 95 ? -7.231 56.895 10.506 1.00 41.50 95 LYS B CA 1
ATOM 2087 C C . LYS B 1 95 ? -7.447 55.460 11.051 1.00 40.77 95 LYS B C 1
ATOM 2088 O O . LYS B 1 95 ? -6.465 54.764 11.425 1.00 39.66 95 LYS B O 1
ATOM 2094 N N . MET B 1 96 ? -8.733 55.046 11.081 1.00 41.78 96 MET B N 1
ATOM 2095 C CA . MET B 1 96 ? -9.078 53.703 11.538 1.00 41.56 96 MET B CA 1
ATOM 2096 C C . MET B 1 96 ? -8.280 52.606 10.822 1.00 39.47 96 MET B C 1
ATOM 2097 O O . MET B 1 96 ? -8.109 51.541 11.392 1.00 39.70 96 MET B O 1
ATOM 2102 N N . CYS B 1 97 ? -7.721 52.864 9.601 1.00 37.38 97 CYS B N 1
ATOM 2103 C CA . CYS B 1 97 ? -7.030 51.857 8.851 1.00 36.08 97 CYS B CA 1
ATOM 2104 C C . CYS B 1 97 ? -5.513 51.889 8.941 1.00 34.34 97 CYS B C 1
ATOM 2105 O O . CYS B 1 97 ? -4.881 51.073 8.315 1.00 32.45 97 CYS B O 1
ATOM 2108 N N . VAL B 1 98 ? -4.935 52.817 9.697 1.00 35.61 98 VAL B N 1
ATOM 2109 C CA . VAL B 1 98 ? -3.464 52.890 9.743 1.00 34.50 98 VAL B CA 1
ATOM 2110 C C . VAL B 1 98 ? -2.812 51.565 10.163 1.00 33.29 98 VAL B C 1
ATOM 2111 O O . VAL B 1 98 ? -1.861 51.113 9.507 1.00 31.36 98 VAL B O 1
ATOM 2115 N N . SER B 1 99 ? -3.316 50.909 11.234 1.00 35.15 99 SER B N 1
ATOM 2116 C CA . SER B 1 99 ? -2.693 49.615 11.539 1.00 33.93 99 SER B CA 1
ATOM 2117 C C . SER B 1 99 ? -2.868 48.630 10.392 1.00 31.62 99 SER B C 1
ATOM 2118 O O . SER B 1 99 ? -2.077 47.710 10.248 1.00 30.05 99 SER B O 1
ATOM 2121 N N . TYR B 1 100 ? -3.904 48.825 9.591 1.00 30.92 100 TYR B N 1
ATOM 2122 C CA . TYR B 1 100 ? -4.191 47.986 8.471 1.00 30.04 100 TYR B CA 1
ATOM 2123 C C . TYR B 1 100 ? -3.278 48.261 7.245 1.00 27.88 100 TYR B C 1
ATOM 2124 O O . TYR B 1 100 ? -3.530 47.770 6.125 1.00 26.47 100 TYR B O 1
ATOM 2133 N N . THR B 1 101 ? -2.197 49.005 7.483 1.00 27.10 101 THR B N 1
ATOM 2134 C CA . THR B 1 101 ? -1.071 49.091 6.509 1.00 25.57 101 THR B CA 1
ATOM 2135 C C . THR B 1 101 ? 0.145 48.252 6.955 1.00 24.79 101 THR B C 1
ATOM 2136 O O . THR B 1 101 ? 1.020 47.987 6.165 1.00 23.70 101 THR B O 1
ATOM 2140 N N . ILE B 1 102 ? 0.192 47.863 8.245 1.00 25.52 102 ILE B N 1
ATOM 2141 C CA . ILE B 1 102 ? 1.395 47.275 8.837 1.00 24.86 102 ILE B CA 1
ATOM 2142 C C . ILE B 1 102 ? 1.292 45.774 8.674 1.00 23.82 102 ILE B C 1
ATOM 2143 O O . ILE B 1 102 ? 0.351 45.143 9.099 1.00 24.29 102 ILE B O 1
ATOM 2148 N N . TRP B 1 103 ? 2.283 45.179 8.050 1.00 22.58 103 TRP B N 1
ATOM 2149 C CA . TRP B 1 103 ? 2.238 43.705 7.831 1.00 22.24 103 TRP B CA 1
ATOM 2150 C C . TRP B 1 103 ? 2.338 42.859 9.076 1.00 23.16 103 TRP B C 1
ATOM 2151 O O . TRP B 1 103 ? 3.031 43.208 10.069 1.00 24.45 103 TRP B O 1
ATOM 2162 N N . LYS B 1 104 ? 1.609 41.751 9.055 1.00 23.82 104 LYS B N 1
ATOM 2163 C CA . LYS B 1 104 ? 1.718 40.761 10.121 1.00 25.59 104 LYS B CA 1
ATOM 2164 C C . LYS B 1 104 ? 1.312 39.384 9.564 1.00 26.07 104 LYS B C 1
ATOM 2165 O O . LYS B 1 104 ? 0.831 39.282 8.477 1.00 26.60 104 LYS B O 1
ATOM 2171 N N . VAL B 1 105 ? 1.582 38.342 10.307 1.00 27.03 105 VAL B N 1
ATOM 2172 C CA . VAL B 1 105 ? 1.174 37.005 9.934 1.00 27.59 105 VAL B CA 1
ATOM 2173 C C . VAL B 1 105 ? -0.164 36.704 10.552 1.00 28.95 105 VAL B C 1
ATOM 2174 O O . VAL B 1 105 ? -0.286 36.738 11.764 1.00 31.79 105 VAL B O 1
ATOM 2178 N N . GLY B 1 106 ? -1.112 36.318 9.707 1.00 29.10 106 GLY B N 1
ATOM 2179 C CA . GLY B 1 106 ? -2.481 36.093 10.102 1.00 29.99 106 GLY B CA 1
ATOM 2180 C C . GLY B 1 106 ? -2.682 34.657 10.536 1.00 31.10 106 GLY B C 1
ATOM 2181 O O . GLY B 1 106 ? -1.725 33.889 10.670 1.00 30.53 106 GLY B O 1
ATOM 2182 N N . ASP B 1 107 ? -3.955 34.295 10.730 1.00 32.12 107 ASP B N 1
ATOM 2183 C CA . ASP B 1 107 ? -4.288 33.012 11.269 1.00 33.52 107 ASP B CA 1
ATOM 2184 C C . ASP B 1 107 ? -3.904 31.901 10.286 1.00 32.98 107 ASP B C 1
ATOM 2185 O O . ASP B 1 107 ? -3.724 32.095 9.071 1.00 31.46 107 ASP B O 1
ATOM 2190 N N . TYR B 1 108 ? -3.706 30.730 10.857 1.00 34.46 108 TYR B N 1
ATOM 2191 C CA . TYR B 1 108 ? -3.614 29.512 10.062 1.00 35.11 108 TYR B CA 1
ATOM 2192 C C . TYR B 1 108 ? -4.957 29.336 9.367 1.00 35.59 108 TYR B C 1
ATOM 2193 O O . TYR B 1 108 ? -6.018 29.405 10.022 1.00 37.98 108 TYR B O 1
ATOM 2202 N N . ASP B 1 109 ? -4.918 29.053 8.081 1.00 34.02 109 ASP B N 1
ATOM 2203 C CA . ASP B 1 109 ? -6.135 28.803 7.355 1.00 34.65 109 ASP B CA 1
ATOM 2204 C C . ASP B 1 109 ? -6.214 27.330 6.990 1.00 35.40 109 ASP B C 1
ATOM 2205 O O . ASP B 1 109 ? -5.362 26.837 6.297 1.00 34.03 109 ASP B O 1
ATOM 2210 N N . ALA B 1 110 ? -7.163 26.582 7.599 1.00 37.41 110 ALA B N 1
ATOM 2211 C CA . ALA B 1 110 ? -7.328 25.151 7.319 1.00 39.73 110 ALA B CA 1
ATOM 2212 C C . ALA B 1 110 ? -7.446 24.734 5.846 1.00 40.23 110 ALA B C 1
ATOM 2213 O O . ALA B 1 110 ? -6.966 23.660 5.437 1.00 41.31 110 ALA B O 1
ATOM 2215 N N . SER B 1 111 ? -8.110 25.556 5.052 1.00 40.04 111 SER B N 1
ATOM 2216 C CA . SER B 1 111 ? -8.398 25.158 3.719 1.00 40.81 111 SER B CA 1
ATOM 2217 C C . SER B 1 111 ? -7.101 25.268 2.860 1.00 39.44 111 SER B C 1
ATOM 2218 O O . SER B 1 111 ? -6.945 24.566 1.862 1.00 40.37 111 SER B O 1
ATOM 2221 N N . LEU B 1 112 ? -6.158 26.106 3.296 1.00 37.43 112 LEU B N 1
ATOM 2222 C CA . LEU B 1 112 ? -4.952 26.384 2.520 1.00 35.98 112 LEU B CA 1
ATOM 2223 C C . LEU B 1 112 ? -3.720 25.765 3.174 1.00 36.83 112 LEU B C 1
ATOM 2224 O O . LEU B 1 112 ? -2.679 25.706 2.529 1.00 37.15 112 LEU B O 1
ATOM 2229 N N . GLY B 1 113 ? -3.822 25.383 4.453 1.00 36.50 113 GLY B N 1
ATOM 2230 C CA . GLY B 1 113 ? -2.769 24.627 5.166 1.00 36.71 113 GLY B CA 1
ATOM 2231 C C . GLY B 1 113 ? -1.625 25.457 5.745 1.00 35.01 113 GLY B C 1
ATOM 2232 O O . GLY B 1 113 ? -0.570 24.943 6.026 1.00 34.67 113 GLY B O 1
ATOM 2233 N N . THR B 1 114 ? -1.807 26.772 5.839 1.00 33.57 114 THR B N 1
ATOM 2234 C CA . THR B 1 114 ? -0.775 27.618 6.376 1.00 32.17 114 THR B CA 1
ATOM 2235 C C . THR B 1 114 ? -1.287 28.976 6.829 1.00 31.64 114 THR B C 1
ATOM 2236 O O . THR B 1 114 ? -2.457 29.283 6.702 1.00 31.96 114 THR B O 1
ATOM 2240 N N . MET B 1 115 ? -0.379 29.769 7.390 1.00 30.83 115 MET B N 1
ATOM 2241 C CA . MET B 1 115 ? -0.703 31.064 7.849 1.00 30.93 115 MET B CA 1
ATOM 2242 C C . MET B 1 115 ? -0.516 31.998 6.711 1.00 29.17 115 MET B C 1
ATOM 2243 O O . MET B 1 115 ? 0.505 31.943 5.962 1.00 27.63 115 MET B O 1
ATOM 2248 N N . LEU B 1 116 ? -1.465 32.910 6.610 1.00 28.47 116 LEU B N 1
ATOM 2249 C CA . LEU B 1 116 ? -1.445 33.851 5.502 1.00 26.70 116 LEU B CA 1
ATOM 2250 C C . LEU B 1 116 ? -0.970 35.211 5.930 1.00 25.96 116 LEU B C 1
ATOM 2251 O O . LEU B 1 116 ? -1.260 35.632 7.021 1.00 26.54 116 LEU B O 1
ATOM 2256 N N . LEU B 1 117 ? -0.277 35.931 5.066 1.00 24.14 117 LEU B N 1
ATOM 2257 C CA . LEU B 1 117 ? 0.100 37.283 5.433 1.00 24.51 117 LEU B CA 1
ATOM 2258 C C . LEU B 1 117 ? -1.071 38.272 5.406 1.00 24.60 117 LEU B C 1
ATOM 2259 O O . LEU B 1 117 ? -1.909 38.199 4.519 1.00 23.91 117 LEU B O 1
ATOM 2264 N N . GLU B 1 118 ? -1.148 39.178 6.399 1.00 25.85 118 GLU B N 1
ATOM 2265 C CA . GLU B 1 118 ? -2.184 40.229 6.470 1.00 26.72 118 GLU B CA 1
ATOM 2266 C C . GLU B 1 118 ? -1.597 41.539 6.890 1.00 26.22 118 GLU B C 1
ATOM 2267 O O . GLU B 1 118 ? -0.388 41.657 7.126 1.00 26.07 118 GLU B O 1
ATOM 2273 N N . THR B 1 119 ? -2.470 42.523 7.054 1.00 26.00 119 THR B N 1
ATOM 2274 C CA . THR B 1 119 ? -2.117 43.755 7.717 1.00 26.15 119 THR B CA 1
ATOM 2275 C C . THR B 1 119 ? -2.950 43.845 9.000 1.00 28.57 119 THR B C 1
ATOM 2276 O O . THR B 1 119 ? -3.833 42.969 9.275 1.00 29.26 119 THR B O 1
ATOM 2280 N N . GLY B 1 120 ? -2.602 44.841 9.807 1.00 29.07 120 GLY B N 1
ATOM 2281 C CA . GLY B 1 120 ? -3.268 45.017 11.136 1.00 32.05 120 GLY B CA 1
ATOM 2282 C C . GLY B 1 120 ? -2.275 44.720 12.240 1.00 33.12 120 GLY B C 1
ATOM 2283 O O . GLY B 1 120 ? -2.693 44.494 13.363 1.00 36.43 120 GLY B O 1
ATOM 2284 N N . GLY B 1 121 ? -0.976 44.740 11.932 1.00 33.45 121 GLY B N 1
ATOM 2285 C CA . GLY B 1 121 ? 0.084 44.554 12.941 1.00 33.11 121 GLY B CA 1
ATOM 2286 C C . GLY B 1 121 ? 0.601 45.851 13.575 1.00 34.41 121 GLY B C 1
ATOM 2287 O O . GLY B 1 121 ? -0.013 46.911 13.454 1.00 34.87 121 GLY B O 1
ATOM 2288 N N . THR B 1 122 ? 1.745 45.730 14.257 1.00 32.98 122 THR B N 1
ATOM 2289 C CA . THR B 1 122 ? 2.382 46.835 14.986 1.00 33.76 122 THR B CA 1
ATOM 2290 C C . THR B 1 122 ? 3.852 46.939 14.538 1.00 32.38 122 THR B C 1
ATOM 2291 O O . THR B 1 122 ? 4.401 46.021 13.871 1.00 31.95 122 THR B O 1
ATOM 2295 N N . ILE B 1 123 ? 4.457 48.077 14.848 1.00 32.94 123 ILE B N 1
ATOM 2296 C CA . ILE B 1 123 ? 5.845 48.375 14.474 1.00 32.21 123 ILE B CA 1
ATOM 2297 C C . ILE B 1 123 ? 6.615 48.533 15.755 1.00 33.34 123 ILE B C 1
ATOM 2298 O O . ILE B 1 123 ? 6.170 49.285 16.671 1.00 34.83 123 ILE B O 1
ATOM 2303 N N . GLY B 1 124 ? 7.695 47.783 15.876 1.00 32.74 124 GLY B N 1
ATOM 2304 C CA . GLY B 1 124 ? 8.727 48.055 16.852 1.00 34.70 124 GLY B CA 1
ATOM 2305 C C . GLY B 1 124 ? 8.433 47.545 18.240 1.00 37.79 124 GLY B C 1
ATOM 2306 O O . GLY B 1 124 ? 8.980 48.048 19.190 1.00 40.47 124 GLY B O 1
ATOM 2307 N N . GLN B 1 125 ? 7.572 46.540 18.355 1.00 38.58 125 GLN B N 1
ATOM 2308 C CA . GLN B 1 125 ? 7.198 46.021 19.670 1.00 42.88 125 GLN B CA 1
ATOM 2309 C C . GLN B 1 125 ? 7.231 44.510 19.693 1.00 41.78 125 GLN B C 1
ATOM 2310 O O . GLN B 1 125 ? 7.458 43.838 18.679 1.00 38.77 125 GLN B O 1
ATOM 2316 N N . ALA B 1 126 ? 6.973 43.981 20.890 1.00 41.89 126 ALA B N 1
ATOM 2317 C CA . ALA B 1 126 ? 7.067 42.542 21.151 1.00 41.99 126 ALA B CA 1
ATOM 2318 C C . ALA B 1 126 ? 5.967 41.767 20.429 1.00 41.01 126 ALA B C 1
ATOM 2319 O O . ALA B 1 126 ? 6.189 40.638 19.993 1.00 41.04 126 ALA B O 1
ATOM 2321 N N . ASP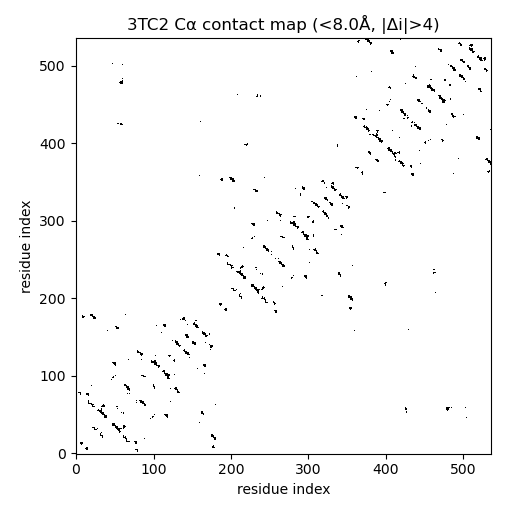 B 1 127 ? 4.798 42.399 20.278 1.00 41.68 127 ASP B N 1
ATOM 2322 C CA . ASP B 1 127 ? 3.697 41.860 19.424 1.00 40.50 127 ASP B CA 1
ATOM 2323 C C . ASP B 1 127 ? 3.766 42.208 17.907 1.00 37.16 127 ASP B C 1
ATOM 2324 O O . ASP B 1 127 ? 2.846 41.806 17.138 1.00 36.37 127 ASP B O 1
ATOM 2329 N N . SER B 1 128 ? 4.813 42.913 17.471 1.00 34.51 128 SER B N 1
ATOM 2330 C CA . SER B 1 128 ? 5.037 43.116 16.003 1.00 31.83 128 SER B CA 1
ATOM 2331 C C . SER B 1 128 ? 5.581 41.885 15.245 1.00 30.76 128 SER B C 1
ATOM 2332 O O . SER B 1 128 ? 6.276 41.022 15.843 1.00 30.75 128 SER B O 1
ATOM 2335 N N . SER B 1 129 ? 5.280 41.812 13.942 1.00 28.63 129 SER B N 1
ATOM 2336 C CA . SER B 1 129 ? 5.781 40.738 13.107 1.00 27.17 129 SER B CA 1
ATOM 2337 C C . SER B 1 129 ? 7.096 41.219 12.554 1.00 25.40 129 SER B C 1
ATOM 2338 O O . SER B 1 129 ? 7.142 42.230 11.865 1.00 24.71 129 SER B O 1
ATOM 2341 N N . TRP B 1 130 ? 8.169 40.527 12.907 1.00 24.56 130 TRP B N 1
ATOM 2342 C CA . TRP B 1 130 ? 9.465 40.855 12.377 1.00 23.46 130 TRP B CA 1
ATOM 2343 C C . TRP B 1 130 ? 9.808 40.011 11.166 1.00 22.22 130 TRP B C 1
ATOM 2344 O O . TRP B 1 130 ? 9.532 38.823 11.150 1.00 22.66 130 TRP B O 1
ATOM 2355 N N . PHE B 1 131 ? 10.347 40.678 10.110 1.00 21.03 131 PHE B N 1
ATOM 2356 C CA . PHE B 1 131 ? 10.792 39.967 8.889 1.00 20.44 131 PHE B CA 1
ATOM 2357 C C . PHE B 1 131 ? 12.252 40.285 8.641 1.00 20.37 131 PHE B C 1
ATOM 2358 O O . PHE B 1 131 ? 12.750 41.267 9.212 1.00 21.26 131 PHE B O 1
ATOM 2366 N N . LYS B 1 132 ? 12.923 39.492 7.779 1.00 20.93 132 LYS B N 1
ATOM 2367 C CA . LYS B 1 132 ? 14.333 39.715 7.349 1.00 20.66 132 LYS B CA 1
ATOM 2368 C C . LYS B 1 132 ? 14.345 39.571 5.848 1.00 19.61 132 LYS B C 1
ATOM 2369 O O . LYS B 1 132 ? 13.541 38.799 5.276 1.00 19.47 132 LYS B O 1
ATOM 2375 N N . ILE B 1 133 ? 15.253 40.318 5.206 1.00 17.83 133 ILE B N 1
ATOM 2376 C CA . ILE B 1 133 ? 15.459 40.208 3.751 1.00 16.59 133 ILE B CA 1
ATOM 2377 C C . ILE B 1 133 ? 16.742 39.497 3.553 1.00 16.71 133 ILE B C 1
ATOM 2378 O O . ILE B 1 133 ? 17.756 39.909 4.059 1.00 16.84 133 ILE B O 1
ATOM 2383 N N . VAL B 1 134 ? 16.739 38.433 2.744 1.00 16.19 134 VAL B N 1
ATOM 2384 C CA . VAL B 1 134 ? 17.988 37.694 2.534 1.00 17.27 134 VAL B CA 1
ATOM 2385 C C . VAL B 1 134 ? 18.148 37.448 1.065 1.00 16.94 134 VAL B C 1
ATOM 2386 O O . VAL B 1 134 ? 17.117 37.455 0.338 1.00 15.97 134 VAL B O 1
ATOM 2390 N N . LYS B 1 135 ? 19.402 37.236 0.583 1.00 17.78 135 LYS B N 1
ATOM 2391 C CA . LYS B 1 135 ? 19.613 36.874 -0.877 1.00 18.82 135 LYS B CA 1
ATOM 2392 C C . LYS B 1 135 ? 19.056 35.509 -1.201 1.00 18.82 135 LYS B C 1
ATOM 2393 O O . LYS B 1 135 ? 19.288 34.537 -0.444 1.00 19.07 135 LYS B O 1
ATOM 2399 N N . SER B 1 136 ? 18.272 35.395 -2.243 1.00 19.33 136 SER B N 1
ATOM 2400 C CA . SER B 1 136 ? 17.740 34.057 -2.557 1.00 21.10 136 SER B CA 1
ATOM 2401 C C . SER B 1 136 ? 18.780 33.186 -3.260 1.00 23.14 136 SER B C 1
ATOM 2402 O O . SER B 1 136 ? 19.791 33.681 -3.764 1.00 22.84 136 SER B O 1
ATOM 2405 N N . SER B 1 137 ? 18.492 31.893 -3.322 1.00 24.96 137 SER B N 1
ATOM 2406 C CA . SER B 1 137 ? 19.284 30.992 -4.189 1.00 29.22 137 SER B CA 1
ATOM 2407 C C . SER B 1 137 ? 18.880 31.096 -5.660 1.00 28.87 137 SER B C 1
ATOM 2408 O O . SER B 1 137 ? 19.395 30.385 -6.531 1.00 32.72 137 SER B O 1
ATOM 2411 N N . GLN B 1 138 ? 17.956 31.982 -5.964 1.00 27.48 138 GLN B N 1
ATOM 2412 C CA . GLN B 1 138 ? 17.566 32.251 -7.351 1.00 28.62 138 GLN B CA 1
ATOM 2413 C C . GLN B 1 138 ? 18.005 33.636 -7.802 1.00 27.76 138 GLN B C 1
ATOM 2414 O O . GLN B 1 138 ? 19.202 33.893 -7.747 1.00 32.58 138 GLN B O 1
ATOM 2420 N N . PHE B 1 139 ? 17.104 34.497 -8.285 1.00 25.08 139 PHE B N 1
ATOM 2421 C CA . PHE B 1 139 ? 17.494 35.790 -8.813 1.00 25.05 139 PHE B CA 1
ATOM 2422 C C . PHE B 1 139 ? 17.676 36.968 -7.774 1.00 24.67 139 PHE B C 1
ATOM 2423 O O . PHE B 1 139 ? 18.578 37.879 -7.907 1.00 27.04 139 PHE B O 1
ATOM 2431 N N . GLY B 1 140 ? 16.718 37.074 -6.912 1.00 19.63 140 GLY B N 1
ATOM 2432 C CA . GLY B 1 140 ? 16.659 38.360 -6.111 1.00 17.03 140 GLY B CA 1
ATOM 2433 C C . GLY B 1 140 ? 16.768 38.021 -4.654 1.00 15.52 140 GLY B C 1
ATOM 2434 O O . GLY B 1 140 ? 17.784 37.477 -4.214 1.00 16.22 140 GLY B O 1
ATOM 2435 N N . TYR B 1 141 ? 15.765 38.451 -3.865 1.00 14.28 141 TYR B N 1
ATOM 2436 C CA . TYR B 1 141 ? 15.738 38.246 -2.420 1.00 14.07 141 TYR B CA 1
ATOM 2437 C C . TYR B 1 141 ? 14.568 37.400 -2.009 1.00 14.06 141 TYR B C 1
ATOM 2438 O O . TYR B 1 141 ? 13.544 37.289 -2.726 1.00 13.25 141 TYR B O 1
ATOM 2447 N N . ASN B 1 142 ? 14.674 36.867 -0.798 1.00 14.12 142 ASN B N 1
ATOM 2448 C CA . ASN B 1 142 ? 13.505 36.292 -0.140 1.00 14.50 142 ASN B CA 1
ATOM 2449 C C . ASN B 1 142 ? 13.180 37.121 1.126 1.00 14.56 142 ASN B C 1
ATOM 2450 O O . ASN B 1 142 ? 14.066 37.769 1.666 1.00 14.33 142 ASN B O 1
ATOM 2455 N N . LEU B 1 143 ? 11.932 37.030 1.538 1.00 15.03 143 LEU B N 1
ATOM 2456 C CA . LEU B 1 143 ? 11.467 37.577 2.849 1.00 16.03 143 LEU B CA 1
ATOM 2457 C C . LEU B 1 143 ? 11.286 36.362 3.785 1.00 17.26 143 LEU B C 1
ATOM 2458 O O . LEU B 1 143 ? 10.679 35.348 3.348 1.00 17.75 143 LEU B O 1
ATOM 2463 N N . LEU B 1 144 ? 11.848 36.496 5.016 1.00 18.67 144 LEU B N 1
ATOM 2464 C CA . LEU B 1 144 ? 11.709 35.513 6.092 1.00 20.11 144 LEU B CA 1
ATOM 2465 C C . LEU B 1 144 ? 10.920 36.125 7.189 1.00 20.66 144 LEU B C 1
ATOM 2466 O O . LEU B 1 144 ? 11.165 37.291 7.522 1.00 20.38 144 LEU B O 1
ATOM 2471 N N . TYR B 1 145 ? 9.995 35.345 7.790 1.00 21.86 145 TYR B N 1
ATOM 2472 C CA . TYR B 1 145 ? 9.293 35.790 9.023 1.00 23.21 145 TYR B CA 1
ATOM 2473 C C . TYR B 1 145 ? 10.002 35.195 10.227 1.00 25.09 145 TYR B C 1
ATOM 2474 O O . TYR B 1 145 ? 10.264 33.957 10.236 1.00 24.92 145 TYR B O 1
ATOM 2483 N N . CYS B 1 146 ? 10.292 36.048 11.235 1.00 26.28 146 CYS B N 1
ATOM 2484 C CA . CYS B 1 146 ? 11.026 35.589 12.441 1.00 30.06 146 CYS B CA 1
ATOM 2485 C C . CYS B 1 146 ? 10.157 35.815 13.688 1.00 31.13 146 CYS B C 1
ATOM 2486 O O . CYS B 1 146 ? 10.054 36.959 14.196 1.00 30.46 146 CYS B O 1
ATOM 2489 N N . PRO B 1 147 ? 9.503 34.719 14.176 1.00 33.07 147 PRO B N 1
ATOM 2490 C CA . PRO B 1 147 ? 8.605 34.883 15.367 1.00 35.61 147 PRO B CA 1
ATOM 2491 C C . PRO B 1 147 ? 9.328 35.190 16.659 1.00 39.57 147 PRO B C 1
ATOM 2492 O O . PRO B 1 147 ? 10.507 34.823 16.838 1.00 40.39 147 PRO B O 1
ATOM 2496 N N . VAL B 1 148 ? 8.607 35.897 17.545 1.00 43.79 148 VAL B N 1
ATOM 2497 C CA . VAL B 1 148 ? 8.902 35.985 19.027 1.00 48.54 148 VAL B CA 1
ATOM 2498 C C . VAL B 1 148 ? 10.382 36.072 19.428 1.00 51.61 148 VAL B C 1
ATOM 2499 O O . VAL B 1 148 ? 10.727 35.843 20.599 1.00 60.34 148 VAL B O 1
ATOM 2503 N N . PHE B 1 156 ? 15.100 29.223 12.942 1.00 34.80 156 PHE B N 1
ATOM 2504 C CA . PHE B 1 156 ? 14.120 30.083 13.613 1.00 34.75 156 PHE B CA 1
ATOM 2505 C C . PHE B 1 156 ? 13.275 31.159 12.824 1.00 32.20 156 PHE B C 1
ATOM 2506 O O . PHE B 1 156 ? 12.442 31.909 13.420 1.00 31.11 156 PHE B O 1
ATOM 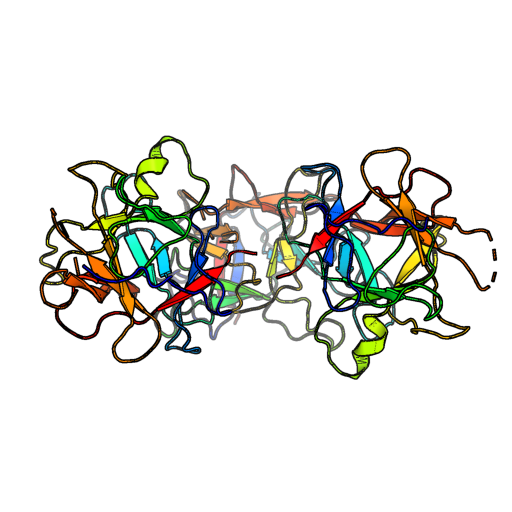2514 N N . CYS B 1 157 ? 13.406 31.192 11.493 1.00 29.68 157 CYS B N 1
ATOM 2515 C CA . CYS B 1 157 ? 12.578 32.040 10.688 1.00 28.27 157 CYS B CA 1
ATOM 2516 C C . CYS B 1 157 ? 11.935 31.143 9.598 1.00 27.17 157 CYS B C 1
ATOM 2517 O O . CYS B 1 157 ? 12.397 30.028 9.403 1.00 28.36 157 CYS B O 1
ATOM 2520 N N . LEU B 1 158 ? 10.815 31.577 9.030 1.00 24.87 158 LEU B N 1
ATOM 2521 C CA . LEU B 1 158 ? 10.044 30.741 8.129 1.00 24.29 158 LEU B CA 1
ATOM 2522 C C . LEU B 1 158 ? 9.996 31.495 6.821 1.00 22.73 158 LEU B C 1
ATOM 2523 O O . LEU B 1 158 ? 9.853 32.717 6.813 1.00 22.20 158 LEU B O 1
ATOM 2528 N N . LYS B 1 159 ? 10.065 30.796 5.699 1.00 22.57 159 LYS B N 1
ATOM 2529 C CA . LYS B 1 159 ? 10.067 31.514 4.398 1.00 21.06 159 LYS B CA 1
ATOM 2530 C C . LYS B 1 159 ? 8.686 32.106 4.048 1.00 20.60 159 LYS B C 1
ATOM 2531 O O . LYS B 1 159 ? 7.625 31.483 4.307 1.00 21.61 159 LYS B O 1
ATOM 2537 N N . VAL B 1 160 ? 8.672 33.255 3.380 1.00 18.67 160 VAL B N 1
ATOM 2538 C CA . VAL B 1 160 ? 7.432 33.808 2.805 1.00 18.23 160 VAL B CA 1
ATOM 2539 C C . VAL B 1 160 ? 7.364 33.362 1.329 1.00 17.92 160 VAL B C 1
ATOM 2540 O O . VAL B 1 160 ? 8.356 33.457 0.575 1.00 17.22 160 VAL B O 1
ATOM 2544 N N . GLY B 1 161 ? 6.217 32.803 0.978 1.00 18.52 161 GLY B N 1
ATOM 2545 C CA . GLY B 1 161 ? 5.960 32.335 -0.403 1.00 18.41 161 GLY B CA 1
ATOM 2546 C C . GLY B 1 161 ? 4.527 32.722 -0.732 1.00 18.73 161 GLY B C 1
ATOM 2547 O O . GLY B 1 161 ? 3.984 33.717 -0.220 1.00 19.21 161 GLY B O 1
ATOM 2548 N N . VAL B 1 162 ? 3.905 31.917 -1.572 1.00 19.45 162 VAL B N 1
ATOM 2549 C CA . VAL B 1 162 ? 2.555 32.205 -2.063 1.00 20.40 162 VAL B CA 1
ATOM 2550 C C . VAL B 1 162 ? 1.732 30.940 -2.100 1.00 22.03 162 VAL B C 1
ATOM 2551 O O . VAL B 1 162 ? 2.232 29.871 -2.432 1.00 22.93 162 VAL B O 1
ATOM 2555 N N . VAL B 1 163 ? 0.492 31.073 -1.644 1.00 23.26 163 VAL B N 1
ATOM 2556 C CA . VAL B 1 163 ? -0.484 30.046 -1.803 1.00 25.27 163 VAL B CA 1
ATOM 2557 C C . VAL B 1 163 ? -1.611 30.585 -2.717 1.00 25.56 163 VAL B C 1
ATOM 2558 O O . VAL B 1 163 ? -1.869 31.760 -2.691 1.00 23.38 163 VAL B O 1
ATOM 2562 N N . HIS B 1 164 ? -2.324 29.708 -3.433 1.00 26.96 164 HIS B N 1
ATOM 2563 C CA . HIS B 1 164 ? -3.385 30.189 -4.325 1.00 29.32 164 HIS B CA 1
ATOM 2564 C C . HIS B 1 164 ? -4.697 30.181 -3.622 1.00 30.07 164 HIS B C 1
ATOM 2565 O O . HIS B 1 164 ? -5.136 29.146 -3.106 1.00 31.61 164 HIS B O 1
ATOM 2572 N N . GLN B 1 165 ? -5.347 31.324 -3.554 1.00 29.66 165 GLN B N 1
ATOM 2573 C CA . GLN B 1 165 ? -6.562 31.451 -2.766 1.00 32.19 165 GLN B CA 1
ATOM 2574 C C . GLN B 1 165 ? -7.617 31.996 -3.695 1.00 33.99 165 GLN B C 1
ATOM 2575 O O . GLN B 1 165 ? -7.483 33.120 -4.200 1.00 31.98 165 GLN B O 1
ATOM 2581 N N . ASN B 1 166 ? -8.669 31.223 -3.968 1.00 38.40 166 ASN B N 1
ATOM 2582 C CA . ASN B 1 166 ? -9.783 31.799 -4.730 1.00 39.79 166 ASN B CA 1
ATOM 2583 C C . ASN B 1 166 ? -9.222 32.424 -6.044 1.00 37.62 166 ASN B C 1
ATOM 2584 O O . ASN B 1 166 ? -9.645 33.509 -6.448 1.00 37.97 166 ASN B O 1
ATOM 2589 N N . GLY B 1 167 ? -8.229 31.789 -6.666 1.00 34.86 167 GLY B N 1
ATOM 2590 C CA . GLY B 1 167 ? -7.675 32.285 -7.928 1.00 32.79 167 GLY B CA 1
ATOM 2591 C C . GLY B 1 167 ? -6.648 33.400 -7.842 1.00 30.36 167 GLY B C 1
ATOM 2592 O O . GLY B 1 167 ? -6.152 33.882 -8.885 1.00 28.60 167 GLY B O 1
ATOM 2593 N N . LYS B 1 168 ? -6.336 33.799 -6.616 1.00 29.63 168 LYS B N 1
ATOM 2594 C CA . LYS B 1 168 ? -5.366 34.891 -6.318 1.00 27.87 168 LYS B CA 1
ATOM 2595 C C . LYS B 1 168 ? -4.083 34.357 -5.670 1.00 25.69 168 LYS B C 1
ATOM 2596 O O . LYS B 1 168 ? -4.082 33.270 -5.001 1.00 26.41 168 LYS B O 1
ATOM 2602 N N . ARG B 1 169 ? -3.004 35.116 -5.835 1.00 22.88 169 ARG B N 1
ATOM 2603 C CA . ARG B 1 169 ? -1.751 34.809 -5.128 1.00 21.03 169 ARG B CA 1
ATOM 2604 C C . ARG B 1 169 ? -1.690 35.472 -3.763 1.00 20.84 169 ARG B C 1
ATOM 2605 O O . ARG B 1 169 ? -1.473 36.644 -3.685 1.00 21.05 169 ARG B O 1
ATOM 2613 N N . ARG B 1 170 ? -1.927 34.733 -2.687 1.00 21.15 170 ARG B N 1
ATOM 2614 C CA . ARG B 1 170 ? -1.863 35.296 -1.377 1.00 21.08 170 ARG B CA 1
ATOM 2615 C C . ARG B 1 170 ? -0.505 35.007 -0.776 1.00 20.27 170 ARG B C 1
ATOM 2616 O O . ARG B 1 170 ? -0.087 33.859 -0.762 1.00 21.89 170 ARG B O 1
ATOM 2624 N N . LEU B 1 171 ? 0.181 36.024 -0.262 1.00 19.18 171 LEU B N 1
ATOM 2625 C CA . LEU B 1 171 ? 1.481 35.758 0.391 1.00 18.67 171 LEU B CA 1
ATOM 2626 C C . LEU B 1 171 ? 1.219 34.945 1.653 1.00 19.55 171 LEU B C 1
ATOM 2627 O O . LEU B 1 171 ? 0.188 35.176 2.372 1.00 20.35 171 LEU B O 1
ATOM 2632 N N . ALA B 1 172 ? 2.148 34.054 2.004 1.00 19.76 172 ALA B N 1
ATOM 2633 C CA . ALA B 1 172 ? 1.902 33.078 3.130 1.00 21.17 172 ALA B CA 1
ATOM 2634 C C . ALA B 1 172 ? 3.195 32.534 3.597 1.00 21.25 172 ALA B C 1
ATOM 2635 O O . ALA B 1 172 ? 4.209 32.732 2.954 1.00 20.79 172 ALA B O 1
ATOM 2637 N N . LEU B 1 173 ? 3.224 31.835 4.736 1.00 21.98 173 LEU B N 1
ATOM 2638 C CA . LEU B 1 173 ? 4.465 31.215 5.117 1.00 22.12 173 LEU B CA 1
ATOM 2639 C C . LEU B 1 173 ? 4.545 29.861 4.381 1.00 22.83 173 LEU B C 1
ATOM 2640 O O . LEU B 1 173 ? 3.525 29.163 4.243 1.00 24.00 173 LEU B O 1
ATOM 2645 N N . VAL B 1 174 ? 5.710 29.471 3.875 1.00 22.95 174 VAL B N 1
ATOM 2646 C CA . VAL B 1 174 ? 5.803 28.200 3.153 1.00 24.36 174 VAL B CA 1
ATOM 2647 C C . VAL B 1 174 ? 7.010 27.418 3.619 1.00 25.52 174 VAL B C 1
ATOM 2648 O O . VAL B 1 174 ? 8.003 27.993 4.080 1.00 24.10 174 VAL B O 1
ATOM 2652 N N . LYS B 1 175 ? 6.917 26.102 3.447 1.00 28.30 175 LYS B N 1
ATOM 2653 C CA . LYS B 1 175 ? 8.049 25.218 3.748 1.00 31.29 175 LYS B CA 1
ATOM 2654 C C . LYS B 1 175 ? 9.147 25.295 2.668 1.00 32.36 175 LYS B C 1
ATOM 2655 O O . LYS B 1 175 ? 10.334 25.188 2.966 1.00 32.41 175 LYS B O 1
ATOM 2661 N N . ASP B 1 176 ? 8.742 25.507 1.425 1.00 32.48 176 ASP B N 1
ATOM 2662 C CA . ASP B 1 176 ? 9.709 25.563 0.344 1.00 34.28 176 ASP B CA 1
ATOM 2663 C C . ASP B 1 176 ? 9.208 26.486 -0.767 1.00 31.26 176 ASP B C 1
ATOM 2664 O O . ASP B 1 176 ? 8.072 26.990 -0.716 1.00 29.54 176 ASP B O 1
ATOM 2669 N N . ASN B 1 177 ? 10.012 26.662 -1.815 1.00 30.34 177 ASN B N 1
ATOM 2670 C CA . ASN B 1 177 ? 9.687 27.664 -2.843 1.00 29.20 177 ASN B CA 1
ATOM 2671 C C . ASN B 1 177 ? 9.319 29.033 -2.338 1.00 24.43 177 ASN B C 1
ATOM 2672 O O . ASN B 1 177 ? 8.230 29.549 -2.655 1.00 24.30 177 ASN B O 1
ATOM 2677 N N . PRO B 1 178 ? 10.274 29.686 -1.661 1.00 22.45 178 PRO B N 1
ATOM 2678 C CA . PRO B 1 178 ? 9.965 31.051 -1.243 1.00 20.16 178 PRO B CA 1
ATOM 2679 C C . PRO B 1 178 ? 9.795 31.996 -2.457 1.00 18.72 178 PRO B C 1
ATOM 2680 O O . PRO B 1 178 ? 10.307 31.722 -3.566 1.00 18.68 178 PRO B O 1
ATOM 2684 N N . LEU B 1 179 ? 9.063 33.078 -2.240 1.00 17.24 179 LEU B N 1
ATOM 2685 C CA . LEU B 1 179 ? 8.820 34.045 -3.328 1.00 16.32 179 LEU B CA 1
ATOM 2686 C C . LEU B 1 179 ? 10.135 34.793 -3.600 1.00 15.68 179 LEU B C 1
ATOM 2687 O O . LEU B 1 179 ? 10.708 35.379 -2.678 1.00 15.05 179 LEU B O 1
ATOM 2692 N N . ASP B 1 180 ? 10.618 34.786 -4.845 1.00 15.96 180 ASP B N 1
ATOM 2693 C CA A ASP B 1 180 ? 11.802 35.605 -5.178 0.80 15.99 180 ASP B CA 1
ATOM 2694 C CA B ASP B 1 180 ? 11.776 35.560 -5.262 0.20 15.21 180 ASP B CA 1
ATOM 2695 C C . ASP B 1 180 ? 11.313 36.980 -5.582 1.00 14.84 180 ASP B C 1
ATOM 2696 O O . ASP B 1 180 ? 10.430 37.147 -6.418 1.00 14.49 180 ASP B O 1
ATOM 2705 N N . VAL B 1 181 ? 11.902 38.015 -4.951 1.00 13.44 181 VAL B N 1
ATOM 2706 C CA . VAL B 1 181 ? 11.496 39.394 -5.158 1.00 12.90 181 VAL B CA 1
ATOM 2707 C C . VAL B 1 181 ? 12.662 40.367 -5.427 1.00 12.45 181 VAL B C 1
ATOM 2708 O O . VAL B 1 181 ? 13.840 40.067 -5.047 1.00 12.53 181 VAL B O 1
ATOM 2712 N N . SER B 1 182 ? 12.330 41.506 -6.078 1.00 12.24 182 SER B N 1
ATOM 2713 C CA . SER B 1 182 ? 13.262 42.628 -6.177 1.00 12.18 182 SER B CA 1
ATOM 2714 C C . SER B 1 182 ? 12.478 43.845 -5.722 1.00 12.13 182 SER B C 1
ATOM 2715 O O . SER B 1 182 ? 11.256 43.719 -5.458 1.00 11.83 182 SER B O 1
ATOM 2718 N N . PHE B 1 183 ? 13.163 44.955 -5.473 1.00 12.05 183 PHE B N 1
ATOM 2719 C CA . PHE B 1 183 ? 12.545 46.142 -4.929 1.00 12.56 183 PHE B CA 1
ATOM 2720 C C . PHE B 1 183 ? 12.768 47.269 -5.951 1.00 12.92 183 PHE B C 1
ATOM 2721 O O . PHE B 1 183 ? 13.865 47.493 -6.435 1.00 12.99 183 PHE B O 1
ATOM 2729 N N . LYS B 1 184 ? 11.691 47.976 -6.247 1.00 13.27 184 LYS B N 1
ATOM 2730 C CA . LYS B 1 184 ? 11.712 49.036 -7.266 1.00 14.56 184 LYS B CA 1
ATOM 2731 C C . LYS B 1 184 ? 11.213 50.310 -6.591 1.00 15.50 184 LYS B C 1
ATOM 2732 O O . LYS B 1 184 ? 10.041 50.402 -6.132 1.00 15.60 184 LYS B O 1
ATOM 2738 N N . GLN B 1 185 ? 12.077 51.311 -6.560 1.00 16.23 185 GLN B N 1
ATOM 2739 C CA . GLN B 1 185 ? 11.753 52.563 -5.823 1.00 17.91 185 GLN B CA 1
ATOM 2740 C C . GLN B 1 185 ? 10.530 53.287 -6.424 1.00 19.40 185 GLN B C 1
ATOM 2741 O O . GLN B 1 185 ? 10.357 53.352 -7.663 1.00 18.98 185 GLN B O 1
ATOM 2747 N N . VAL B 1 186 ? 9.654 53.779 -5.543 1.00 21.70 186 VAL B N 1
ATOM 2748 C CA . VAL B 1 186 ? 8.488 54.524 -5.964 1.00 26.15 186 VAL B CA 1
ATOM 2749 C C . VAL B 1 186 ? 8.982 55.975 -6.018 1.00 30.96 186 VAL B C 1
ATOM 2750 O O . VAL B 1 186 ? 9.643 56.463 -5.088 1.00 32.17 186 VAL B O 1
ATOM 2754 N N . GLN B 1 187 ? 8.592 56.666 -7.074 1.00 34.49 187 GLN B N 1
ATOM 2755 C CA . GLN B 1 187 ? 8.982 58.072 -7.310 1.00 42.31 187 GLN B CA 1
ATOM 2756 C C . GLN B 1 187 ? 8.516 59.084 -6.238 1.00 46.75 187 GLN B C 1
ATOM 2757 O O . GLN B 1 187 ? 7.337 59.077 -5.837 1.00 49.07 187 GLN B O 1
ATOM 2763 N N . ALA C 1 5 ? -21.025 64.185 -32.878 1.00 33.49 5 ALA C N 1
ATOM 2764 C CA . ALA C 1 5 ? -21.127 63.097 -31.812 1.00 31.03 5 ALA C CA 1
ATOM 2765 C C . ALA C 1 5 ? -22.532 62.450 -31.779 1.00 31.25 5 ALA C C 1
ATOM 2766 O O . ALA C 1 5 ? -23.555 63.137 -31.913 1.00 33.51 5 ALA C O 1
ATOM 2768 N N . THR C 1 6 ? -22.590 61.125 -31.606 1.00 26.67 6 THR C N 1
ATOM 2769 C CA . THR C 1 6 ? -23.854 60.376 -31.711 1.00 24.24 6 THR C CA 1
ATOM 2770 C C . THR C 1 6 ? -24.260 59.840 -30.315 1.00 21.36 6 THR C C 1
ATOM 2771 O O . THR C 1 6 ? -23.541 59.025 -29.750 1.00 19.85 6 THR C O 1
ATOM 2775 N N . PRO C 1 7 ? -25.416 60.312 -29.770 1.00 21.35 7 PRO C N 1
ATOM 2776 C CA . PRO C 1 7 ? -25.951 59.730 -28.557 1.00 19.93 7 PRO C CA 1
ATOM 2777 C C . PRO C 1 7 ? -26.144 58.207 -28.694 1.00 18.43 7 PRO C C 1
ATOM 2778 O O . PRO C 1 7 ? -26.736 57.753 -29.673 1.00 18.08 7 PRO C O 1
ATOM 2782 N N . VAL C 1 8 ? -25.726 57.452 -27.652 1.00 17.03 8 VAL C N 1
ATOM 2783 C CA . VAL C 1 8 ? -26.209 56.074 -27.502 1.00 15.96 8 VAL C CA 1
ATOM 2784 C C . VAL C 1 8 ? -27.745 56.072 -27.198 1.00 16.02 8 VAL C C 1
ATOM 2785 O O . VAL C 1 8 ? -28.212 56.927 -26.420 1.00 16.93 8 VAL C O 1
ATOM 2789 N N . LEU C 1 9 ? -28.503 55.182 -27.848 1.00 15.72 9 LEU C N 1
ATOM 2790 C CA . LEU C 1 9 ? -29.976 55.062 -27.697 1.00 15.64 9 LEU C CA 1
ATOM 2791 C C . LEU C 1 9 ? -30.398 53.821 -26.946 1.00 15.20 9 LEU C C 1
ATOM 2792 O O . LEU C 1 9 ? -29.765 52.752 -27.034 1.00 14.65 9 LEU C O 1
ATOM 2797 N N . ASP C 1 10 ? -31.410 53.984 -26.084 1.00 15.31 10 ASP C N 1
ATOM 2798 C CA . ASP C 1 10 ? -32.100 52.832 -25.483 1.00 15.22 10 ASP C CA 1
ATOM 2799 C C . ASP C 1 10 ? -33.039 52.098 -26.483 1.00 16.08 10 ASP C C 1
ATOM 2800 O O . ASP C 1 10 ? -33.150 52.543 -27.651 1.00 17.10 10 ASP C O 1
ATOM 2805 N N . VAL C 1 11 ? -33.668 51.013 -26.031 1.00 16.25 11 VAL C N 1
ATOM 2806 C CA . VAL C 1 11 ? -34.443 50.210 -27.013 1.00 18.03 11 VAL C CA 1
ATOM 2807 C C . VAL C 1 11 ? -35.666 50.938 -27.587 1.00 19.50 11 VAL C C 1
ATOM 2808 O O . VAL C 1 11 ? -36.287 50.464 -28.526 1.00 22.31 11 VAL C O 1
ATOM 2812 N N . THR C 1 12 ? -36.002 52.073 -26.998 1.00 20.34 12 THR C N 1
ATOM 2813 C CA . THR C 1 12 ? -37.177 52.878 -27.362 1.00 22.11 12 THR C CA 1
ATOM 2814 C C . THR C 1 12 ? -36.694 53.997 -28.246 1.00 22.42 12 THR C C 1
ATOM 2815 O O . THR C 1 12 ? -37.538 54.793 -28.730 1.00 24.45 12 THR C O 1
ATOM 2819 N N . GLY C 1 13 ? -35.397 54.043 -28.521 1.00 20.70 13 GLY C N 1
ATOM 2820 C CA . GLY C 1 13 ? -34.797 55.125 -29.297 1.00 21.61 13 GLY C CA 1
ATOM 2821 C C . GLY C 1 13 ? -34.581 56.453 -28.592 1.00 21.42 13 GLY C C 1
ATOM 2822 O O . GLY C 1 13 ? -34.335 57.490 -29.265 1.00 21.33 13 GLY C O 1
ATOM 2823 N N . LYS C 1 14 ? -34.629 56.453 -27.246 1.00 20.57 14 LYS C N 1
ATOM 2824 C CA . LYS C 1 14 ? -34.444 57.672 -26.495 1.00 21.73 14 LYS C CA 1
ATOM 2825 C C . LYS C 1 14 ? -33.037 57.718 -26.027 1.00 21.47 14 LYS C C 1
ATOM 2826 O O . LYS C 1 14 ? -32.490 56.675 -25.684 1.00 21.26 14 LYS C O 1
ATOM 2832 N N . GLU C 1 15 ? -32.406 58.872 -25.970 1.00 22.71 15 GLU C N 1
ATOM 2833 C CA . GLU C 1 15 ? -30.990 58.849 -25.628 1.00 22.96 15 GLU C CA 1
ATOM 2834 C C . GLU C 1 15 ? -30.663 58.356 -24.189 1.00 20.56 15 GLU C C 1
ATOM 2835 O O . GLU C 1 15 ? -31.483 58.598 -23.277 1.00 20.77 15 GLU C O 1
ATOM 2841 N N . LEU C 1 16 ? -29.511 57.696 -23.989 1.00 18.46 16 LEU C N 1
ATOM 2842 C CA . LEU C 1 16 ? -29.060 57.349 -22.597 1.00 17.95 16 LEU C CA 1
ATOM 2843 C C . LEU C 1 16 ? -28.750 58.600 -21.745 1.00 18.16 16 LEU C C 1
ATOM 2844 O O . LEU C 1 16 ? -28.155 59.596 -22.243 1.00 20.00 16 LEU C O 1
ATOM 2849 N N . ASP C 1 17 ? -29.179 58.612 -20.505 1.00 17.46 17 ASP C N 1
ATOM 2850 C CA . ASP C 1 17 ? -29.097 59.807 -19.624 1.00 17.97 17 ASP C CA 1
ATOM 2851 C C . ASP C 1 17 ? -28.423 59.283 -18.346 1.00 17.75 17 ASP C C 1
ATOM 2852 O O . ASP C 1 17 ? -28.808 58.235 -17.834 1.00 16.80 17 ASP C O 1
ATOM 2857 N N . PRO C 1 18 ? -27.365 59.988 -17.859 1.00 18.37 18 PRO C N 1
ATOM 2858 C CA . PRO C 1 18 ? -26.581 59.600 -16.691 1.00 18.09 18 PRO C CA 1
ATOM 2859 C C . PRO C 1 18 ? -27.468 59.596 -15.487 1.00 18.35 18 PRO C C 1
ATOM 2860 O O . PRO C 1 18 ? -27.124 58.999 -14.465 1.00 18.71 18 PRO C O 1
ATOM 2864 N N . ARG C 1 19 ? -28.571 60.321 -15.560 1.00 19.00 19 ARG C N 1
ATOM 2865 C CA . ARG C 1 19 ? -29.425 60.466 -14.400 1.00 20.06 19 ARG C CA 1
ATOM 2866 C C . ARG C 1 19 ? -30.398 59.255 -14.236 1.00 18.98 19 ARG C C 1
ATOM 2867 O O . ARG C 1 19 ? -31.129 59.175 -13.180 1.00 19.00 19 ARG C O 1
ATOM 2875 N N . LEU C 1 20 ? -30.441 58.420 -15.260 1.00 16.90 20 LEU C N 1
ATOM 2876 C CA . LEU C 1 20 ? -31.341 57.265 -15.311 1.00 16.20 20 LEU C CA 1
ATOM 2877 C C . LEU C 1 20 ? -30.579 55.980 -15.107 1.00 15.58 20 LEU C C 1
ATOM 2878 O O . LEU C 1 20 ? -29.359 56.004 -14.960 1.00 16.36 20 LEU C O 1
ATOM 2883 N N . SER C 1 21 ? -31.258 54.839 -15.104 1.00 14.88 21 SER C N 1
ATOM 2884 C CA A SER C 1 21 ? -30.595 53.544 -15.056 0.50 14.34 21 SER C CA 1
ATOM 2885 C CA B SER C 1 21 ? -30.552 53.567 -15.138 0.50 13.67 21 SER C CA 1
ATOM 2886 C C . SER C 1 21 ? -31.196 52.630 -16.146 1.00 13.64 21 SER C C 1
ATOM 2887 O O . SER C 1 21 ? -32.359 52.876 -16.601 1.00 14.01 21 SER C O 1
ATOM 2892 N N . TYR C 1 22 ? -30.441 51.598 -16.523 1.00 12.57 22 TYR C N 1
ATOM 2893 C CA . TYR C 1 22 ? -30.743 50.710 -17.651 1.00 12.50 22 TYR C CA 1
ATOM 2894 C C . TYR C 1 22 ? -30.401 49.289 -17.284 1.00 12.51 22 TYR C C 1
ATOM 2895 O O . TYR C 1 22 ? -29.505 49.077 -16.439 1.00 12.25 22 TYR C O 1
ATOM 2904 N N . ARG C 1 23 ? -31.109 48.329 -17.890 1.00 12.84 23 ARG C N 1
ATOM 2905 C CA . ARG C 1 23 ? -30.713 46.935 -17.912 1.00 12.51 23 ARG C CA 1
ATOM 2906 C C . ARG C 1 23 ? -29.988 46.779 -19.264 1.00 11.90 23 ARG C C 1
ATOM 2907 O O . ARG C 1 23 ? -30.399 47.369 -20.319 1.00 12.55 23 ARG C O 1
ATOM 2915 N N . ILE C 1 24 ? -28.846 46.115 -19.174 1.00 11.46 24 ILE C N 1
ATOM 2916 C CA . ILE C 1 24 ? -28.040 45.778 -20.367 1.00 11.22 24 ILE C CA 1
ATOM 2917 C C . ILE C 1 24 ? -28.527 44.402 -20.804 1.00 11.71 24 ILE C C 1
ATOM 2918 O O . ILE C 1 24 ? -28.323 43.395 -20.104 1.00 12.39 24 ILE C O 1
ATOM 2923 N N . ILE C 1 25 ? -29.247 44.404 -21.907 1.00 11.87 25 ILE C N 1
ATOM 2924 C CA . ILE C 1 25 ? -29.972 43.192 -22.360 1.00 12.88 25 ILE C CA 1
ATOM 2925 C C . ILE C 1 25 ? -29.302 42.702 -23.650 1.00 13.53 25 ILE C C 1
ATOM 2926 O O . ILE C 1 25 ? -28.568 43.453 -24.349 1.00 13.36 25 ILE C O 1
ATOM 2931 N N . SER C 1 26 ? -29.567 41.453 -24.009 1.00 15.05 26 SER C N 1
ATOM 2932 C CA . SER C 1 26 ? -29.099 40.912 -25.282 1.00 16.41 26 SER C CA 1
ATOM 2933 C C . SER C 1 26 ? -29.823 41.617 -26.468 1.00 16.94 26 SER C C 1
ATOM 2934 O O . SER C 1 26 ? -31.043 41.852 -26.387 1.00 18.15 26 SER C O 1
ATOM 2937 N N . THR C 1 27 ? -29.132 42.021 -27.543 1.00 19.29 27 THR C N 1
ATOM 2938 C CA . THR C 1 27 ? -29.878 42.576 -28.682 1.00 23.09 27 THR C CA 1
ATOM 2939 C C . THR C 1 27 ? -30.805 41.524 -29.303 1.00 25.87 27 THR C C 1
ATOM 2940 O O . THR C 1 27 ? -31.915 41.848 -29.772 1.00 25.94 27 THR C O 1
ATOM 2944 N N . PHE C 1 28 ? -30.302 40.291 -29.268 1.00 28.82 28 PHE C N 1
ATOM 2945 C CA . PHE C 1 28 ? -30.900 39.088 -29.848 1.00 40.81 28 PHE C CA 1
ATOM 2946 C C . PHE C 1 28 ? -31.701 38.244 -28.849 1.00 43.35 28 PHE C C 1
ATOM 2947 O O . PHE C 1 28 ? -31.178 37.800 -27.819 1.00 39.81 28 PHE C O 1
ATOM 2955 N N . TRP C 1 29 ? -32.971 38.034 -29.212 1.00 51.99 29 TRP C N 1
ATOM 2956 C CA . TRP C 1 29 ? -33.851 37.001 -28.668 1.00 59.25 29 TRP C CA 1
ATOM 2957 C C . TRP C 1 29 ? -33.268 35.609 -28.845 1.00 58.63 29 TRP C C 1
ATOM 2958 O O . TRP C 1 29 ? -32.324 35.398 -29.641 1.00 58.91 29 TRP C O 1
ATOM 2969 N N . GLY C 1 30 ? -33.853 34.644 -28.138 1.00 54.98 30 GLY C N 1
ATOM 2970 C CA . GLY C 1 30 ? -33.498 33.237 -28.328 1.00 49.00 30 GLY C CA 1
ATOM 2971 C C . GLY C 1 30 ? -32.212 32.905 -27.580 1.00 43.01 30 GLY C C 1
ATOM 2972 O O . GLY C 1 30 ? -32.006 33.425 -26.456 1.00 36.97 30 GLY C O 1
ATOM 2973 N N . ALA C 1 31 ? -31.326 32.128 -28.237 1.00 36.11 31 ALA C N 1
ATOM 2974 C CA . ALA C 1 31 ? -30.125 31.506 -27.583 1.00 36.74 31 ALA C CA 1
ATOM 2975 C C . ALA C 1 31 ? -29.223 32.501 -26.878 1.00 34.23 31 ALA C C 1
ATOM 2976 O O . ALA C 1 31 ? -28.777 32.296 -25.716 1.00 32.83 31 ALA C O 1
ATOM 2978 N N . LEU C 1 32 ? -29.005 33.612 -27.553 1.00 28.14 32 LEU C N 1
ATOM 2979 C CA . LEU C 1 32 ? -28.224 34.659 -26.975 1.00 25.61 32 LEU C CA 1
ATOM 2980 C C . LEU C 1 32 ? -28.887 35.471 -25.828 1.00 22.43 32 LEU C C 1
ATOM 2981 O O . LEU C 1 32 ? -28.167 36.307 -25.225 1.00 21.88 32 LEU C O 1
ATOM 2986 N N . GLY C 1 33 ? -30.189 35.272 -25.522 1.00 22.41 33 GLY C N 1
ATOM 2987 C CA . GLY C 1 33 ? -30.805 36.141 -24.502 1.00 20.20 33 GLY C CA 1
ATOM 2988 C C . GLY C 1 33 ? -30.193 35.953 -23.161 1.00 18.71 33 GLY C C 1
ATOM 2989 O O . GLY C 1 33 ? -29.794 34.840 -22.805 1.00 19.57 33 GLY C O 1
ATOM 2990 N N . GLY C 1 34 ? -30.184 37.024 -22.356 1.00 17.33 34 GLY C N 1
ATOM 2991 C CA . GLY C 1 34 ? -29.800 36.981 -20.980 1.00 15.45 34 GLY C CA 1
ATOM 2992 C C . GLY C 1 34 ? -29.244 38.317 -20.532 1.00 14.43 34 GLY C C 1
ATOM 2993 O O . GLY C 1 34 ? -28.199 38.769 -21.053 1.00 13.95 34 GLY C O 1
ATOM 2994 N N . ASP C 1 35 ? -29.935 38.978 -19.585 1.00 13.69 35 ASP C N 1
ATOM 2995 C CA . ASP C 1 35 ? -29.470 40.315 -19.071 1.00 13.05 35 ASP C CA 1
ATOM 2996 C C . ASP C 1 35 ? -28.183 40.255 -18.247 1.00 12.07 35 ASP C C 1
ATOM 2997 O O . ASP C 1 35 ? -27.932 39.279 -17.565 1.00 12.17 35 ASP C O 1
ATOM 3002 N N . VAL C 1 36 ? -27.426 41.318 -18.272 1.00 11.17 36 VAL C N 1
ATOM 3003 C CA . VAL C 1 36 ? -26.249 41.383 -17.405 1.00 10.60 36 VAL C CA 1
ATOM 3004 C C . VAL C 1 36 ? -26.681 41.585 -15.947 1.00 10.84 36 VAL C C 1
ATOM 3005 O O . VAL C 1 36 ? -27.670 42.296 -15.670 1.00 10.66 36 VAL C O 1
ATOM 3009 N N . TYR C 1 37 ? -25.993 40.929 -15.013 1.00 10.95 37 TYR C N 1
ATOM 3010 C CA . TYR C 1 37 ? -26.370 41.116 -13.620 1.00 11.14 37 TYR C CA 1
ATOM 3011 C C . TYR C 1 37 ? -25.086 41.020 -12.747 1.00 11.46 37 TYR C C 1
ATOM 3012 O O . TYR C 1 37 ? -24.019 40.495 -13.172 1.00 11.41 37 TYR C O 1
ATOM 3021 N N . LEU C 1 38 ? -25.246 41.487 -11.507 1.00 11.49 38 LEU C N 1
ATOM 3022 C CA . LEU C 1 38 ? -24.224 41.415 -10.431 1.00 12.10 38 LEU C CA 1
ATOM 3023 C C . LEU C 1 38 ? -24.372 40.081 -9.703 1.00 12.82 38 LEU C C 1
ATOM 3024 O O . LEU C 1 38 ? -25.408 39.757 -9.111 1.00 12.97 38 LEU C O 1
ATOM 3029 N N . GLY C 1 39 ? -23.322 39.285 -9.757 1.00 13.75 39 GLY C N 1
ATOM 3030 C CA . GLY C 1 39 ? -23.378 37.921 -9.141 1.00 17.22 39 GLY C CA 1
ATOM 3031 C C . GLY C 1 39 ? -22.130 37.588 -8.358 1.00 18.92 39 GLY C C 1
ATOM 3032 O O . GLY C 1 39 ? -21.089 38.206 -8.520 1.00 17.98 39 GLY C O 1
ATOM 3033 N N . LYS C 1 40 ? -22.236 36.568 -7.491 1.00 21.76 40 LYS C N 1
ATOM 3034 C CA . LYS C 1 40 ? -21.088 36.129 -6.711 1.00 24.49 40 LYS C CA 1
ATOM 3035 C C . LYS C 1 40 ? -20.146 35.282 -7.584 1.00 27.03 40 LYS C C 1
ATOM 3036 O O . LYS C 1 40 ? -20.583 34.493 -8.455 1.00 25.23 40 LYS C O 1
ATOM 3042 N N . SER C 1 41 ? -18.838 35.520 -7.422 1.00 31.96 41 SER C N 1
ATOM 3043 C CA . SER C 1 41 ? -17.779 34.787 -8.150 1.00 37.25 41 SER C CA 1
ATOM 3044 C C . SER C 1 41 ? -17.725 33.396 -7.563 1.00 40.96 41 SER C C 1
ATOM 3045 O O . SER C 1 41 ? -17.935 33.228 -6.374 1.00 40.35 41 SER C O 1
ATOM 3048 N N . PRO C 1 42 ? -17.450 32.398 -8.395 1.00 47.67 42 PRO C N 1
ATOM 3049 C CA . PRO C 1 42 ? -17.546 31.061 -7.813 1.00 53.29 42 PRO C CA 1
ATOM 3050 C C . PRO C 1 42 ? -16.488 30.897 -6.695 1.00 59.54 42 PRO C C 1
ATOM 3051 O O . PRO C 1 42 ? -15.350 31.380 -6.836 1.00 53.08 42 PRO C O 1
ATOM 3055 N N . ASN C 1 43 ? -16.918 30.277 -5.581 1.00 72.23 43 ASN C N 1
ATOM 3056 C CA . ASN C 1 43 ? -16.126 30.081 -4.325 1.00 82.01 43 ASN C CA 1
ATOM 3057 C C . ASN C 1 43 ? -15.473 31.349 -3.732 1.00 82.73 43 ASN C C 1
ATOM 3058 O O . ASN C 1 43 ? -14.353 31.287 -3.224 1.00 84.18 43 ASN C O 1
ATOM 3063 N N . SER C 1 44 ? -16.214 32.462 -3.754 1.00 87.38 44 SER C N 1
ATOM 3064 C CA . SER C 1 44 ? -15.666 33.834 -3.692 1.00 94.48 44 SER C CA 1
ATOM 3065 C C . SER C 1 44 ? -15.133 34.355 -2.342 1.00 106.88 44 SER C C 1
ATOM 3066 O O . SER C 1 44 ? -15.205 33.657 -1.314 1.00 113.30 44 SER C O 1
ATOM 3069 N N . ASP C 1 45 ? -14.644 35.611 -2.370 1.00 114.19 45 ASP C N 1
ATOM 3070 C CA . ASP C 1 45 ? -13.780 36.207 -1.311 1.00 112.35 45 ASP C CA 1
ATOM 3071 C C . ASP C 1 45 ? -14.294 37.422 -0.472 1.00 109.02 45 ASP C C 1
ATOM 3072 O O . ASP C 1 45 ? -13.745 37.697 0.620 1.00 103.88 45 ASP C O 1
ATOM 3077 N N . ALA C 1 46 ? -15.292 38.158 -0.989 1.00 88.91 46 ALA C N 1
ATOM 3078 C CA . ALA C 1 46 ? -16.156 38.994 -0.129 1.00 72.39 46 ALA C CA 1
ATOM 3079 C C . ALA C 1 46 ? -17.413 38.167 0.290 1.00 66.38 46 ALA C C 1
ATOM 3080 O O . ALA C 1 46 ? -17.627 37.044 -0.224 1.00 64.18 46 ALA C O 1
ATOM 3082 N N . PRO C 1 47 ? -18.187 38.658 1.300 1.00 58.49 47 PRO C N 1
ATOM 3083 C CA . PRO C 1 47 ? -19.597 38.254 1.357 1.00 45.71 47 PRO C CA 1
ATOM 3084 C C . PRO C 1 47 ? -20.455 39.111 0.395 1.00 40.96 47 PRO C C 1
ATOM 3085 O O . PRO C 1 47 ? -21.705 39.049 0.440 1.00 39.45 47 PRO C O 1
ATOM 3089 N N . CYS C 1 48 ? -19.776 39.894 -0.470 1.00 33.32 48 CYS C N 1
ATOM 3090 C CA . CYS C 1 48 ? -20.430 40.764 -1.486 1.00 27.74 48 CYS C CA 1
ATOM 3091 C C . CYS C 1 48 ? -20.311 40.180 -2.892 1.00 24.82 48 CYS C C 1
ATOM 3092 O O . CYS C 1 48 ? -19.209 39.781 -3.293 1.00 25.58 48 CYS C O 1
ATOM 3095 N N . ALA C 1 49 ? -21.401 40.187 -3.674 1.00 20.93 49 ALA C N 1
ATOM 3096 C CA . ALA C 1 49 ? -21.263 39.870 -5.131 1.00 20.42 49 ALA C CA 1
ATOM 3097 C C . ALA C 1 49 ? -20.248 40.873 -5.756 1.00 18.62 49 ALA C C 1
ATOM 3098 O O . ALA C 1 49 ? -20.309 42.102 -5.510 1.00 17.53 49 ALA C O 1
ATOM 3100 N N . ASN C 1 50 ? -19.294 40.343 -6.509 1.00 17.97 50 ASN C N 1
ATOM 3101 C CA . ASN C 1 50 ? -18.370 41.241 -7.237 1.00 16.97 50 ASN C CA 1
ATOM 3102 C C . ASN C 1 50 ? -18.069 40.763 -8.659 1.00 15.76 50 ASN C C 1
ATOM 3103 O O . ASN C 1 50 ? -17.043 41.203 -9.222 1.00 15.03 50 ASN C O 1
ATOM 3108 N N . GLY C 1 51 ? -18.955 39.955 -9.254 1.00 14.38 51 GLY C N 1
ATOM 3109 C CA . GLY C 1 51 ? -18.749 39.562 -10.672 1.00 13.29 51 GLY C CA 1
ATOM 3110 C C . GLY C 1 51 ? -19.807 40.170 -11.567 1.00 12.20 51 GLY C C 1
ATOM 3111 O O . GLY C 1 51 ? -20.959 40.327 -11.159 1.00 11.97 51 GLY C O 1
ATOM 3112 N N . VAL C 1 52 ? -19.449 40.408 -12.831 1.00 12.06 52 VAL C N 1
ATOM 3113 C CA . VAL C 1 52 ? -20.411 40.904 -13.801 1.00 11.43 52 VAL C CA 1
ATOM 3114 C C . VAL C 1 52 ? -20.684 39.671 -14.698 1.00 11.97 52 VAL C C 1
ATOM 3115 O O . VAL C 1 52 ? -19.747 39.168 -15.362 1.00 11.70 52 VAL C O 1
ATOM 3119 N N . PHE C 1 53 ? -21.920 39.174 -14.650 1.00 12.16 53 PHE C N 1
ATOM 3120 C CA . PHE C 1 53 ? -22.314 37.921 -15.365 1.00 13.05 53 PHE C CA 1
ATOM 3121 C C . PHE C 1 53 ? -23.413 38.308 -16.301 1.00 12.64 53 PHE C C 1
ATOM 3122 O O . PHE C 1 53 ? -23.892 39.431 -16.302 1.00 12.19 53 PHE C O 1
ATOM 3130 N N . ARG C 1 54 ? -23.907 37.325 -17.004 1.00 13.36 54 ARG C N 1
ATOM 3131 C CA . ARG C 1 54 ? -25.250 37.534 -17.609 1.00 14.12 54 ARG C CA 1
ATOM 3132 C C . ARG C 1 54 ? -26.026 36.260 -17.613 1.00 14.42 54 ARG C C 1
ATOM 3133 O O . ARG C 1 54 ? -25.436 35.137 -17.547 1.00 15.13 54 ARG C O 1
ATOM 3141 N N . TYR C 1 55 ? -27.363 36.423 -17.569 1.00 14.31 55 TYR C N 1
ATOM 3142 C CA . TYR C 1 55 ? -28.255 35.289 -17.458 1.00 14.86 55 TYR C CA 1
ATOM 3143 C C . TYR C 1 55 ? -28.309 34.386 -18.692 1.00 15.58 55 TYR C C 1
ATOM 3144 O O . TYR C 1 55 ? -27.725 34.668 -19.734 1.00 14.93 55 TYR C O 1
ATOM 3153 N N . ASN C 1 56 ? -29.003 33.272 -18.521 1.00 16.96 56 ASN C N 1
ATOM 3154 C CA . ASN C 1 56 ? -29.097 32.222 -19.528 1.00 18.25 56 ASN C CA 1
ATOM 3155 C C . ASN C 1 56 ? -30.314 32.301 -20.460 1.00 19.06 56 ASN C C 1
ATOM 3156 O O . ASN C 1 56 ? -30.365 31.564 -21.452 1.00 18.19 56 ASN C O 1
ATOM 3161 N N . SER C 1 57 ? -31.306 33.131 -20.169 1.00 18.81 57 SER C N 1
ATOM 3162 C CA . SER C 1 57 ? -32.350 33.319 -21.184 1.00 19.78 57 SER C CA 1
ATOM 3163 C C . SER C 1 57 ? -32.823 34.769 -21.060 1.00 21.22 57 SER C C 1
ATOM 3164 O O . SER C 1 57 ? -32.625 35.383 -20.045 1.00 18.05 57 SER C O 1
ATOM 3167 N N . ASP C 1 58 ? -33.532 35.273 -22.068 1.00 23.45 58 ASP C N 1
ATOM 3168 C CA . ASP C 1 58 ? -34.046 36.651 -21.850 1.00 25.62 58 ASP C CA 1
ATOM 3169 C C . ASP C 1 58 ? -35.390 36.659 -21.125 1.00 24.67 58 ASP C C 1
ATOM 3170 O O . ASP C 1 58 ? -35.878 37.744 -20.829 1.00 24.69 58 ASP C O 1
ATOM 3175 N N . VAL C 1 59 ? -35.989 35.480 -20.800 1.00 21.68 59 VAL C N 1
ATOM 3176 C CA . VAL C 1 59 ? -37.272 35.490 -20.115 1.00 20.35 59 VAL C CA 1
ATOM 3177 C C . VAL C 1 59 ? -37.042 36.127 -18.751 1.00 20.51 59 VAL C C 1
ATOM 3178 O O . VAL C 1 59 ? -37.891 36.869 -18.218 1.00 20.55 59 VAL C O 1
ATOM 3182 N N . GLY C 1 60 ? -35.901 35.771 -18.146 1.00 20.15 60 GLY C N 1
ATOM 3183 C CA . GLY C 1 60 ? -35.518 36.339 -16.835 1.00 18.90 60 GLY C CA 1
ATOM 3184 C C . GLY C 1 60 ? -34.338 35.537 -16.265 1.00 18.59 60 GLY C C 1
ATOM 3185 O O . GLY C 1 60 ? -33.752 34.625 -16.978 1.00 18.52 60 GLY C O 1
ATOM 3186 N N . PRO C 1 61 ? -33.930 35.884 -15.019 1.00 18.07 61 PRO C N 1
ATOM 3187 C CA . PRO C 1 61 ? -34.442 37.092 -14.272 1.00 17.34 61 PRO C CA 1
ATOM 3188 C C . PRO C 1 61 ? -34.114 38.449 -14.964 1.00 17.31 61 PRO C C 1
ATOM 3189 O O . PRO C 1 61 ? -33.272 38.494 -15.870 1.00 15.29 61 PRO C O 1
ATOM 3193 N N . SER C 1 62 ? -34.638 39.586 -14.422 1.00 17.53 62 SER C N 1
ATOM 3194 C CA . SER C 1 62 ? -34.241 40.840 -15.083 1.00 17.84 62 SER C CA 1
ATOM 3195 C C . SER C 1 62 ? -32.861 41.252 -14.610 1.00 16.48 62 SER C C 1
ATOM 3196 O O . SER C 1 62 ? -32.447 41.002 -13.477 1.00 17.11 62 SER C O 1
ATOM 3199 N N . GLY C 1 63 ? -32.159 41.938 -15.467 1.00 15.08 63 GLY C N 1
ATOM 3200 C CA . GLY C 1 63 ? -30.745 42.340 -15.189 1.00 14.04 63 GLY C CA 1
ATOM 3201 C C . GLY C 1 63 ? -30.706 43.356 -14.012 1.00 13.61 63 GLY C C 1
ATOM 3202 O O . GLY C 1 63 ? -31.747 43.924 -13.569 1.00 15.17 63 GLY C O 1
ATOM 3203 N N . THR C 1 64 ? -29.511 43.494 -13.445 1.00 12.63 64 THR C N 1
ATOM 3204 C CA . THR C 1 64 ? -29.279 44.491 -12.414 1.00 12.09 64 THR C CA 1
ATOM 3205 C C . THR C 1 64 ? -29.215 45.854 -13.061 1.00 11.69 64 THR C C 1
ATOM 3206 O O . THR C 1 64 ? -28.497 46.003 -14.088 1.00 11.29 64 THR C O 1
ATOM 3210 N N . PRO C 1 65 ? -30.001 46.856 -12.608 1.00 11.57 65 PRO C N 1
ATOM 3211 C CA . PRO C 1 65 ? -29.827 48.210 -13.158 1.00 11.62 65 PRO C CA 1
ATOM 3212 C C . PRO C 1 65 ? -28.389 48.725 -13.188 1.00 11.34 65 PRO C C 1
ATOM 3213 O O . PRO C 1 65 ? -27.625 48.479 -12.220 1.00 11.05 65 PRO C O 1
ATOM 3217 N N . VAL C 1 66 ? -28.031 49.484 -14.266 1.00 11.46 66 VAL C N 1
ATOM 3218 C CA . VAL C 1 66 ? -26.703 50.090 -14.366 1.00 12.60 66 VAL C CA 1
ATOM 3219 C C . VAL C 1 66 ? -26.881 51.547 -14.714 1.00 12.90 66 VAL C C 1
ATOM 3220 O O . VAL C 1 66 ? -27.896 51.892 -15.402 1.00 13.22 66 VAL C O 1
ATOM 3224 N N . ARG C 1 67 ? -25.931 52.370 -14.275 1.00 12.17 67 ARG C N 1
ATOM 3225 C CA . ARG C 1 67 ? -25.819 53.726 -14.780 1.00 12.08 67 ARG C CA 1
ATOM 3226 C C . ARG C 1 67 ? -24.464 53.924 -15.455 1.00 11.94 67 ARG C C 1
ATOM 3227 O O . ARG C 1 67 ? -23.522 53.146 -15.200 1.00 10.98 67 ARG C O 1
ATOM 3235 N N . PHE C 1 68 ? -24.429 54.920 -16.341 1.00 11.83 68 PHE C N 1
ATOM 3236 C CA . PHE C 1 68 ? -23.236 55.212 -17.104 1.00 12.21 68 PHE C CA 1
ATOM 3237 C C . PHE C 1 68 ? -22.810 56.621 -16.669 1.00 13.48 68 PHE C C 1
ATOM 3238 O O . PHE C 1 68 ? -23.636 57.574 -16.597 1.00 14.04 68 PHE C O 1
ATOM 3246 N N . ILE C 1 69 ? -21.527 56.712 -16.306 1.00 13.65 69 ILE C N 1
ATOM 3247 C CA . ILE C 1 69 ? -20.986 57.945 -15.729 1.00 14.33 69 ILE C CA 1
ATOM 3248 C C . ILE C 1 69 ? -19.938 58.443 -16.735 1.00 15.18 69 ILE C C 1
ATOM 3249 O O . ILE C 1 69 ? -18.846 57.891 -16.880 1.00 14.06 69 ILE C O 1
ATOM 3254 N N . GLY C 1 70 ? -20.305 59.501 -17.457 1.00 16.29 70 GLY C N 1
ATOM 3255 C CA . GLY C 1 70 ? -19.426 59.896 -18.519 1.00 18.73 70 GLY C CA 1
ATOM 3256 C C . GLY C 1 70 ? -18.179 60.600 -18.001 1.00 20.80 70 GLY C C 1
ATOM 3257 O O . GLY C 1 70 ? -18.166 61.173 -16.943 1.00 20.76 70 GLY C O 1
ATOM 3258 N N . SER C 1 71 ? -17.101 60.564 -18.770 1.00 22.52 71 SER C N 1
ATOM 3259 C CA . SER C 1 71 ? -15.962 61.415 -18.479 1.00 25.27 71 SER C CA 1
ATOM 3260 C C . SER C 1 71 ? -16.440 62.729 -19.031 1.00 27.39 71 SER C C 1
ATOM 3261 O O . SER C 1 71 ? -17.516 62.810 -19.657 1.00 31.35 71 SER C O 1
ATOM 3264 N N . SER C 1 72 ? -15.653 63.776 -18.888 1.00 29.53 72 SER C N 1
ATOM 3265 C CA . SER C 1 72 ? -16.163 65.083 -19.376 1.00 32.68 72 SER C CA 1
ATOM 3266 C C . SER C 1 72 ? -16.077 65.181 -20.920 1.00 32.03 72 SER C C 1
ATOM 3267 O O . SER C 1 72 ? -16.343 66.265 -21.473 1.00 31.82 72 SER C O 1
ATOM 3270 N N . SER C 1 73 ? -15.689 64.086 -21.598 1.00 30.82 73 SER C N 1
ATOM 3271 C CA . SER C 1 73 ? -15.781 64.059 -23.086 1.00 34.26 73 SER C CA 1
ATOM 3272 C C . SER C 1 73 ? -17.238 63.975 -23.549 1.00 35.66 73 SER C C 1
ATOM 3273 O O . SER C 1 73 ? -17.531 64.146 -24.721 1.00 33.47 73 SER C O 1
ATOM 3276 N N . HIS C 1 74 ? -18.138 63.657 -22.607 1.00 34.40 74 HIS C N 1
ATOM 3277 C CA . HIS C 1 74 ? -19.583 63.640 -22.893 1.00 35.99 74 HIS C CA 1
ATOM 3278 C C . HIS C 1 74 ? -20.202 65.015 -22.708 1.00 42.06 74 HIS C C 1
ATOM 3279 O O . HIS C 1 74 ? -19.924 65.691 -21.726 1.00 41.06 74 HIS C O 1
ATOM 3286 N N . PHE C 1 75 ? -21.041 65.444 -23.650 1.00 48.85 75 PHE C N 1
ATOM 3287 C CA . PHE C 1 75 ? -21.694 66.752 -23.521 1.00 61.79 75 PHE C CA 1
ATOM 3288 C C . PHE C 1 75 ? -22.914 66.695 -22.600 1.00 66.81 75 PHE C C 1
ATOM 3289 O O . PHE C 1 75 ? -23.881 65.973 -22.887 1.00 66.26 75 PHE C O 1
ATOM 3297 N N . GLY C 1 76 ? -22.867 67.466 -21.507 1.00 65.75 76 GLY C N 1
ATOM 3298 C CA . GLY C 1 76 ? -24.058 67.733 -20.698 1.00 60.94 76 GLY C CA 1
ATOM 3299 C C . GLY C 1 76 ? -24.695 66.472 -20.146 1.00 59.87 76 GLY C C 1
ATOM 3300 O O . GLY C 1 76 ? -23.998 65.617 -19.542 1.00 58.59 76 GLY C O 1
ATOM 3301 N N . GLN C 1 77 ? -26.007 66.330 -20.355 1.00 54.77 77 GLN C N 1
ATOM 3302 C CA . GLN C 1 77 ? -26.688 65.132 -19.826 1.00 52.83 77 GLN C CA 1
ATOM 3303 C C . GLN C 1 77 ? -26.905 64.012 -20.882 1.00 47.25 77 GLN C C 1
ATOM 3304 O O . GLN C 1 77 ? -27.933 63.271 -20.825 1.00 43.34 77 GLN C O 1
ATOM 3310 N N . GLY C 1 78 ? -25.958 63.907 -21.843 1.00 40.33 78 GLY C N 1
ATOM 3311 C CA . GLY C 1 78 ? -25.945 62.772 -22.795 1.00 35.29 78 GLY C CA 1
ATOM 3312 C C . GLY C 1 78 ? -24.804 61.747 -22.577 1.00 28.52 78 GLY C C 1
ATOM 3313 O O . GLY C 1 78 ? -23.755 62.043 -21.941 1.00 28.03 78 GLY C O 1
ATOM 3314 N N . ILE C 1 79 ? -25.021 60.541 -23.064 1.00 23.31 79 ILE C N 1
ATOM 3315 C CA . ILE C 1 79 ? -23.963 59.545 -23.147 1.00 21.32 79 ILE C CA 1
ATOM 3316 C C . ILE C 1 79 ? -23.767 59.274 -24.678 1.00 19.76 79 ILE C C 1
ATOM 3317 O O . ILE C 1 79 ? -24.728 58.904 -25.358 1.00 19.63 79 ILE C O 1
ATOM 3322 N N . PHE C 1 80 ? -22.551 59.515 -25.198 1.00 19.06 80 PHE C N 1
ATOM 3323 C CA . PHE C 1 80 ? -22.226 59.424 -26.640 1.00 19.43 80 PHE C CA 1
ATOM 3324 C C . PHE C 1 80 ? -21.449 58.194 -26.980 1.00 18.44 80 PHE C C 1
ATOM 3325 O O . PHE C 1 80 ? -20.713 57.654 -26.145 1.00 17.41 80 PHE C O 1
ATOM 3333 N N . GLU C 1 81 ? -21.695 57.699 -28.200 1.00 18.41 81 GLU C N 1
ATOM 3334 C CA . GLU C 1 81 ? -20.905 56.588 -28.698 1.00 18.54 81 GLU C CA 1
ATOM 3335 C C . GLU C 1 81 ? -19.419 57.018 -28.683 1.00 18.75 81 GLU C C 1
ATOM 3336 O O . GLU C 1 81 ? -19.059 58.175 -28.926 1.00 17.59 81 GLU C O 1
ATOM 3342 N N . ASP C 1 82 ? -18.607 56.044 -28.319 1.00 18.32 82 ASP C N 1
ATOM 3343 C CA . ASP C 1 82 ? -17.178 56.113 -28.453 1.00 20.34 82 ASP C CA 1
ATOM 3344 C C . ASP C 1 82 ? -16.501 57.051 -27.463 1.00 20.45 82 ASP C C 1
ATOM 3345 O O . ASP C 1 82 ? -15.390 57.482 -27.711 1.00 26.88 82 ASP C O 1
ATOM 3350 N N . GLU C 1 83 ? -17.165 57.404 -26.392 1.00 18.75 83 GLU C N 1
ATOM 3351 C CA . GLU C 1 83 ? -16.577 58.365 -25.432 1.00 18.28 83 GLU C CA 1
ATOM 3352 C C . GLU C 1 83 ? -16.476 57.635 -24.115 1.00 15.77 83 GLU C C 1
ATOM 3353 O O . GLU C 1 83 ? -17.379 56.848 -23.737 1.00 14.19 83 GLU C O 1
ATOM 3359 N N . LEU C 1 84 ? -15.353 57.887 -23.417 1.00 14.89 84 LEU C N 1
ATOM 3360 C CA . LEU C 1 84 ? -15.003 57.045 -22.252 1.00 14.06 84 LEU C CA 1
ATOM 3361 C C . LEU C 1 84 ? -15.972 57.352 -21.093 1.00 13.69 84 LEU C C 1
ATOM 3362 O O . LEU C 1 84 ? -16.423 58.507 -20.847 1.00 13.70 84 LEU C O 1
ATOM 3367 N N . LEU C 1 85 ? -16.272 56.263 -20.353 1.00 12.60 85 LEU C N 1
ATOM 3368 C CA . LEU C 1 85 ? -17.215 56.368 -19.270 1.00 12.47 85 LEU C CA 1
ATOM 3369 C C . LEU C 1 85 ? -16.880 55.296 -18.218 1.00 11.83 85 LEU C C 1
ATOM 3370 O O . LEU C 1 85 ? -16.168 54.295 -18.504 1.00 11.25 85 LEU C O 1
ATOM 3375 N N . ASN C 1 86 ? -17.440 55.453 -17.023 1.00 11.51 86 ASN C N 1
ATOM 3376 C CA . ASN C 1 86 ? -17.419 54.350 -16.048 1.00 11.26 86 ASN C CA 1
ATOM 3377 C C . ASN C 1 86 ? -18.811 53.731 -16.019 1.00 10.84 86 ASN C C 1
ATOM 3378 O O . ASN C 1 86 ? -19.766 54.407 -16.394 1.00 11.29 86 ASN C O 1
ATOM 3383 N N . ILE C 1 87 ? -18.957 52.480 -15.553 1.00 10.23 87 ILE C N 1
ATOM 3384 C CA . ILE C 1 87 ? -20.211 51.775 -15.477 1.00 10.01 87 ILE C CA 1
ATOM 3385 C C . ILE C 1 87 ? -20.353 51.316 -14.011 1.00 10.50 87 ILE C C 1
ATOM 3386 O O . ILE C 1 87 ? -19.381 50.893 -13.331 1.00 11.58 87 ILE C O 1
ATOM 3391 N N . GLN C 1 88 ? -21.562 51.517 -13.490 1.00 10.44 88 GLN C N 1
ATOM 3392 C CA . GLN C 1 88 ? -21.798 51.117 -12.077 1.00 11.23 88 GLN C CA 1
ATOM 3393 C C . GLN C 1 88 ? -23.183 50.482 -11.948 1.00 10.99 88 GLN C C 1
ATOM 3394 O O . GLN C 1 88 ? -24.198 51.021 -12.529 1.00 11.72 88 GLN C O 1
ATOM 3400 N N . PHE C 1 89 ? -23.301 49.411 -11.135 1.00 10.81 89 PHE C N 1
ATOM 3401 C CA . PHE C 1 89 ? -24.658 48.936 -10.922 1.00 10.82 89 PHE C CA 1
ATOM 3402 C C . PHE C 1 89 ? -25.393 49.964 -10.009 1.00 11.52 89 PHE C C 1
ATOM 3403 O O . PHE C 1 89 ? -24.827 50.397 -8.960 1.00 11.66 89 PHE C O 1
ATOM 3411 N N . ALA C 1 90 ? -26.604 50.352 -10.379 1.00 11.73 90 ALA C N 1
ATOM 3412 C CA . ALA C 1 90 ? -27.351 51.452 -9.751 1.00 12.68 90 ALA C CA 1
ATOM 3413 C C . ALA C 1 90 ? -28.389 50.818 -8.828 1.00 13.33 90 ALA C C 1
ATOM 3414 O O . ALA C 1 90 ? -29.582 50.858 -9.095 1.00 13.92 90 ALA C O 1
ATOM 3416 N N . ILE C 1 91 ? -27.889 50.247 -7.737 1.00 13.56 91 ILE C N 1
ATOM 3417 C CA . ILE C 1 91 ? -28.721 49.597 -6.708 1.00 14.56 91 ILE C CA 1
ATOM 3418 C C . ILE C 1 91 ? -28.289 50.082 -5.318 1.00 15.30 91 ILE C C 1
ATOM 3419 O O . ILE C 1 91 ? -27.109 50.452 -5.110 1.00 15.47 91 ILE C O 1
ATOM 3424 N N . SER C 1 92 ? -29.233 50.053 -4.371 1.00 15.87 92 SER C N 1
ATOM 3425 C CA . SER C 1 92 ? -28.896 50.265 -3.000 1.00 17.49 92 SER C CA 1
ATOM 3426 C C . SER C 1 92 ? -28.260 48.992 -2.473 1.00 18.04 92 SER C C 1
ATOM 3427 O O . SER C 1 92 ? -28.557 47.893 -2.961 1.00 18.23 92 SER C O 1
ATOM 3430 N N . THR C 1 93 ? -27.311 49.139 -1.576 1.00 19.24 93 THR C N 1
ATOM 3431 C CA . THR C 1 93 ? -26.627 47.925 -1.048 1.00 20.69 93 THR C CA 1
ATOM 3432 C C . THR C 1 93 ? -26.558 47.938 0.501 1.00 21.97 93 THR C C 1
ATOM 3433 O O . THR C 1 93 ? -26.926 48.927 1.133 1.00 22.38 93 THR C O 1
ATOM 3437 N N . SER C 1 94 ? -26.133 46.814 1.093 1.00 22.39 94 SER C N 1
ATOM 3438 C CA . SER C 1 94 ? -25.720 46.828 2.499 1.00 25.36 94 SER C CA 1
ATOM 3439 C C . SER C 1 94 ? -24.565 47.866 2.656 1.00 25.69 94 SER C C 1
ATOM 3440 O O . SER C 1 94 ? -23.922 48.251 1.685 1.00 24.40 94 SER C O 1
ATOM 3443 N N . LYS C 1 95 ? -24.300 48.338 3.892 1.00 28.79 95 LYS C N 1
ATOM 3444 C CA . LYS C 1 95 ? -23.060 49.135 4.085 1.00 31.77 95 LYS C CA 1
ATOM 3445 C C . LYS C 1 95 ? -21.784 48.373 3.698 1.00 31.13 95 LYS C C 1
ATOM 3446 O O . LYS C 1 95 ? -20.919 48.943 3.037 1.00 31.49 95 LYS C O 1
ATOM 3452 N N . MET C 1 96 ? -21.707 47.095 4.099 1.00 32.74 96 MET C N 1
ATOM 3453 C CA . MET C 1 96 ? -20.557 46.221 3.818 1.00 33.88 96 MET C CA 1
ATOM 3454 C C . MET C 1 96 ? -20.268 46.174 2.324 1.00 32.06 96 MET C C 1
ATOM 3455 O O . MET C 1 96 ? -19.119 46.146 1.917 1.00 33.16 96 MET C O 1
ATOM 3460 N N . CYS C 1 97 ? -21.316 46.154 1.491 1.00 28.50 97 CYS C N 1
ATOM 3461 C CA . CYS C 1 97 ? -21.152 45.976 0.006 1.00 26.08 97 CYS C CA 1
ATOM 3462 C C . CYS C 1 97 ? -21.205 47.241 -0.852 1.00 24.34 97 CYS C C 1
ATOM 3463 O O . CYS C 1 97 ? -21.195 47.204 -2.095 1.00 23.01 97 CYS C O 1
ATOM 3466 N N . VAL C 1 98 ? -21.244 48.404 -0.194 1.00 25.28 98 VAL C N 1
ATOM 3467 C CA . VAL C 1 98 ? -21.345 49.682 -0.927 1.00 25.44 98 VAL C CA 1
ATOM 3468 C C . VAL C 1 98 ? -20.212 49.827 -1.911 1.00 24.11 98 VAL C C 1
ATOM 3469 O O . VAL C 1 98 ? -20.387 50.440 -2.949 1.00 24.10 98 VAL C O 1
ATOM 3473 N N . SER C 1 99 ? -19.052 49.261 -1.601 1.00 23.17 99 SER C N 1
ATOM 3474 C CA . SER C 1 99 ? -17.922 49.408 -2.529 1.00 24.51 99 SER C CA 1
ATOM 3475 C C . SER C 1 99 ? -17.771 48.300 -3.551 1.00 22.68 99 SER C C 1
ATOM 3476 O O . SER C 1 99 ? -16.641 48.128 -4.064 1.00 22.04 99 SER C O 1
ATOM 3479 N N . TYR C 1 100 ? -18.864 47.569 -3.855 1.00 18.88 100 TYR C N 1
ATOM 3480 C CA . TYR C 1 100 ? -18.887 46.529 -4.909 1.00 18.66 100 TYR C CA 1
ATOM 3481 C C . TYR C 1 100 ? -19.960 46.784 -5.957 1.00 16.98 100 TYR C C 1
ATOM 3482 O O . TYR C 1 100 ? -20.641 45.858 -6.385 1.00 16.30 100 TYR C O 1
ATOM 3491 N N . THR C 1 101 ? -20.096 48.047 -6.401 1.00 16.54 101 THR C N 1
ATOM 3492 C CA . THR C 1 101 ? -21.098 48.279 -7.463 1.00 14.98 101 THR C CA 1
ATOM 3493 C C . THR C 1 101 ? -20.401 48.775 -8.752 1.00 13.30 101 THR C C 1
ATOM 3494 O O . THR C 1 101 ? -20.976 48.671 -9.837 1.00 12.79 101 THR C O 1
ATOM 3498 N N . ILE C 1 102 ? -19.221 49.385 -8.588 1.00 12.85 102 ILE C N 1
ATOM 3499 C CA . ILE C 1 102 ? -18.553 50.081 -9.703 1.00 12.04 102 ILE C CA 1
ATOM 3500 C C . ILE C 1 102 ? -17.765 49.028 -10.495 1.00 11.93 102 ILE C C 1
ATOM 3501 O O . ILE C 1 102 ? -16.895 48.377 -9.951 1.00 11.99 102 ILE C O 1
ATOM 3506 N N . TRP C 1 103 ? -18.018 49.006 -11.800 1.00 11.19 103 TRP C N 1
ATOM 3507 C CA . TRP C 1 103 ? -17.374 47.981 -12.667 1.00 11.31 103 TRP C CA 1
ATOM 3508 C C . TRP C 1 103 ? -15.899 48.268 -12.764 1.00 11.63 103 TRP C C 1
ATOM 3509 O O . TRP C 1 103 ? -15.451 49.445 -12.915 1.00 12.04 103 TRP C O 1
ATOM 3520 N N . LYS C 1 104 ? -15.140 47.160 -12.776 1.00 12.06 104 LYS C N 1
ATOM 3521 C CA . LYS C 1 104 ? -13.678 47.221 -13.079 1.00 12.91 104 LYS C CA 1
ATOM 3522 C C . LYS C 1 104 ? -13.294 45.967 -13.868 1.00 12.85 104 LYS C C 1
ATOM 3523 O O . LYS C 1 104 ? -14.002 44.978 -13.902 1.00 13.38 104 LYS C O 1
ATOM 3529 N N . VAL C 1 105 ? -12.133 46.015 -14.447 1.00 13.17 105 VAL C N 1
ATOM 3530 C CA . VAL C 1 105 ? -11.540 44.857 -15.085 1.00 13.35 105 VAL C CA 1
ATOM 3531 C C . VAL C 1 105 ? -10.672 44.159 -14.059 1.00 13.99 105 VAL C C 1
ATOM 3532 O O . VAL C 1 105 ? -9.822 44.777 -13.413 1.00 15.44 105 VAL C O 1
ATOM 3536 N N . GLY C 1 106 ? -10.877 42.876 -13.886 1.00 13.80 106 GLY C N 1
ATOM 3537 C CA . GLY C 1 106 ? -10.177 42.056 -12.838 1.00 14.83 106 GLY C CA 1
ATOM 3538 C C . GLY C 1 106 ? -8.756 41.724 -13.296 1.00 15.32 106 GLY C C 1
ATOM 3539 O O . GLY C 1 106 ? -8.323 42.148 -14.345 1.00 14.99 106 GLY C O 1
ATOM 3540 N N . ASP C 1 107 ? -8.044 40.978 -12.451 1.00 16.30 107 ASP C N 1
ATOM 3541 C CA . ASP C 1 107 ? -6.678 40.622 -12.757 1.00 16.80 107 ASP C CA 1
ATOM 3542 C C . ASP C 1 107 ? -6.731 39.543 -13.823 1.00 17.11 107 ASP C C 1
ATOM 3543 O O . ASP C 1 107 ? -7.815 38.955 -14.114 1.00 17.06 107 ASP C O 1
ATOM 3548 N N . TYR C 1 108 ? -5.558 39.288 -14.412 1.00 17.68 108 TYR C N 1
ATOM 3549 C CA . TYR C 1 108 ? -5.447 38.149 -15.372 1.00 18.06 108 TYR C CA 1
ATOM 3550 C C . TYR C 1 108 ? -5.892 36.813 -14.756 1.00 18.58 108 TYR C C 1
ATOM 3551 O O . TYR C 1 108 ? -5.453 36.434 -13.690 1.00 19.32 108 TYR C O 1
ATOM 3560 N N . ASP C 1 109 ? -6.656 35.998 -15.500 1.00 18.94 109 ASP C N 1
ATOM 3561 C CA . ASP C 1 109 ? -7.016 34.679 -15.043 1.00 20.14 109 ASP C CA 1
ATOM 3562 C C . ASP C 1 109 ? -6.369 33.724 -16.003 1.00 20.75 109 ASP C C 1
ATOM 3563 O O . ASP C 1 109 ? -6.824 33.647 -17.126 1.00 19.62 109 ASP C O 1
ATOM 3568 N N . ALA C 1 110 ? -5.285 33.062 -15.600 1.00 21.96 110 ALA C N 1
ATOM 3569 C CA . ALA C 1 110 ? -4.447 32.300 -16.503 1.00 23.07 110 ALA C CA 1
ATOM 3570 C C . ALA C 1 110 ? -5.219 31.146 -17.161 1.00 24.05 110 ALA C C 1
ATOM 3571 O O . ALA C 1 110 ? -4.970 30.831 -18.347 1.00 24.39 110 ALA C O 1
ATOM 3573 N N . SER C 1 111 ? -6.107 30.511 -16.396 1.00 24.12 111 SER C N 1
ATOM 3574 C CA . SER C 1 111 ? -6.882 29.375 -16.943 1.00 25.20 111 SER C CA 1
ATOM 3575 C C . SER C 1 111 ? -7.809 29.783 -18.101 1.00 23.93 111 SER C C 1
ATOM 3576 O O . SER C 1 111 ? -7.994 29.003 -19.025 1.00 23.95 111 SER C O 1
ATOM 3579 N N . LEU C 1 112 ? -8.356 30.996 -18.035 1.00 22.38 112 LEU C N 1
ATOM 3580 C CA . LEU C 1 112 ? -9.341 31.491 -19.007 1.00 21.83 112 LEU C CA 1
ATOM 3581 C C . LEU C 1 112 ? -8.643 32.344 -20.030 1.00 21.40 112 LEU C C 1
ATOM 3582 O O . LEU C 1 112 ? -9.235 32.602 -21.116 1.00 21.63 112 LEU C O 1
ATOM 3587 N N . GLY C 1 113 ? -7.382 32.702 -19.763 1.00 20.59 113 GLY C N 1
ATOM 3588 C CA . GLY C 1 113 ? -6.589 33.542 -20.657 1.00 20.27 113 GLY C CA 1
ATOM 3589 C C . GLY C 1 113 ? -7.114 34.929 -20.852 1.00 18.93 113 GLY C C 1
ATOM 3590 O O . GLY C 1 113 ? -6.982 35.494 -21.9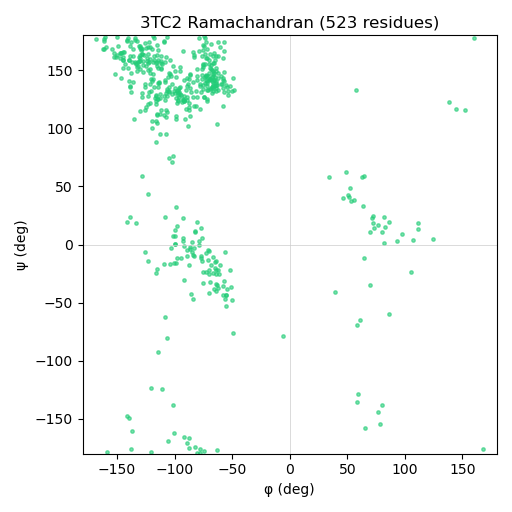48 1.00 18.69 113 GLY C O 1
ATOM 3591 N N . THR C 1 114 ? -7.747 35.537 -19.837 1.00 17.67 114 THR C N 1
ATOM 3592 C CA . THR C 1 114 ? -8.326 36.810 -20.023 1.00 17.25 114 THR C CA 1
ATOM 3593 C C . THR C 1 114 ? -8.531 37.469 -18.647 1.00 16.99 114 THR C C 1
ATOM 3594 O O . THR C 1 114 ? -8.222 36.839 -17.653 1.00 16.56 114 THR C O 1
ATOM 3598 N N . MET C 1 115 ? -9.050 38.686 -18.711 1.00 16.53 115 MET C N 1
ATOM 3599 C CA . MET C 1 115 ? -9.444 39.421 -17.452 1.00 16.99 115 MET C CA 1
ATOM 3600 C C . MET C 1 115 ? -10.907 39.437 -17.381 1.00 15.97 115 MET C C 1
ATOM 3601 O O . MET C 1 115 ? -11.580 39.739 -18.392 1.00 16.14 115 MET C O 1
ATOM 3606 N N . LEU C 1 116 ? -11.470 39.044 -16.213 1.00 15.42 116 LEU C N 1
ATOM 3607 C CA . LEU C 1 116 ? -12.922 39.068 -16.034 1.00 15.37 116 LEU C CA 1
ATOM 3608 C C . LEU C 1 116 ? -13.464 40.402 -15.553 1.00 14.82 116 LEU C C 1
ATOM 3609 O O . LEU C 1 116 ? -12.763 41.110 -14.836 1.00 15.21 116 LEU C O 1
ATOM 3614 N N . LEU C 1 117 ? -14.668 40.790 -15.969 1.00 13.73 117 LEU C N 1
ATOM 3615 C CA . LEU C 1 117 ? -15.265 41.987 -15.357 1.00 13.34 117 LEU C CA 1
ATOM 3616 C C . LEU C 1 117 ? -15.803 41.745 -13.937 1.00 13.18 117 LEU C C 1
ATOM 3617 O O . LEU C 1 117 ? -16.412 40.699 -13.686 1.00 13.48 117 LEU C O 1
ATOM 3622 N N . GLU C 1 118 ? -15.488 42.660 -13.013 1.00 12.99 118 GLU C N 1
ATOM 3623 C CA . GLU C 1 118 ? -15.788 42.540 -11.594 1.00 13.76 118 GLU C CA 1
ATOM 3624 C C . GLU C 1 118 ? -16.280 43.907 -11.109 1.00 12.80 118 GLU C C 1
ATOM 3625 O O . GLU C 1 118 ? -16.423 44.862 -11.878 1.00 13.07 118 GLU C O 1
ATOM 3631 N N . THR C 1 119 ? -16.704 43.963 -9.876 1.00 13.14 119 THR C N 1
ATOM 3632 C CA . THR C 1 119 ? -17.028 45.240 -9.277 1.00 12.80 119 THR C CA 1
ATOM 3633 C C . THR C 1 119 ? -15.969 45.608 -8.207 1.00 13.76 119 THR C C 1
ATOM 3634 O O . THR C 1 119 ? -15.084 44.783 -7.885 1.00 15.21 119 THR C O 1
ATOM 3638 N N . GLY C 1 120 ? -16.076 46.809 -7.645 1.00 13.53 120 GLY C N 1
ATOM 3639 C CA . GLY C 1 120 ? -14.969 47.252 -6.766 1.00 15.38 120 GLY C CA 1
ATOM 3640 C C . GLY C 1 120 ? -14.049 48.318 -7.275 1.00 15.99 120 GLY C C 1
ATOM 3641 O O . GLY C 1 120 ? -13.032 48.570 -6.614 1.00 17.99 120 GLY C O 1
ATOM 3642 N N . GLY C 1 121 ? -14.330 48.873 -8.459 1.00 15.03 121 GLY C N 1
ATOM 3643 C CA . GLY C 1 121 ? -13.531 49.955 -9.040 1.00 15.92 121 GLY C CA 1
ATOM 3644 C C . GLY C 1 121 ? -13.903 51.322 -8.491 1.00 16.32 121 GLY C C 1
ATOM 3645 O O . GLY C 1 121 ? -14.701 51.489 -7.540 1.00 15.89 121 GLY C O 1
ATOM 3646 N N . THR C 1 122 ? -13.278 52.340 -9.084 1.00 17.14 122 THR C N 1
ATOM 3647 C CA . THR C 1 122 ? -13.502 53.727 -8.727 1.00 17.37 122 THR C CA 1
ATOM 3648 C C . THR C 1 122 ? -14.148 54.444 -9.919 1.00 16.51 122 THR C C 1
ATOM 3649 O O . THR C 1 122 ? -14.192 53.876 -11.030 1.00 15.37 122 THR C O 1
ATOM 3653 N N . ILE C 1 123 ? -14.652 55.635 -9.666 1.00 17.27 123 ILE C N 1
ATOM 3654 C CA . ILE C 1 123 ? -15.208 56.495 -10.762 1.00 18.09 123 ILE C CA 1
ATOM 3655 C C . ILE C 1 123 ? -14.368 57.762 -10.938 1.00 19.18 123 ILE C C 1
ATOM 3656 O O . ILE C 1 123 ? -13.880 58.355 -9.957 1.00 20.37 123 ILE C O 1
ATOM 3661 N N . GLY C 1 124 ? -14.139 58.160 -12.194 1.00 20.20 124 GLY C N 1
ATOM 3662 C CA . GLY C 1 124 ? -13.588 59.484 -12.477 1.00 21.32 124 GLY C CA 1
ATOM 3663 C C . GLY C 1 124 ? -12.136 59.690 -12.134 1.00 22.34 124 GLY C C 1
ATOM 3664 O O . GLY C 1 124 ? -11.695 60.847 -11.923 1.00 24.56 124 GLY C O 1
ATOM 3665 N N . GLN C 1 125 ? -11.354 58.610 -12.093 1.00 22.38 125 GLN C N 1
ATOM 3666 C CA . GLN C 1 125 ? -9.958 58.722 -11.708 1.00 25.03 125 GLN C CA 1
ATOM 3667 C C . GLN C 1 125 ? -9.078 58.063 -12.751 1.00 23.41 125 GLN C C 1
ATOM 3668 O O . GLN C 1 125 ? -9.565 57.323 -13.612 1.00 20.70 125 GLN C O 1
ATOM 3674 N N . ALA C 1 126 ? -7.772 58.286 -12.663 1.00 24.93 126 ALA C N 1
ATOM 3675 C CA . ALA C 1 126 ? -6.842 57.743 -13.677 1.00 26.21 126 ALA C CA 1
ATOM 3676 C C . ALA C 1 126 ? -6.743 56.231 -13.544 1.00 26.63 126 ALA C C 1
ATOM 3677 O O . ALA C 1 126 ? -6.487 55.529 -14.517 1.00 28.55 126 ALA C O 1
ATOM 3679 N N . ASP C 1 127 ? -7.021 55.767 -12.329 1.00 26.53 127 ASP C N 1
ATOM 3680 C CA . ASP C 1 127 ? -7.044 54.365 -11.991 1.00 26.37 127 ASP C CA 1
ATOM 3681 C C . ASP C 1 127 ? -8.438 53.658 -12.136 1.00 22.18 127 ASP C C 1
ATOM 3682 O O . ASP C 1 127 ? -8.543 52.431 -11.892 1.00 20.03 127 ASP C O 1
ATOM 3687 N N . SER C 1 128 ? -9.475 54.413 -12.539 1.00 19.14 128 SER C N 1
ATOM 3688 C CA . SER C 1 128 ? -10.768 53.782 -12.855 1.00 17.16 128 SER C CA 1
ATOM 3689 C C . SER C 1 128 ? -10.689 52.968 -14.131 1.00 17.15 128 SER C C 1
ATOM 3690 O O . SER C 1 128 ? -9.871 53.232 -15.037 1.00 17.21 128 SER C O 1
ATOM 3693 N N . SER C 1 129 ? -11.628 52.047 -14.256 1.00 14.94 129 SER C N 1
ATOM 3694 C CA . SER C 1 129 ? -11.775 51.255 -15.452 1.00 13.99 129 SER C CA 1
ATOM 3695 C C . SER C 1 129 ? -12.681 52.087 -16.365 1.00 13.35 129 SER C C 1
ATOM 3696 O O . SER C 1 129 ? -13.846 52.356 -16.018 1.00 13.03 129 SER C O 1
ATOM 3699 N N . TRP C 1 130 ? -12.113 52.509 -17.504 1.00 12.22 130 TRP C N 1
ATOM 3700 C CA . TRP C 1 130 ? -12.806 53.283 -18.522 1.00 12.30 130 TRP C CA 1
ATOM 3701 C C . TRP C 1 130 ? -13.322 52.397 -19.633 1.00 12.02 130 TRP C C 1
ATOM 3702 O O . TRP C 1 130 ? -12.531 51.639 -20.235 1.00 12.52 130 TRP C O 1
ATOM 3713 N N . PHE C 1 131 ? -14.605 52.538 -20.000 1.00 11.54 131 PHE C N 1
ATOM 3714 C CA . PHE C 1 131 ? -15.194 51.706 -21.074 1.00 11.76 131 PHE C CA 1
ATOM 3715 C C . PHE C 1 131 ? -15.809 52.664 -22.095 1.00 12.33 131 PHE C C 1
ATOM 3716 O O . PHE C 1 131 ? -15.862 53.884 -21.850 1.00 12.61 131 PHE C O 1
ATOM 3724 N N . LYS C 1 132 ? -16.279 52.138 -23.218 1.00 12.71 132 LYS C N 1
ATOM 3725 C CA . LYS C 1 132 ? -16.905 53.015 -24.221 1.00 13.59 132 LYS C CA 1
ATOM 3726 C C . LYS C 1 132 ? -17.960 52.197 -24.789 1.00 13.17 132 LYS C C 1
ATOM 3727 O O . LYS C 1 132 ? -17.831 50.981 -24.819 1.00 12.88 132 LYS C O 1
ATOM 3733 N N . ILE C 1 133 ? -18.952 52.861 -25.385 1.00 13.07 133 ILE C N 1
ATOM 3734 C CA . ILE C 1 133 ? -20.079 52.104 -26.064 1.00 12.99 133 ILE C CA 1
ATOM 3735 C C . ILE C 1 133 ? -20.018 52.439 -27.552 1.00 13.91 133 ILE C C 1
ATOM 3736 O O . ILE C 1 133 ? -19.936 53.629 -27.933 1.00 14.40 133 ILE C O 1
ATOM 3741 N N . VAL C 1 134 ? -19.901 51.399 -28.420 1.00 14.64 134 VAL C N 1
ATOM 3742 C CA . VAL C 1 134 ? -19.793 51.636 -29.882 1.00 15.73 134 VAL C CA 1
ATOM 3743 C C . VAL C 1 134 ? -20.869 50.850 -30.586 1.00 15.72 134 VAL C C 1
ATOM 3744 O O . VAL C 1 134 ? -21.361 49.905 -30.060 1.00 14.29 134 VAL C O 1
ATOM 3748 N N . LYS C 1 135 ? -21.288 51.318 -31.761 1.00 17.98 135 LYS C N 1
ATOM 3749 C CA . LYS C 1 135 ? -22.306 50.607 -32.520 1.00 19.76 135 LYS C CA 1
ATOM 3750 C C . LYS C 1 135 ? -21.758 49.218 -32.952 1.00 20.76 135 LYS C C 1
ATOM 3751 O O . LYS C 1 135 ? -20.573 49.075 -33.363 1.00 23.33 135 LYS C O 1
ATOM 3757 N N . SER C 1 136 ? -22.529 48.165 -32.801 1.00 20.07 136 SER C N 1
ATOM 3758 C CA . SER C 1 136 ? -22.061 46.839 -33.281 1.00 21.51 136 SER C CA 1
ATOM 3759 C C . SER C 1 136 ? -22.184 46.782 -34.815 1.00 24.92 136 SER C C 1
ATOM 3760 O O . SER C 1 136 ? -22.908 47.546 -35.393 1.00 23.18 136 SER C O 1
ATOM 3763 N N . SER C 1 137 ? -21.496 45.842 -35.436 1.00 27.98 137 SER C N 1
ATOM 3764 C CA . SER C 1 137 ? -21.693 45.676 -36.899 1.00 35.30 137 SER C CA 1
ATOM 3765 C C . SER C 1 137 ? -23.045 45.101 -37.319 1.00 38.48 137 SER C C 1
ATOM 3766 O O . SER C 1 137 ? -23.287 44.990 -38.524 1.00 44.09 137 SER C O 1
ATOM 3769 N N . GLN C 1 138 ? -23.903 44.688 -36.362 1.00 38.76 138 GLN C N 1
ATOM 3770 C CA . GLN C 1 138 ? -25.233 44.121 -36.665 1.00 43.45 138 GLN C CA 1
ATOM 3771 C C . GLN C 1 138 ? -26.299 45.033 -36.146 1.00 41.45 138 GLN C C 1
ATOM 3772 O O . GLN C 1 138 ? -26.750 45.956 -36.837 1.00 48.48 138 GLN C O 1
ATOM 3778 N N . PHE C 1 139 ? -26.723 44.754 -34.921 1.00 32.04 139 PHE C N 1
ATOM 3779 C CA . PHE C 1 139 ? -27.758 45.523 -34.283 1.00 28.06 139 PHE C CA 1
ATOM 3780 C C . PHE C 1 139 ? -27.161 45.843 -32.920 1.00 22.99 139 PHE C C 1
ATOM 3781 O O . PHE C 1 139 ? -26.327 45.085 -32.417 1.00 22.64 139 PHE C O 1
ATOM 3789 N N . GLY C 1 140 ? -27.691 46.882 -32.322 1.00 20.22 140 GLY C N 1
ATOM 3790 C CA . GLY C 1 140 ? -27.207 47.214 -30.935 1.00 16.82 140 GLY C CA 1
ATOM 3791 C C . GLY C 1 140 ? -25.764 47.630 -30.918 1.00 15.73 140 GLY C C 1
ATOM 3792 O O . GLY C 1 140 ? -25.241 48.232 -31.895 1.00 14.74 140 GLY C O 1
ATOM 3793 N N . TYR C 1 141 ? -25.181 47.486 -29.724 1.00 13.38 141 TYR C N 1
ATOM 3794 C CA . TYR C 1 141 ? -23.916 48.126 -29.373 1.00 12.88 141 TYR C CA 1
ATOM 3795 C C . TYR C 1 141 ? -22.938 47.090 -28.807 1.00 12.27 141 TYR C C 1
ATOM 3796 O O . TYR C 1 141 ? -23.367 46.005 -28.434 1.00 12.09 141 TYR C O 1
ATOM 3805 N N . ASN C 1 142 ? -21.657 47.414 -28.734 1.00 12.28 142 ASN C N 1
ATOM 3806 C CA . ASN C 1 142 ? -20.711 46.607 -27.990 1.00 12.20 142 ASN C CA 1
ATOM 3807 C C . ASN C 1 142 ? -20.084 47.556 -26.953 1.00 12.01 142 ASN C C 1
ATOM 3808 O O . ASN C 1 142 ? -20.102 48.776 -27.115 1.00 11.34 142 ASN C O 1
ATOM 3813 N N . LEU C 1 143 ? -19.565 46.917 -25.888 1.00 11.91 143 LEU C N 1
ATOM 3814 C CA . LEU C 1 143 ? -18.804 47.618 -24.852 1.00 11.62 143 LEU C CA 1
ATOM 3815 C C . LEU C 1 143 ? -17.376 47.336 -25.114 1.00 11.95 143 LEU C C 1
ATOM 3816 O O . LEU C 1 143 ? -17.024 46.162 -25.399 1.00 12.57 143 LEU C O 1
ATOM 3821 N N . LEU C 1 144 ? -16.514 48.361 -24.994 1.00 12.64 144 LEU C N 1
ATOM 3822 C CA . LEU C 1 144 ? -15.061 48.158 -25.103 1.00 12.78 144 LEU C CA 1
ATOM 3823 C C . LEU C 1 144 ? -14.450 48.671 -23.818 1.00 13.36 144 LEU C C 1
ATOM 3824 O O . LEU C 1 144 ? -14.988 49.600 -23.184 1.00 12.54 144 LEU C O 1
ATOM 3829 N N . TYR C 1 145 ? -13.332 48.060 -23.438 1.00 13.54 145 TYR C N 1
ATOM 3830 C CA . TYR C 1 145 ? -12.608 48.500 -22.237 1.00 14.18 145 TYR C CA 1
ATOM 3831 C C . TYR C 1 145 ? -11.386 49.194 -22.763 1.00 15.25 145 TYR C C 1
ATOM 3832 O O . TYR C 1 145 ? -10.672 48.656 -23.630 1.00 15.24 145 TYR C O 1
ATOM 3841 N N . CYS C 1 146 ? -11.098 50.380 -22.251 1.00 16.01 146 CYS C N 1
ATOM 3842 C CA . CYS C 1 146 ? -9.946 51.120 -22.725 1.00 17.61 146 CYS C CA 1
ATOM 3843 C C . CYS C 1 146 ? -8.815 51.275 -21.648 1.00 18.87 146 CYS C C 1
ATOM 3844 O O . CYS C 1 146 ? -8.865 52.194 -20.795 1.00 17.34 146 CYS C O 1
ATOM 3847 N N . PRO C 1 147 ? -7.837 50.399 -21.671 1.00 20.51 147 PRO C N 1
ATOM 3848 C CA . PRO C 1 147 ? -6.811 50.300 -20.633 1.00 22.85 147 PRO C CA 1
ATOM 3849 C C . PRO C 1 147 ? -5.833 51.457 -20.747 1.00 25.90 147 PRO C C 1
ATOM 3850 O O . PRO C 1 147 ? -5.681 52.046 -21.818 1.00 26.10 147 PRO C O 1
ATOM 3854 N N . VAL C 1 148 ? -5.187 51.778 -19.624 1.00 32.52 148 VAL C N 1
ATOM 3855 C CA . VAL C 1 148 ? -4.410 53.002 -19.394 1.00 41.96 148 VAL C CA 1
ATOM 3856 C C . VAL C 1 148 ? -3.025 52.640 -18.875 1.00 45.26 148 VAL C C 1
ATOM 3857 O O . VAL C 1 148 ? -2.512 51.549 -19.173 1.00 56.64 148 VAL C O 1
ATOM 3861 N N . ASP C 1 154 ? -10.892 48.379 -33.127 1.00 27.38 154 ASP C N 1
ATOM 3862 C CA . ASP C 1 154 ? -10.460 49.557 -32.291 1.00 24.53 154 ASP C CA 1
ATOM 3863 C C . ASP C 1 154 ? -8.959 49.565 -32.038 1.00 23.49 154 ASP C C 1
ATOM 3864 O O . ASP C 1 154 ? -8.385 48.544 -31.675 1.00 22.18 154 ASP C O 1
ATOM 3869 N N . GLN C 1 155 ? -8.310 50.710 -32.224 1.00 21.65 155 GLN C N 1
ATOM 3870 C CA . GLN C 1 155 ? -6.858 50.737 -32.140 1.00 21.75 155 GLN C CA 1
ATOM 3871 C C . GLN C 1 155 ? -6.282 50.426 -30.726 1.00 22.13 155 GLN C C 1
ATOM 3872 O O . GLN C 1 155 ? -5.224 49.758 -30.598 1.00 23.49 155 GLN C O 1
ATOM 3878 N N . PHE C 1 156 ? -6.949 50.909 -29.685 1.00 20.72 156 PHE C N 1
ATOM 3879 C CA . PHE C 1 156 ? -6.418 50.845 -28.347 1.00 20.09 156 PHE C CA 1
ATOM 3880 C C . PHE C 1 156 ? -7.326 50.129 -27.318 1.00 19.54 156 PHE C C 1
ATOM 3881 O O . PHE C 1 156 ? -6.908 49.952 -26.137 1.00 21.16 156 PHE C O 1
ATOM 3889 N N . CYS C 1 157 ? -8.582 49.906 -27.675 1.00 18.12 157 CYS C N 1
ATOM 3890 C CA . CYS C 1 157 ? -9.522 49.369 -26.665 1.00 16.47 157 CYS C CA 1
ATOM 3891 C C . CYS C 1 157 ? -9.833 47.920 -26.959 1.00 15.92 157 CYS C C 1
ATOM 3892 O O . CYS C 1 157 ? -9.637 47.453 -28.098 1.00 16.60 157 CYS C O 1
ATOM 3895 N N . LEU C 1 158 ? -10.344 47.198 -25.926 1.00 14.57 158 LEU C N 1
ATOM 3896 C CA . LEU C 1 158 ? -10.482 45.734 -26.029 1.00 15.28 158 LEU C CA 1
ATOM 3897 C C . LEU C 1 158 ? -11.949 45.387 -25.895 1.00 14.09 158 LEU C C 1
ATOM 3898 O O . LEU C 1 158 ? -12.705 45.992 -25.135 1.00 13.53 158 LEU C O 1
ATOM 3903 N N . LYS C 1 159 ? -12.408 44.403 -26.647 1.00 14.09 159 LYS C N 1
ATOM 3904 C CA . LYS C 1 159 ? -13.827 44.064 -26.685 1.00 13.89 159 LYS C CA 1
ATOM 3905 C C . LYS C 1 159 ? -14.269 43.349 -25.405 1.00 12.95 159 LYS C C 1
ATOM 3906 O O . LYS C 1 159 ? -13.497 42.577 -24.834 1.00 13.24 159 LYS C O 1
ATOM 3912 N N . VAL C 1 160 ? -15.483 43.627 -24.968 1.00 11.98 160 VAL C N 1
ATOM 3913 C CA . VAL C 1 160 ? -16.106 42.856 -23.891 1.00 11.65 160 VAL C CA 1
ATOM 3914 C C . VAL C 1 160 ? -16.998 41.770 -24.436 1.00 12.10 160 VAL C C 1
ATOM 3915 O O . VAL C 1 160 ? -17.863 42.007 -25.327 1.00 12.93 160 VAL C O 1
ATOM 3919 N N . GLY C 1 161 ? -16.787 40.536 -24.001 1.00 12.36 161 GLY C N 1
ATOM 3920 C CA . GLY C 1 161 ? -17.623 39.459 -24.501 1.00 12.69 161 GLY C CA 1
ATOM 3921 C C . GLY C 1 161 ? -17.828 38.597 -23.236 1.00 12.98 161 GLY C C 1
ATOM 3922 O O . GLY C 1 161 ? -17.920 39.116 -22.149 1.00 12.83 161 GLY C O 1
ATOM 3923 N N . VAL C 1 162 ? -17.949 37.317 -23.442 1.00 14.09 162 VAL C N 1
ATOM 3924 C CA . VAL C 1 162 ? -18.392 36.345 -22.384 1.00 14.74 162 VAL C CA 1
ATOM 3925 C C . VAL C 1 162 ? -17.466 35.112 -22.478 1.00 15.68 162 VAL C C 1
ATOM 3926 O O . VAL C 1 162 ? -17.182 34.527 -23.551 1.00 17.19 162 VAL C O 1
ATOM 3930 N N . VAL C 1 163 ? -17.118 34.621 -21.298 1.00 16.57 163 VAL C N 1
ATOM 3931 C CA . VAL C 1 163 ? -16.435 33.320 -21.139 1.00 17.55 163 VAL C CA 1
ATOM 3932 C C . VAL C 1 163 ? -17.308 32.504 -20.232 1.00 18.51 163 VAL C C 1
ATOM 3933 O O . VAL C 1 163 ? -18.088 33.089 -19.444 1.00 18.23 163 VAL C O 1
ATOM 3937 N N . HIS C 1 164 ? -17.221 31.167 -20.291 1.00 20.70 164 HIS C N 1
ATOM 3938 C CA . HIS C 1 164 ? -17.994 30.344 -19.326 1.00 23.84 164 HIS C CA 1
ATOM 3939 C C . HIS C 1 164 ? -17.148 30.103 -18.114 1.00 23.69 164 HIS C C 1
ATOM 3940 O O . HIS C 1 164 ? -15.975 29.802 -18.236 1.00 25.04 164 HIS C O 1
ATOM 3947 N N . GLN C 1 165 ? -17.719 30.295 -16.945 1.00 25.46 165 GLN C N 1
ATOM 3948 C CA . GLN C 1 165 ? -17.005 30.134 -15.703 1.00 26.49 165 GLN C CA 1
ATOM 3949 C C . GLN C 1 165 ? -17.939 29.347 -14.785 1.00 28.41 165 GLN C C 1
ATOM 3950 O O . GLN C 1 165 ? -19.032 29.847 -14.362 1.00 25.19 165 GLN C O 1
ATOM 3956 N N . ASN C 1 166 ? -17.569 28.068 -14.556 1.00 30.85 166 ASN C N 1
ATOM 3957 C CA . ASN C 1 166 ? -18.382 27.181 -13.700 1.00 33.21 166 ASN C CA 1
ATOM 3958 C C . ASN C 1 166 ? -19.839 27.155 -14.149 1.00 31.37 166 ASN C C 1
ATOM 3959 O O . ASN C 1 166 ? -20.724 27.433 -13.361 1.00 33.44 166 ASN C O 1
ATOM 3964 N N . GLY C 1 167 ? -20.035 26.960 -15.450 1.00 30.30 167 GLY C N 1
ATOM 3965 C CA . GLY C 1 167 ? -21.333 26.931 -16.130 1.00 29.04 167 GLY C CA 1
ATOM 3966 C C . GLY C 1 167 ? -22.114 28.235 -16.264 1.00 27.39 167 GLY C C 1
ATOM 3967 O O . GLY C 1 167 ? -23.272 28.185 -16.700 1.00 30.53 167 GLY C O 1
ATOM 3968 N N A LYS C 1 168 ? -21.517 29.371 -15.844 0.50 24.13 168 LYS C N 1
ATOM 3969 N N B LYS C 1 168 ? -21.521 29.372 -15.913 0.50 24.24 168 LYS C N 1
ATOM 3970 C CA A LYS C 1 168 ? -22.190 30.683 -15.844 0.50 21.98 168 LYS C CA 1
ATOM 3971 C CA B LYS C 1 168 ? -22.275 30.586 -16.052 0.50 22.15 168 LYS C CA 1
ATOM 3972 C C A LYS C 1 168 ? -21.566 31.547 -16.933 0.50 20.53 168 LYS C C 1
ATOM 3973 C C B LYS C 1 168 ? -21.581 31.509 -17.001 0.50 20.63 168 LYS C C 1
ATOM 3974 O O A LYS C 1 168 ? -20.368 31.414 -17.195 0.50 20.43 168 LYS C O 1
ATOM 3975 O O B LYS C 1 168 ? -20.367 31.410 -17.202 0.50 20.51 168 LYS C O 1
ATOM 3986 N N . ARG C 1 169 ? -22.356 32.433 -17.541 1.00 19.00 169 ARG C N 1
ATOM 3987 C CA . ARG C 1 169 ? -21.776 33.370 -18.514 1.00 17.65 169 ARG C CA 1
ATOM 3988 C C . ARG C 1 169 ? -21.137 34.534 -17.756 1.00 15.86 169 ARG C C 1
ATOM 3989 O O . ARG C 1 169 ? -21.857 35.309 -17.144 1.00 15.81 169 ARG C O 1
ATOM 3997 N N . ARG C 1 170 ? -19.836 34.721 -17.860 1.00 14.80 170 ARG C N 1
ATOM 3998 C CA . ARG C 1 170 ? -19.109 35.773 -17.123 1.00 13.92 170 ARG C CA 1
ATOM 3999 C C . ARG C 1 170 ? -18.594 36.799 -18.140 1.00 13.08 170 ARG C C 1
ATOM 4000 O O . ARG C 1 170 ? -17.949 36.386 -19.152 1.00 13.30 170 ARG C O 1
ATOM 4008 N N . LEU C 1 171 ? -18.892 38.094 -17.980 1.00 12.13 171 LEU C N 1
ATOM 4009 C CA . LEU C 1 171 ? -18.342 39.108 -18.956 1.00 12.03 171 LEU C CA 1
ATOM 4010 C C . LEU C 1 171 ? -16.814 39.181 -18.759 1.00 12.15 171 LEU C C 1
ATOM 4011 O O . LEU C 1 171 ? -16.304 39.142 -17.627 1.00 12.31 171 LEU C O 1
ATOM 4016 N N . ALA C 1 172 ? -16.088 39.295 -19.838 1.00 12.17 172 ALA C N 1
ATOM 4017 C CA . ALA C 1 172 ? -14.654 39.223 -19.808 1.00 12.52 172 ALA C CA 1
ATOM 4018 C C . ALA C 1 172 ? -14.160 39.893 -21.098 1.00 12.57 172 ALA C C 1
ATOM 4019 O O . ALA C 1 172 ? -14.905 40.131 -22.065 1.00 12.80 172 ALA C O 1
ATOM 4021 N N . LEU C 1 173 ? -12.879 40.103 -21.160 1.00 12.72 173 LEU C N 1
ATOM 4022 C CA . LEU C 1 173 ? -12.292 40.688 -22.388 1.00 12.95 173 LEU C CA 1
ATOM 4023 C C . LEU C 1 173 ? -12.133 39.557 -23.435 1.00 13.81 173 LEU C C 1
ATOM 4024 O O . LEU C 1 173 ? -11.761 38.462 -23.119 1.00 14.38 173 LEU C O 1
ATOM 4029 N N . VAL C 1 174 ? -12.325 39.903 -24.698 1.00 14.65 174 VAL C N 1
ATOM 4030 C CA . VAL C 1 174 ? -12.275 38.879 -25.779 1.00 15.78 174 VAL C CA 1
ATOM 4031 C C . VAL C 1 174 ? -11.607 39.540 -27.006 1.00 17.23 174 VAL C C 1
ATOM 4032 O O . VAL C 1 174 ? -11.603 40.730 -27.106 1.00 17.29 174 VAL C O 1
ATOM 4036 N N . LYS C 1 175 ? -11.026 38.710 -27.857 1.00 19.69 175 LYS C N 1
ATOM 4037 C CA . LYS C 1 175 ? -10.398 39.131 -29.143 1.00 23.70 175 LYS C CA 1
ATOM 4038 C C . LYS C 1 175 ? -11.531 39.157 -30.201 1.00 23.44 175 LYS C C 1
ATOM 4039 O O . LYS C 1 175 ? -11.639 40.071 -30.970 1.00 27.15 175 LYS C O 1
ATOM 4045 N N . ASP C 1 176 ? -12.403 38.165 -30.191 1.00 23.81 176 ASP C N 1
ATOM 4046 C CA . ASP C 1 176 ? -13.494 38.070 -31.147 1.00 24.59 176 ASP C CA 1
ATOM 4047 C C . ASP C 1 176 ? -14.798 37.823 -30.432 1.00 24.16 176 ASP C C 1
ATOM 4048 O O . ASP C 1 176 ? -14.824 37.373 -29.290 1.00 22.26 176 ASP C O 1
ATOM 4053 N N . ASN C 1 177 ? -15.888 38.070 -31.152 1.00 23.99 177 ASN C N 1
ATOM 4054 C CA . ASN C 1 177 ? -17.234 37.823 -30.669 1.00 23.10 177 ASN C CA 1
ATOM 4055 C C . ASN C 1 177 ? -17.627 38.696 -29.463 1.00 19.72 177 ASN C C 1
ATOM 4056 O O . ASN C 1 177 ? -18.038 38.180 -28.450 1.00 19.89 177 ASN C O 1
ATOM 4061 N N . PRO C 1 178 ? -17.578 39.993 -29.660 1.00 17.51 178 PRO C N 1
ATOM 4062 C CA . PRO C 1 178 ? -18.058 40.781 -28.522 1.00 16.80 178 PRO C CA 1
ATOM 4063 C C . PRO C 1 178 ? -19.559 40.531 -28.290 1.00 16.22 178 PRO C C 1
ATOM 4064 O O . PRO C 1 178 ? -20.334 40.161 -29.229 1.00 16.50 178 PRO C O 1
ATOM 4068 N N . LEU C 1 179 ? -20.002 40.819 -27.052 1.00 15.39 179 LEU C N 1
ATOM 4069 C CA . LEU C 1 179 ? -21.435 40.710 -26.719 1.00 15.22 179 LEU C CA 1
ATOM 4070 C C . LEU C 1 179 ? -22.199 41.895 -27.352 1.00 14.83 179 LEU C C 1
ATOM 4071 O O . LEU C 1 179 ? -21.858 43.068 -27.127 1.00 13.83 179 LEU C O 1
ATOM 4076 N N . ASP C 1 180 ? -23.236 41.579 -28.099 1.00 14.97 180 ASP C N 1
ATOM 4077 C CA . ASP C 1 180 ? -24.034 42.650 -28.684 1.00 14.98 180 ASP C CA 1
ATOM 4078 C C . ASP C 1 180 ? -25.148 42.955 -27.700 1.00 14.07 180 ASP C C 1
ATOM 4079 O O . ASP C 1 180 ? -25.925 42.079 -27.331 1.00 14.40 180 ASP C O 1
ATOM 4084 N N . VAL C 1 181 ? -25.257 44.197 -27.270 1.00 13.15 181 VAL C N 1
ATOM 4085 C CA . VAL C 1 181 ? -26.182 44.537 -26.186 1.00 12.44 181 VAL C CA 1
ATOM 4086 C C . VAL C 1 181 ? -27.043 45.719 -26.611 1.00 12.49 181 VAL C C 1
ATOM 4087 O O . VAL C 1 181 ? -26.704 46.538 -27.542 1.00 13.31 181 VAL C O 1
ATOM 4091 N N . SER C 1 182 ? -28.187 45.801 -25.927 1.00 12.58 182 SER C N 1
ATOM 4092 C CA . SER C 1 182 ? -29.058 46.962 -26.009 1.00 12.54 182 SER C CA 1
ATOM 4093 C C . SER C 1 182 ? -29.360 47.393 -24.582 1.00 11.97 182 SER C C 1
ATOM 4094 O O . SER C 1 182 ? -29.036 46.694 -23.606 1.00 11.13 182 SER C O 1
ATOM 4097 N N . PHE C 1 183 ? -29.944 48.563 -24.500 1.00 12.23 183 PHE C N 1
ATOM 4098 C CA . PHE C 1 183 ? -30.140 49.193 -23.159 1.00 12.45 183 PHE C CA 1
ATOM 4099 C C . PHE C 1 183 ? -31.594 49.435 -22.960 1.00 13.36 183 PHE C C 1
ATOM 4100 O O . PHE C 1 183 ? -32.230 50.173 -23.722 1.00 14.56 183 PHE C O 1
ATOM 4108 N N . LYS C 1 184 ? -32.147 48.871 -21.909 1.00 13.75 184 LYS C N 1
ATOM 4109 C CA . LYS C 1 184 ? -33.609 49.058 -21.630 1.00 14.73 184 LYS C CA 1
ATOM 4110 C C . LYS C 1 184 ? -33.747 49.852 -20.341 1.00 14.73 184 LYS C C 1
ATOM 4111 O O . LYS C 1 184 ? -33.236 49.431 -19.273 1.00 14.22 184 LYS C O 1
ATOM 4117 N N . GLN C 1 185 ? -34.478 50.974 -20.407 1.00 15.47 185 GLN C N 1
ATOM 4118 C CA . GLN C 1 185 ? -34.544 51.921 -19.243 1.00 15.49 185 GLN C CA 1
ATOM 4119 C C . GLN C 1 185 ? -35.265 51.215 -18.083 1.00 16.09 185 GLN C C 1
ATOM 4120 O O . GLN C 1 185 ? -36.302 50.514 -18.284 1.00 16.99 185 GLN C O 1
ATOM 4126 N N . VAL C 1 186 ? -34.668 51.378 -16.919 1.00 15.42 186 VAL C N 1
ATOM 4127 C CA . VAL C 1 186 ? -35.268 50.900 -15.651 1.00 16.22 186 VAL C CA 1
ATOM 4128 C C . VAL C 1 186 ? -36.351 51.875 -15.235 1.00 17.87 186 VAL C C 1
ATOM 4129 O O . VAL C 1 186 ? -36.084 53.057 -15.022 1.00 17.72 186 VAL C O 1
ATOM 4133 N N . GLN C 1 187 ? -37.587 51.366 -15.199 1.00 20.06 187 GLN C N 1
ATOM 4134 C CA . GLN C 1 187 ? -38.741 52.166 -14.783 1.00 22.93 187 GLN C CA 1
ATOM 4135 C C . GLN C 1 187 ? -39.598 51.307 -13.773 1.00 23.50 187 GLN C C 1
ATOM 4136 O O . GLN C 1 187 ? -40.387 52.006 -13.056 1.00 26.30 187 GLN C O 1
#